Protein AF-A0A4Q0I2P7-F1 (afdb_monomer_lite)

Sequence (518 aa):
MKDMINIGTVMEIYENEVLVMTSDVELIYLKKSPKMFLGQQVCFSESDIVKPGVRKLKYVLASGIAAIFMVALIAVHLIQNISISPQNISYAFIDMDINPSIGFFIDDKNIVQEVSPLNSDAENLTKDLSLEHLHVTEAVKQVIDKSKETGILNENENSVIMISGSLNPENSDYNVKKDNLELKLNQLLTSLADIDNTLADKSYTIKIVQVEPEMKKQAMENGLSSGRQLILEKAQSEGIDLTLEDAKSDSISFLIRKVGLDEQPTDKGPLDLPMESIVSIEPTGVVEPTPAPVSPNIEPTATKTPAASMGIEPVASKTPASSSSVEPTASKSPAASMSREPAPSKTPIAPESMKPSITPKSPVASHDAIKIQYYDSTPNGNDIIQINSVFKLINTGNTTINLKDVTFRYYYTIDSESPQFLDYWAQEGESSLTYRFVKMSKPTEKADYYLEVGFLGGQLNPGKETVVVTWFNKEDWSIYNQKNDYSYNLSSFYTYHDWKYVTGYICGELKWGIEPGN

Radius of gyration: 43.76 Å; chains: 1; bounding box: 105×105×147 Å

Organism: NCBI:txid2487273

pLDDT: mean 74.92, std 23.44, range [26.08, 98.75]

Secondary structure (DSSP, 8-state):
-PPP-EEEEEEEE-SSEEEEEETTS-EEEEE--TT--TT-EEEE-GGGB--------SSHHHHHHHHHHHHHHHHHHHHHHS--------SEEEEEESSSEEEEEE-TTSBEEEEEE-SHHHHHHHTT---TTSBHHHHHHHHHHHHHHTTSS-TTS-EEEEEEEEE-TTSTTHHHHHHHHHHHHHHHHHHHHHHHHHS---SEEEEEEE--HHHHHHHHHHT--HHHHHHHHHHHHHT----HHHHHHS-HHHHHHHTTTT---SS--S--------------------------------------------------------------------------------PPP-------------SS-EEEEEEE---S-SEESEEEEEEEEEE-SSSPEEGGGEEEEEEE--SS---EEEEEEESSTT-PEEEEEEEEEEEETTEEEEEEEEESS-EE-TT-EEEEEEEEEETT---EEGGG-SS---S-BS--EE-TTSEEEETTEEEES--TT-

InterPro domains:
  IPR001956 Carbohydrate-binding module 3 [PF00942] (385-513)
  IPR001956 Carbohydrate-binding module 3 [PS51172] (367-517)
  IPR001956 Carbohydrate-binding module 3 [SM01067] (372-454)
  IPR008965 CBM2/CBM3, carbohydrate-binding domain superfamily [SSF49384] (368-516)
  IPR024449 Anti-sigma factor RsgI, N-terminal [PF12791] (6-44)
  IPR024449 Anti-sigma factor RsgI, N-terminal [PS51849] (6-53)
  IPR036966 Carbohydrate-binding module 3 superfamily [G3DSA:2.60.40.710] (359-518)
  IPR055431 Anti-sigma factor RsgI-like, middle domain [PF23750] (91-232)

Foldseek 3Di:
DDFDWWKWFFAADDDFWTWTQTPVRDTFIFGDDPPDDHRDMDTDGPVRTDDDDDDDPDCVVVVVVVVVVVVVVVVVVVCVVPPPPVDQFQFKKKWKAQVFIKIFRAGPQQFGQDIDGLDPVSCVQCVPPPRHRDRVLVSVVSSVVSCPVVVSQPLAAATEMEMEMEGDPPGPCCVPQVLVSVLVSQQVQVSSQCVCVVDPRRSYHYHYAYAYVVLCVVCVVLSHHSLLSVLVVLCVVVVHDDDSVCSNPPHSVVSCVSSVVVDDDPDDDHDDDDPPDDDDDDDDDDDDDDDDDDDDDDYDDDDDDDDDDDDDDDDDDDDDDDDDDDDDDDDDDDDDDDDDDDDDDDDDDDDDDDDDPPDPPDPPFDQFAKFKWWAWAARDDQWFFKTKIKIKIWGQGQAKAKQQQKKKKFFADPVDDAAKDKDKDKPPVVKDKDWDKDADPDADQAGRIMIMITTPGDIHHHGGIMMMIMMMGGPVSGIGRLVSHQQHDPPHDPDIDRGQSMWMDGNNHTRGHDDPPD

Structure (mmCIF, N/CA/C/O backbone):
data_AF-A0A4Q0I2P7-F1
#
_entry.id   AF-A0A4Q0I2P7-F1
#
loop_
_atom_site.group_PDB
_atom_site.id
_atom_site.type_symbol
_atom_site.label_atom_id
_atom_site.label_alt_id
_atom_site.label_comp_id
_atom_site.label_asym_id
_atom_site.label_entity_id
_atom_site.label_seq_id
_atom_site.pdbx_PDB_ins_code
_atom_site.Cartn_x
_atom_site.Cartn_y
_atom_site.Cartn_z
_atom_site.occupancy
_atom_site.B_iso_or_equiv
_atom_site.auth_seq_id
_atom_site.auth_comp_id
_atom_site.auth_asym_id
_atom_site.auth_atom_id
_atom_site.pdbx_PDB_model_num
ATOM 1 N N . MET A 1 1 ? 54.156 -4.951 -74.708 1.00 46.75 1 MET A N 1
ATOM 2 C CA . MET A 1 1 ? 53.183 -3.832 -74.648 1.00 46.75 1 MET A CA 1
ATOM 3 C C . MET A 1 1 ? 53.986 -2.541 -74.514 1.00 46.75 1 MET A C 1
ATOM 5 O O . MET A 1 1 ? 55.192 -2.651 -74.329 1.00 46.75 1 MET A O 1
ATOM 9 N N . LYS A 1 2 ? 53.394 -1.349 -74.667 1.00 47.94 2 LYS A N 1
ATOM 10 C CA . LYS A 1 2 ? 54.042 -0.132 -74.151 1.00 47.94 2 LYS A CA 1
ATOM 11 C C . LYS A 1 2 ? 53.744 -0.070 -72.660 1.00 47.94 2 LYS A C 1
ATOM 13 O O . LYS A 1 2 ? 52.575 -0.191 -72.303 1.00 47.94 2 LYS A O 1
ATOM 18 N N . ASP A 1 3 ? 54.759 0.140 -71.838 1.00 54.72 3 ASP A N 1
ATOM 19 C CA . ASP A 1 3 ? 54.540 0.510 -70.444 1.00 54.72 3 ASP A CA 1
ATOM 20 C C . ASP A 1 3 ? 53.880 1.894 -70.428 1.00 54.72 3 ASP A C 1
ATOM 22 O O . ASP A 1 3 ? 54.340 2.817 -71.111 1.00 54.72 3 ASP A O 1
ATOM 26 N N . MET A 1 4 ? 52.757 2.029 -69.721 1.00 60.41 4 MET A N 1
ATOM 27 C CA . MET A 1 4 ? 52.116 3.331 -69.561 1.00 60.41 4 MET A CA 1
ATOM 28 C C . MET A 1 4 ? 52.922 4.136 -68.548 1.00 60.41 4 MET A C 1
ATOM 30 O O . MET A 1 4 ? 53.120 3.707 -67.412 1.00 60.41 4 MET A O 1
ATOM 34 N N . ILE A 1 5 ? 53.430 5.284 -68.994 1.00 74.50 5 ILE A N 1
ATOM 35 C CA . ILE A 1 5 ? 54.126 6.235 -68.133 1.00 74.50 5 ILE A CA 1
ATOM 36 C C . ILE A 1 5 ? 53.048 7.062 -67.444 1.00 74.50 5 ILE A C 1
ATOM 38 O O . ILE A 1 5 ? 52.436 7.934 -68.063 1.00 74.50 5 ILE A O 1
ATOM 42 N N . ASN A 1 6 ? 52.817 6.760 -66.174 1.00 83.31 6 ASN A N 1
ATOM 43 C CA . ASN A 1 6 ? 51.860 7.465 -65.339 1.00 83.31 6 ASN A CA 1
ATOM 44 C C . ASN A 1 6 ? 52.507 8.742 -64.786 1.00 83.31 6 ASN A C 1
ATOM 46 O O . ASN A 1 6 ? 53.730 8.818 -64.634 1.00 83.31 6 ASN A O 1
ATOM 50 N N . ILE A 1 7 ? 51.689 9.752 -64.487 1.00 88.12 7 ILE A N 1
ATOM 51 C CA . ILE A 1 7 ? 52.138 11.037 -63.941 1.00 88.12 7 ILE A CA 1
ATOM 52 C C . ILE A 1 7 ? 51.402 11.302 -62.627 1.00 88.12 7 ILE A C 1
ATOM 54 O O . ILE A 1 7 ? 50.202 11.050 -62.505 1.00 88.12 7 ILE A O 1
ATOM 58 N N . GLY A 1 8 ? 52.127 11.816 -61.637 1.00 89.38 8 GLY A N 1
ATOM 59 C CA . GLY A 1 8 ? 51.552 12.254 -60.372 1.00 89.38 8 GLY A CA 1
ATOM 60 C C . GLY A 1 8 ? 52.404 13.315 -59.685 1.00 89.38 8 GLY A C 1
ATOM 61 O O . GLY A 1 8 ? 53.563 13.522 -60.043 1.00 89.38 8 GLY A O 1
ATOM 62 N N . THR A 1 9 ? 51.824 13.995 -58.702 1.00 89.88 9 THR A N 1
ATOM 63 C CA . THR A 1 9 ? 52.466 15.066 -57.930 1.00 89.88 9 THR A CA 1
ATOM 64 C C . THR A 1 9 ? 52.955 14.529 -56.587 1.00 89.88 9 THR A C 1
ATOM 66 O O . THR A 1 9 ? 52.193 13.879 -55.874 1.00 89.88 9 THR A O 1
ATOM 69 N N . VAL A 1 10 ? 54.208 14.808 -56.218 1.00 91.06 10 VAL A N 1
ATOM 70 C CA . VAL A 1 10 ? 54.780 14.453 -54.908 1.00 91.06 10 VAL A CA 1
ATOM 71 C C . VAL A 1 10 ? 54.103 15.279 -53.809 1.00 91.06 10 VAL A C 1
ATOM 73 O O . VAL A 1 10 ? 54.311 16.490 -53.721 1.00 91.06 10 VAL A O 1
ATOM 76 N N . MET A 1 11 ? 53.307 14.614 -52.972 1.00 75.31 11 MET A N 1
ATOM 77 C CA . MET A 1 11 ? 52.553 15.212 -51.866 1.00 75.31 11 MET A CA 1
ATOM 78 C C . MET A 1 11 ? 53.347 15.216 -50.557 1.00 75.31 11 MET A C 1
ATOM 80 O O . MET A 1 11 ? 53.302 16.197 -49.824 1.00 75.31 11 MET A O 1
ATOM 84 N N . GLU A 1 12 ? 54.096 14.144 -50.275 1.00 83.81 12 GLU A N 1
ATOM 85 C CA . GLU A 1 12 ? 54.923 14.017 -49.068 1.00 83.81 12 GLU A CA 1
ATOM 86 C C . GLU A 1 12 ? 56.215 13.231 -49.356 1.00 83.81 12 GLU A C 1
ATOM 88 O O . GLU A 1 12 ? 56.281 12.431 -50.294 1.00 83.81 12 GLU A O 1
ATOM 93 N N . ILE A 1 13 ? 57.270 13.468 -48.570 1.00 85.38 13 ILE A N 1
ATOM 94 C CA . ILE A 1 13 ? 58.585 12.831 -48.722 1.00 85.38 13 ILE A CA 1
ATOM 95 C C . ILE A 1 13 ? 59.029 12.256 -47.378 1.00 85.38 13 ILE A C 1
ATOM 97 O O . ILE A 1 13 ? 59.387 12.999 -46.467 1.00 85.38 13 ILE A O 1
ATOM 101 N N . TYR A 1 14 ? 59.081 10.929 -47.291 1.00 83.75 14 TYR A N 1
ATOM 102 C CA . TYR A 1 14 ? 59.585 10.205 -46.124 1.00 83.75 14 TYR A CA 1
ATOM 103 C C . TYR A 1 14 ? 61.084 9.913 -46.275 1.00 83.75 14 TYR A C 1
ATOM 105 O O . TYR A 1 14 ? 61.758 10.449 -47.158 1.00 83.75 14 TYR A O 1
ATOM 113 N N . GLU A 1 15 ? 61.655 9.071 -45.411 1.00 82.06 15 GLU A N 1
ATOM 114 C CA . GLU A 1 15 ? 63.091 8.767 -45.438 1.00 82.06 15 GLU A CA 1
ATOM 115 C C . GLU A 1 15 ? 63.519 8.088 -46.754 1.00 82.06 15 GLU A C 1
ATOM 117 O O . GLU A 1 15 ? 64.434 8.583 -47.417 1.00 82.06 15 GLU A O 1
ATOM 122 N N . ASN A 1 16 ? 62.814 7.021 -47.156 1.00 82.75 16 ASN A N 1
ATOM 123 C CA . ASN A 1 16 ? 63.181 6.111 -48.256 1.00 82.75 16 ASN A CA 1
ATOM 124 C C . ASN A 1 16 ? 62.179 6.080 -49.434 1.00 82.75 16 ASN A C 1
ATOM 126 O O . ASN A 1 16 ? 62.466 5.502 -50.486 1.00 82.75 16 ASN A O 1
ATOM 130 N N . GLU A 1 17 ? 61.019 6.714 -49.284 1.00 91.06 17 GLU A N 1
ATOM 131 C CA . GLU A 1 17 ? 59.907 6.702 -50.243 1.00 91.06 17 GLU A CA 1
ATOM 132 C C . GLU A 1 17 ? 59.192 8.061 -50.291 1.00 91.06 17 GLU A C 1
ATOM 134 O O . GLU A 1 17 ? 59.415 8.921 -49.434 1.00 91.06 17 GLU A O 1
ATOM 139 N N . VAL A 1 18 ? 58.380 8.275 -51.325 1.00 90.44 18 VAL A N 1
ATOM 140 C CA . VAL A 1 18 ? 57.593 9.498 -51.534 1.00 90.44 18 VAL A CA 1
ATOM 141 C C . VAL A 1 18 ? 56.132 9.148 -51.793 1.00 90.44 18 VAL A C 1
ATOM 143 O O . VAL A 1 18 ? 55.845 8.207 -52.534 1.00 90.44 18 VAL A O 1
ATOM 146 N N . LEU A 1 19 ? 55.221 9.915 -51.195 1.00 89.50 19 LEU A N 1
ATOM 147 C CA . LEU A 1 19 ? 53.788 9.825 -51.454 1.00 89.50 19 LEU A CA 1
ATOM 148 C C . LEU A 1 19 ? 53.458 10.667 -52.685 1.00 89.50 19 LEU A C 1
ATOM 150 O O . LEU A 1 19 ? 53.776 11.857 -52.732 1.00 89.50 19 LEU A O 1
ATOM 154 N N . VAL A 1 20 ? 52.817 10.057 -53.674 1.00 90.88 20 VAL A N 1
ATOM 155 C CA . VAL A 1 20 ? 52.459 10.683 -54.948 1.00 90.88 20 VAL A CA 1
ATOM 156 C C . VAL A 1 20 ? 50.959 10.560 -55.166 1.00 90.88 20 VAL A C 1
ATOM 158 O O . VAL A 1 20 ? 50.404 9.472 -55.038 1.00 90.88 20 VAL A O 1
ATOM 161 N N . MET A 1 21 ? 50.315 11.673 -55.517 1.00 82.38 21 MET A N 1
ATOM 162 C CA . MET A 1 21 ? 48.923 11.697 -55.966 1.00 82.38 21 MET A CA 1
ATOM 163 C C . MET A 1 21 ? 48.883 11.666 -57.495 1.00 82.38 21 MET A C 1
ATOM 165 O O . MET A 1 21 ? 49.473 12.537 -58.140 1.00 82.38 21 MET A O 1
ATOM 169 N N . THR A 1 22 ? 48.228 10.666 -58.081 1.00 86.62 22 THR A N 1
ATOM 170 C CA . THR A 1 22 ? 48.084 10.532 -59.540 1.00 86.62 22 THR A CA 1
ATOM 171 C C . THR A 1 22 ? 47.099 11.561 -60.104 1.00 86.62 22 THR A C 1
ATOM 173 O O . THR A 1 22 ? 46.358 12.210 -59.363 1.00 86.62 22 THR A O 1
ATOM 176 N N . SER A 1 23 ? 47.062 11.718 -61.432 1.00 75.06 23 SER A N 1
ATOM 177 C CA . SER A 1 23 ? 46.023 12.526 -62.096 1.00 75.06 23 SER A CA 1
ATOM 178 C C . SER A 1 23 ? 44.595 12.027 -61.830 1.00 75.06 23 SER A C 1
ATOM 180 O O . SER A 1 23 ? 43.670 12.833 -61.855 1.00 75.06 23 SER A O 1
ATOM 182 N N . ASP A 1 24 ? 44.434 10.741 -61.512 1.00 78.81 24 ASP A N 1
ATOM 183 C CA . ASP A 1 24 ? 43.159 10.093 -61.177 1.00 78.81 24 ASP A CA 1
ATOM 184 C C . ASP A 1 24 ? 42.853 10.118 -59.661 1.00 78.81 24 ASP A C 1
ATOM 186 O O . ASP A 1 24 ? 41.932 9.455 -59.189 1.00 78.81 24 ASP A O 1
ATOM 190 N N . VAL A 1 25 ? 43.603 10.923 -58.892 1.00 70.75 25 VAL A N 1
ATOM 191 C CA . VAL A 1 25 ? 43.452 11.147 -57.437 1.00 70.75 25 VAL A CA 1
ATOM 192 C C . VAL A 1 25 ? 43.765 9.908 -56.571 1.00 70.75 25 VAL A C 1
ATOM 194 O O . VAL A 1 25 ? 43.461 9.873 -55.379 1.00 70.75 25 VAL A O 1
ATOM 197 N N . GLU A 1 26 ? 44.451 8.900 -57.119 1.00 81.12 26 GLU A N 1
ATOM 198 C CA . GLU A 1 26 ? 44.987 7.791 -56.319 1.00 81.12 26 GLU A CA 1
ATOM 199 C C . GLU A 1 26 ? 46.250 8.217 -55.557 1.00 81.12 26 GLU A C 1
ATOM 201 O O . GLU A 1 26 ? 47.096 8.938 -56.088 1.00 81.12 26 GLU A O 1
ATOM 206 N N . LEU A 1 27 ? 46.410 7.730 -54.323 1.00 78.81 27 LEU A N 1
ATOM 207 C CA . LEU A 1 27 ? 47.607 7.933 -53.505 1.00 78.81 27 LEU A CA 1
ATOM 208 C C . LEU A 1 27 ? 48.487 6.680 -53.524 1.00 78.81 27 LEU A C 1
ATOM 210 O O . LEU A 1 27 ? 48.064 5.608 -53.090 1.00 78.81 27 LEU A O 1
ATOM 214 N N . ILE A 1 28 ? 49.725 6.825 -53.996 1.00 87.44 28 ILE A N 1
ATOM 215 C CA . ILE A 1 28 ? 50.688 5.729 -54.149 1.00 87.44 28 ILE A CA 1
ATOM 216 C C . ILE A 1 28 ? 52.055 6.080 -53.553 1.00 87.44 28 ILE A C 1
ATOM 218 O O . ILE A 1 28 ? 52.454 7.243 -53.504 1.00 87.44 28 ILE A O 1
ATOM 222 N N . TYR A 1 29 ? 52.806 5.055 -53.156 1.00 90.50 29 TYR A N 1
ATOM 223 C CA . TYR A 1 29 ? 54.181 5.193 -52.680 1.00 90.50 29 TYR A CA 1
ATOM 224 C C . TYR A 1 29 ? 55.163 4.842 -53.800 1.00 90.50 29 TYR A C 1
ATOM 226 O O . TYR A 1 29 ? 55.105 3.741 -54.350 1.00 90.50 29 TYR A O 1
ATOM 234 N N . LEU A 1 30 ? 56.080 5.755 -54.125 1.00 90.38 30 LEU A N 1
ATOM 235 C CA . LEU A 1 30 ? 57.196 5.508 -55.045 1.00 90.38 30 LEU A CA 1
ATOM 236 C C . LEU A 1 30 ? 58.525 5.485 -54.289 1.00 90.38 30 LEU A C 1
ATOM 238 O O . LEU A 1 30 ? 58.710 6.190 -53.293 1.00 90.38 30 LEU A O 1
ATOM 242 N N . LYS A 1 31 ? 59.500 4.724 -54.794 1.00 88.19 31 LYS A N 1
ATOM 243 C CA . LYS A 1 31 ? 60.854 4.733 -54.224 1.00 88.19 31 LYS A CA 1
ATOM 244 C C . LYS A 1 31 ? 61.507 6.110 -54.407 1.00 88.19 31 LYS A C 1
ATOM 246 O O . LYS A 1 31 ? 61.592 6.627 -55.520 1.00 88.19 31 LYS A O 1
ATOM 251 N N . LYS A 1 32 ? 62.021 6.690 -53.320 1.00 85.69 32 LYS A N 1
ATOM 252 C CA . LYS A 1 32 ? 62.580 8.048 -53.319 1.00 85.69 32 LYS A CA 1
ATOM 253 C C . LYS A 1 32 ? 63.863 8.141 -54.145 1.00 85.69 32 LYS A C 1
ATOM 255 O O . LYS A 1 32 ? 64.808 7.376 -53.953 1.00 85.69 32 LYS A O 1
ATOM 260 N N . SER A 1 33 ? 63.915 9.145 -55.015 1.00 82.19 33 SER A N 1
ATOM 261 C CA . SER A 1 33 ? 65.110 9.556 -55.753 1.00 82.19 33 SER A CA 1
ATOM 262 C C . SER A 1 33 ? 65.696 10.838 -55.140 1.00 82.19 33 SER A C 1
ATOM 264 O O . SER A 1 33 ? 64.921 11.722 -54.772 1.00 82.19 33 SER A O 1
ATOM 266 N N . PRO A 1 34 ? 67.033 11.026 -55.081 1.00 79.50 34 PRO A N 1
ATOM 267 C CA . PRO A 1 34 ? 67.659 12.243 -54.538 1.00 79.50 34 PRO A CA 1
ATOM 268 C C . PRO A 1 34 ? 67.302 13.562 -55.248 1.00 79.50 34 PRO A C 1
ATOM 270 O O . PRO A 1 34 ? 67.741 14.621 -54.811 1.00 79.50 34 PRO A O 1
ATOM 273 N N . LYS A 1 35 ? 66.557 13.508 -56.361 1.00 81.69 35 LYS A N 1
ATOM 274 C CA . LYS A 1 35 ? 66.092 14.672 -57.134 1.00 81.69 35 LYS A CA 1
ATOM 275 C C . LYS A 1 35 ? 64.591 14.968 -56.967 1.00 81.69 35 LYS A C 1
ATOM 277 O O . LYS A 1 35 ? 64.067 15.768 -57.735 1.00 81.69 35 LYS A O 1
ATOM 282 N N . MET A 1 36 ? 63.907 14.298 -56.035 1.00 89.38 36 MET A N 1
ATOM 283 C CA . MET A 1 36 ? 62.479 14.497 -55.759 1.00 89.38 36 MET A CA 1
ATOM 284 C C . MET A 1 36 ? 62.251 15.569 -54.684 1.00 89.38 36 MET A C 1
ATOM 286 O O . MET A 1 36 ? 62.899 15.533 -53.639 1.00 89.38 36 MET A O 1
ATOM 290 N N . PHE A 1 37 ? 61.314 16.490 -54.924 1.00 86.06 37 PHE A N 1
ATOM 291 C CA . PHE A 1 37 ? 60.888 17.528 -53.975 1.00 86.06 37 PHE A CA 1
ATOM 292 C C . PHE A 1 37 ? 59.355 17.696 -53.949 1.00 86.06 37 PHE A C 1
ATOM 294 O O . PHE A 1 37 ? 58.654 17.241 -54.850 1.00 86.06 37 PHE A O 1
ATOM 301 N N . LEU A 1 38 ? 58.824 18.317 -52.889 1.00 88.12 38 LEU A N 1
ATOM 302 C CA . LEU A 1 38 ? 57.379 18.510 -52.690 1.00 88.12 38 LEU A CA 1
ATOM 303 C C . LEU A 1 38 ? 56.757 19.359 -53.811 1.00 88.12 38 LEU A C 1
ATOM 305 O O . LEU A 1 38 ? 57.349 20.342 -54.253 1.00 88.12 38 LEU A O 1
ATOM 309 N N . GLY A 1 39 ? 55.561 18.981 -54.267 1.00 74.94 39 GLY A N 1
ATOM 310 C CA . GLY A 1 39 ? 54.852 19.639 -55.370 1.00 74.94 39 GLY A CA 1
ATOM 311 C C . GLY A 1 39 ? 55.405 19.329 -56.769 1.00 74.94 39 GLY A C 1
ATOM 312 O O . GLY A 1 39 ? 54.857 19.807 -57.760 1.00 74.94 39 GLY A O 1
ATOM 313 N N . GLN A 1 40 ? 56.467 18.528 -56.887 1.00 91.06 40 GLN A N 1
ATOM 314 C CA . GLN A 1 40 ? 57.017 18.122 -58.177 1.00 91.06 40 GLN A CA 1
ATOM 315 C C . GLN A 1 40 ? 56.112 17.096 -58.871 1.00 91.06 40 GLN A C 1
ATOM 317 O O . GLN A 1 40 ? 55.739 16.090 -58.268 1.00 91.06 40 GLN A O 1
ATOM 322 N N . GLN A 1 41 ? 55.837 17.289 -60.163 1.00 90.12 41 GLN A N 1
ATOM 323 C CA . GLN A 1 41 ? 55.279 16.226 -61.002 1.00 90.12 41 GLN A CA 1
ATOM 324 C C . GLN A 1 41 ? 56.372 15.235 -61.421 1.00 90.12 41 GLN A C 1
ATOM 326 O O . GLN A 1 41 ? 57.432 15.627 -61.917 1.00 90.12 41 GLN A O 1
ATOM 331 N N . VAL A 1 42 ? 56.106 13.946 -61.226 1.00 88.44 42 VAL A N 1
ATOM 332 C CA . VAL A 1 42 ? 57.011 12.835 -61.533 1.00 88.44 42 VAL A CA 1
ATOM 333 C C . VAL A 1 42 ? 56.340 11.842 -62.479 1.00 88.44 42 VAL A C 1
ATOM 335 O O . VAL A 1 42 ? 55.155 11.543 -62.352 1.00 88.44 42 VAL A O 1
ATOM 338 N N . CYS A 1 43 ? 57.118 11.341 -63.438 1.00 88.19 43 CYS A N 1
ATOM 339 C CA . CYS A 1 43 ? 56.728 10.258 -64.339 1.00 88.19 43 CYS A CA 1
ATOM 340 C C . CYS A 1 43 ? 57.201 8.921 -63.754 1.00 88.19 43 CYS A C 1
ATOM 342 O O . CYS A 1 43 ? 58.351 8.836 -63.319 1.00 88.19 43 CYS A O 1
ATOM 344 N N . PHE A 1 44 ? 56.350 7.895 -63.755 1.00 87.62 44 PHE A N 1
ATOM 345 C CA . PHE A 1 44 ? 56.642 6.595 -63.142 1.00 87.62 44 PHE A CA 1
ATOM 346 C C . PHE A 1 44 ? 55.941 5.429 -63.858 1.00 87.62 44 PHE A C 1
ATOM 348 O O . PHE A 1 44 ? 55.026 5.622 -64.659 1.00 87.62 44 PHE A O 1
ATOM 355 N N . SER A 1 45 ? 56.381 4.210 -63.553 1.00 84.00 45 SER A N 1
ATOM 356 C CA . SER A 1 45 ? 55.827 2.935 -64.022 1.00 84.00 45 SER A CA 1
ATOM 357 C C . SER A 1 45 ? 55.291 2.096 -62.854 1.00 84.00 45 SER A C 1
ATOM 359 O O . SER A 1 45 ? 55.635 2.341 -61.697 1.00 84.00 45 SER A O 1
ATOM 361 N N . GLU A 1 46 ? 54.516 1.040 -63.127 1.00 80.12 46 GLU A N 1
ATOM 362 C CA . GLU A 1 46 ? 54.095 0.080 -62.087 1.00 80.12 46 GLU A CA 1
ATOM 363 C C . GLU A 1 46 ? 55.264 -0.571 -61.322 1.00 80.12 46 GLU A C 1
ATOM 365 O O . GLU A 1 46 ? 55.094 -0.998 -60.177 1.00 80.12 46 GLU A O 1
ATOM 370 N N . SER A 1 47 ? 56.447 -0.655 -61.938 1.00 78.19 47 SER A N 1
ATOM 371 C CA . SER A 1 47 ? 57.676 -1.166 -61.317 1.00 78.19 47 SER A CA 1
ATOM 372 C C . SER A 1 47 ? 58.318 -0.207 -60.308 1.00 78.19 47 SER A C 1
ATOM 374 O O . SER A 1 47 ? 59.116 -0.658 -59.488 1.00 78.19 47 SER A O 1
ATOM 376 N N . ASP A 1 48 ? 57.972 1.083 -60.337 1.00 81.94 48 ASP A N 1
ATOM 377 C CA . ASP A 1 48 ? 58.481 2.089 -59.393 1.00 81.94 48 ASP A CA 1
ATOM 378 C C . ASP A 1 48 ? 57.645 2.167 -58.099 1.00 81.94 48 ASP A C 1
ATOM 380 O O . ASP A 1 48 ? 58.077 2.771 -57.110 1.00 81.94 48 ASP A O 1
ATOM 384 N N . ILE A 1 49 ? 56.456 1.547 -58.103 1.00 86.00 49 ILE A N 1
ATOM 385 C CA . ILE A 1 49 ? 55.506 1.536 -56.985 1.00 86.00 49 ILE A CA 1
ATOM 386 C C . ILE A 1 49 ? 55.987 0.584 -55.884 1.00 86.00 49 ILE A C 1
ATOM 388 O O . ILE A 1 49 ? 56.199 -0.613 -56.102 1.00 86.00 49 ILE A O 1
ATOM 392 N N . VAL A 1 50 ? 56.094 1.103 -54.661 1.00 84.69 50 VAL A N 1
ATOM 393 C CA . VAL A 1 50 ? 56.453 0.341 -53.461 1.00 84.69 50 VAL A CA 1
ATOM 394 C C . VAL A 1 50 ? 55.258 -0.509 -53.025 1.00 84.69 50 VAL A C 1
ATOM 396 O O . VAL A 1 50 ? 54.392 -0.081 -52.267 1.00 84.69 50 VAL A O 1
ATOM 399 N N . LYS A 1 51 ? 55.192 -1.749 -53.521 1.00 74.50 51 LYS A N 1
ATOM 400 C CA . LYS A 1 51 ? 54.151 -2.711 -53.126 1.00 74.50 51 LYS A CA 1
ATOM 401 C C . LYS A 1 51 ? 54.387 -3.153 -51.665 1.00 74.50 51 LYS A C 1
ATOM 403 O O . LYS A 1 51 ? 55.505 -3.571 -51.348 1.00 74.50 51 LYS A O 1
ATOM 408 N N . PRO A 1 52 ? 53.380 -3.090 -50.767 1.00 57.66 52 PRO A N 1
ATOM 409 C CA . PRO A 1 52 ? 53.564 -3.367 -49.343 1.00 57.66 52 PRO A CA 1
ATOM 410 C C . PRO A 1 52 ? 53.986 -4.823 -49.109 1.00 57.66 52 PRO A C 1
ATOM 412 O O . PRO A 1 52 ? 53.233 -5.770 -49.340 1.00 57.66 52 PRO A O 1
ATOM 415 N N . GLY A 1 53 ? 55.225 -5.009 -48.654 1.00 54.00 53 GLY A N 1
ATOM 416 C CA . GLY A 1 53 ? 55.814 -6.331 -48.472 1.00 54.00 53 GLY A CA 1
ATOM 417 C C . GLY A 1 53 ? 55.211 -7.083 -47.285 1.00 54.00 53 GLY A C 1
ATOM 418 O O . GLY A 1 53 ? 55.424 -6.701 -46.134 1.00 54.00 53 GLY A O 1
ATOM 419 N N . VAL A 1 54 ? 54.538 -8.207 -47.554 1.00 48.81 54 VAL A N 1
ATOM 420 C CA . VAL A 1 54 ? 54.040 -9.145 -46.531 1.00 48.81 54 VAL A CA 1
ATOM 421 C C . VAL A 1 54 ? 55.186 -9.753 -45.707 1.00 48.81 54 VAL A C 1
ATOM 423 O O . VAL A 1 54 ? 55.711 -10.830 -46.000 1.00 48.81 54 VAL A O 1
ATOM 426 N N . ARG A 1 55 ? 55.580 -9.058 -44.632 1.00 47.19 55 ARG A N 1
ATOM 427 C CA . ARG A 1 55 ? 56.480 -9.587 -43.596 1.00 47.19 55 ARG A CA 1
ATOM 428 C C . ARG A 1 55 ? 55.874 -10.870 -43.016 1.00 47.19 55 ARG A C 1
ATOM 430 O O . ARG A 1 55 ? 54.692 -10.914 -42.687 1.00 47.19 55 ARG A O 1
ATOM 437 N N . LYS A 1 56 ? 56.683 -11.931 -42.905 1.00 41.41 56 LYS A N 1
ATOM 438 C CA . LYS A 1 56 ? 56.203 -13.285 -42.577 1.00 41.41 56 LYS A CA 1
ATOM 439 C C . LYS A 1 56 ? 55.528 -13.343 -41.202 1.00 41.41 56 LYS A C 1
ATOM 441 O O . LYS A 1 56 ? 56.191 -13.333 -40.166 1.00 41.41 56 LYS A O 1
ATOM 446 N N . LEU A 1 57 ? 54.205 -13.482 -41.218 1.00 43.41 57 LEU A N 1
ATOM 447 C CA . LEU A 1 57 ? 53.348 -13.623 -40.046 1.00 43.41 57 LEU A CA 1
ATOM 448 C C . LEU A 1 57 ? 53.614 -14.965 -39.332 1.00 43.41 57 LEU A C 1
ATOM 450 O O . LEU A 1 57 ? 53.053 -15.991 -39.706 1.00 43.41 57 LEU A O 1
ATOM 454 N N . LYS A 1 58 ? 54.495 -14.976 -38.320 1.00 44.12 58 LYS A N 1
ATOM 455 C CA . LYS A 1 58 ? 54.770 -16.179 -37.499 1.00 44.12 58 LYS A CA 1
ATOM 456 C C . LYS A 1 58 ? 54.674 -16.013 -35.978 1.00 44.12 58 LYS A C 1
ATOM 458 O O . LYS A 1 58 ? 54.708 -17.024 -35.289 1.00 44.12 58 LYS A O 1
ATOM 463 N N . TYR A 1 59 ? 54.491 -14.795 -35.460 1.00 46.75 59 TYR A N 1
ATOM 464 C CA . TYR A 1 59 ? 54.376 -14.554 -34.007 1.00 46.75 59 TYR A CA 1
ATOM 465 C C . TYR A 1 59 ? 53.069 -13.868 -33.569 1.00 46.75 59 TYR A C 1
ATOM 467 O O . TYR A 1 59 ? 52.667 -14.009 -32.418 1.00 46.75 59 TYR A O 1
ATOM 475 N N . VAL A 1 60 ? 52.345 -13.218 -34.489 1.00 44.75 60 VAL A N 1
ATOM 476 C CA . VAL A 1 60 ? 51.097 -12.489 -34.176 1.00 44.75 60 VAL A CA 1
ATOM 477 C C . VAL A 1 60 ? 49.929 -13.420 -33.823 1.00 44.75 60 VAL A C 1
ATOM 479 O O . VAL A 1 60 ? 49.072 -13.040 -3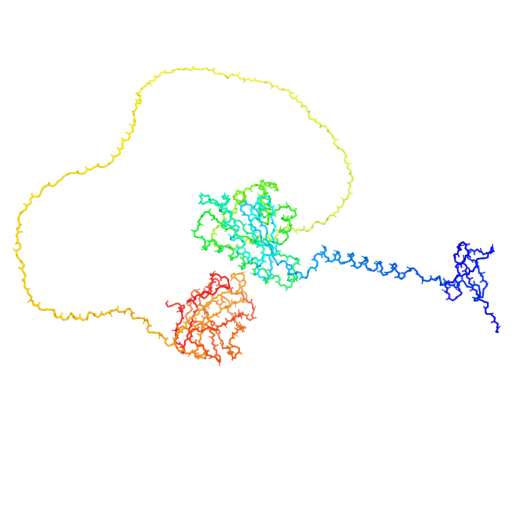3.039 1.00 44.75 60 VAL A O 1
ATOM 482 N N . LEU A 1 61 ? 49.891 -14.656 -34.336 1.00 37.94 61 LEU A N 1
ATOM 483 C CA . LEU A 1 61 ? 48.825 -15.613 -33.996 1.00 37.94 61 LEU A CA 1
ATOM 484 C C . LEU A 1 61 ? 48.868 -16.055 -32.522 1.00 37.94 61 LEU A C 1
ATOM 486 O O . LEU A 1 61 ? 47.819 -16.269 -31.925 1.00 37.94 61 LEU A O 1
ATOM 490 N N . ALA A 1 62 ? 50.057 -16.129 -31.913 1.00 44.94 62 ALA A N 1
ATOM 491 C CA . ALA A 1 62 ? 50.195 -16.452 -30.494 1.00 44.94 62 ALA A CA 1
ATOM 492 C C . ALA A 1 62 ? 49.821 -15.257 -29.601 1.00 44.94 62 ALA A C 1
ATOM 494 O O . ALA A 1 62 ? 49.036 -15.411 -28.668 1.00 44.94 62 ALA A O 1
ATOM 495 N N . SER A 1 63 ? 50.323 -14.054 -29.916 1.00 48.75 63 SER A N 1
ATOM 496 C CA . SER A 1 63 ? 49.973 -12.845 -29.158 1.00 48.75 63 SER A CA 1
ATOM 497 C C . SER A 1 63 ? 48.517 -12.428 -29.362 1.00 48.75 63 SER A C 1
ATOM 499 O O . SER A 1 63 ? 47.920 -11.902 -28.438 1.00 48.75 63 SER A O 1
ATOM 501 N N . GLY A 1 64 ? 47.932 -12.680 -30.535 1.00 51.47 64 GLY A N 1
ATOM 502 C CA . GLY A 1 64 ? 46.525 -12.414 -30.830 1.00 51.47 64 GLY A CA 1
ATOM 503 C C . GLY A 1 64 ? 45.594 -13.285 -29.993 1.00 51.47 64 GLY A C 1
ATOM 504 O O . GLY A 1 64 ? 44.712 -12.751 -29.333 1.00 51.47 64 GLY A O 1
ATOM 505 N N . ILE A 1 65 ? 45.831 -14.602 -29.936 1.00 54.28 65 ILE A N 1
ATOM 506 C CA . ILE A 1 65 ? 45.050 -15.495 -29.065 1.00 54.28 65 ILE A CA 1
ATOM 507 C C . ILE A 1 65 ? 45.248 -15.113 -27.594 1.00 54.28 65 ILE A C 1
ATOM 509 O O . ILE A 1 65 ? 44.261 -14.973 -26.883 1.00 54.28 65 ILE A O 1
ATOM 513 N N . ALA A 1 66 ? 46.484 -14.873 -27.142 1.00 56.31 66 ALA A N 1
ATOM 514 C CA . ALA A 1 66 ? 46.746 -14.477 -25.756 1.00 56.31 66 ALA A CA 1
ATOM 515 C C . ALA A 1 66 ? 46.137 -13.109 -25.394 1.00 56.31 66 ALA A C 1
ATOM 517 O O . ALA A 1 66 ? 45.615 -12.957 -24.296 1.00 56.31 66 ALA A O 1
ATOM 518 N N . ALA A 1 67 ? 46.147 -12.132 -26.305 1.00 59.50 67 ALA A N 1
ATOM 519 C CA . ALA A 1 67 ? 45.517 -10.829 -26.104 1.00 59.50 67 ALA A CA 1
ATOM 520 C C . ALA A 1 67 ? 43.987 -10.924 -26.132 1.00 59.50 67 ALA A C 1
ATOM 522 O O . ALA A 1 67 ? 43.345 -10.289 -25.309 1.00 59.50 67 ALA A O 1
ATOM 523 N N . ILE A 1 68 ? 43.398 -11.750 -27.003 1.00 65.81 68 ILE A N 1
ATOM 524 C CA . ILE A 1 68 ? 41.956 -12.034 -26.986 1.00 65.81 68 ILE A CA 1
ATOM 525 C C . ILE A 1 68 ? 41.576 -12.758 -25.692 1.00 65.81 68 ILE A C 1
ATOM 527 O O . ILE A 1 68 ? 40.567 -12.410 -25.099 1.00 65.81 68 ILE A O 1
ATOM 531 N N . PHE A 1 69 ? 42.389 -13.698 -25.198 1.00 71.12 69 PHE A N 1
ATOM 532 C CA . PHE A 1 69 ? 42.135 -14.373 -23.921 1.00 71.12 69 PHE A CA 1
ATOM 533 C C . PHE A 1 69 ? 42.324 -13.436 -22.720 1.00 71.12 69 PHE A C 1
ATOM 535 O O . PHE A 1 69 ? 41.537 -13.495 -21.788 1.00 71.12 69 PHE A O 1
ATOM 542 N N . MET A 1 70 ? 43.308 -12.533 -22.749 1.00 72.12 70 MET A N 1
ATOM 543 C CA . MET A 1 70 ? 43.492 -11.490 -21.731 1.00 72.12 70 MET A CA 1
ATOM 544 C C . MET A 1 70 ? 42.354 -10.469 -21.758 1.00 72.12 70 MET A C 1
ATOM 546 O O . MET A 1 70 ? 41.820 -10.151 -20.708 1.00 72.12 70 MET A O 1
ATOM 550 N N . VAL A 1 71 ? 41.935 -9.989 -22.931 1.00 73.19 71 VAL A N 1
ATOM 551 C CA . VAL A 1 71 ? 40.789 -9.076 -23.073 1.00 73.19 71 VAL A CA 1
ATOM 552 C C . VAL A 1 71 ? 39.484 -9.784 -22.718 1.00 73.19 71 VAL A C 1
ATOM 554 O O . VAL A 1 71 ? 38.636 -9.161 -22.101 1.00 73.19 71 VAL A O 1
ATOM 557 N N . ALA A 1 72 ? 39.330 -11.078 -23.008 1.00 72.25 72 ALA A N 1
ATOM 558 C CA . ALA A 1 72 ? 38.180 -11.868 -22.573 1.00 72.25 72 ALA A CA 1
ATOM 559 C C . ALA A 1 72 ? 38.199 -12.144 -21.063 1.00 72.25 72 ALA A C 1
ATOM 561 O O . ALA A 1 72 ? 37.148 -12.088 -20.446 1.00 72.25 72 ALA A O 1
ATOM 562 N N . LEU A 1 73 ? 39.357 -12.387 -20.441 1.00 75.94 73 LEU A N 1
ATOM 563 C CA . LEU A 1 73 ? 39.477 -12.538 -18.985 1.00 75.94 73 LEU A CA 1
ATOM 564 C C . LEU A 1 73 ? 39.304 -11.203 -18.254 1.00 75.94 73 LEU A C 1
ATOM 566 O O . LEU A 1 73 ? 38.676 -11.178 -17.206 1.00 75.94 73 LEU A O 1
ATOM 570 N N . ILE A 1 74 ? 39.795 -10.095 -18.813 1.00 75.00 74 ILE A N 1
ATOM 571 C CA . ILE A 1 74 ? 39.547 -8.742 -18.304 1.00 75.00 74 ILE A CA 1
ATOM 572 C C . ILE A 1 74 ? 38.074 -8.377 -18.504 1.00 75.00 74 ILE A C 1
ATOM 574 O O . ILE A 1 74 ? 37.468 -7.862 -17.578 1.00 75.00 74 ILE A O 1
ATOM 578 N N . ALA A 1 75 ? 37.461 -8.696 -19.646 1.00 70.25 75 ALA A N 1
ATOM 579 C CA . ALA A 1 75 ? 36.032 -8.485 -19.871 1.00 70.25 75 ALA A CA 1
ATOM 580 C C . ALA A 1 75 ? 35.171 -9.375 -18.967 1.00 70.25 75 ALA A C 1
ATOM 582 O O . ALA A 1 75 ? 34.191 -8.886 -18.431 1.00 70.25 75 ALA A O 1
ATOM 583 N N . VAL A 1 76 ? 35.537 -10.638 -18.730 1.00 72.44 76 VAL A N 1
ATOM 584 C CA . VAL A 1 76 ? 34.845 -11.522 -17.776 1.00 72.44 76 VAL A CA 1
ATOM 585 C C . VAL A 1 76 ? 35.041 -11.036 -16.343 1.00 72.44 76 VAL A C 1
ATOM 587 O O . VAL A 1 76 ? 34.072 -11.005 -15.603 1.00 72.44 76 VAL A O 1
ATOM 590 N N . HIS A 1 77 ? 36.234 -10.578 -15.959 1.00 68.25 77 HIS A N 1
ATOM 591 C CA . HIS A 1 77 ? 36.465 -9.984 -14.641 1.00 68.25 77 HIS A CA 1
ATOM 592 C C . HIS A 1 77 ? 35.698 -8.663 -14.470 1.00 68.25 77 HIS A C 1
ATOM 594 O O . HIS A 1 77 ? 35.114 -8.432 -13.419 1.00 68.25 77 HIS A O 1
ATOM 600 N N . LEU A 1 78 ? 35.605 -7.836 -15.516 1.00 63.56 78 LEU A N 1
ATOM 601 C CA . LEU A 1 78 ? 34.749 -6.649 -15.543 1.00 63.56 78 LEU A CA 1
ATOM 602 C C . LEU A 1 78 ? 33.259 -7.019 -15.517 1.00 63.56 78 LEU A C 1
ATOM 604 O O . LEU A 1 78 ? 32.512 -6.353 -14.830 1.00 63.56 78 LEU A O 1
ATOM 608 N N . ILE A 1 79 ? 32.813 -8.090 -16.175 1.00 61.34 79 ILE A N 1
ATOM 609 C CA . ILE A 1 79 ? 31.417 -8.580 -16.130 1.00 61.34 79 ILE A CA 1
ATOM 610 C C . ILE A 1 79 ? 31.108 -9.316 -14.806 1.00 61.34 79 ILE A C 1
ATOM 612 O O . ILE A 1 79 ? 29.948 -9.517 -14.467 1.00 61.34 79 ILE A O 1
ATOM 616 N N . GLN A 1 80 ? 32.130 -9.700 -14.035 1.00 59.22 80 GLN A N 1
ATOM 617 C CA . GLN A 1 80 ? 32.002 -10.261 -12.684 1.00 59.22 80 GLN A CA 1
ATOM 618 C C . GLN A 1 80 ? 32.093 -9.193 -11.580 1.00 59.22 80 GLN A C 1
ATOM 620 O O . GLN A 1 80 ? 31.524 -9.395 -10.513 1.00 59.22 80 GLN A O 1
ATOM 625 N N . ASN A 1 81 ? 32.781 -8.071 -11.824 1.00 48.81 81 ASN A N 1
ATOM 626 C CA . ASN A 1 81 ? 32.879 -6.941 -10.892 1.00 48.81 81 ASN A CA 1
ATOM 627 C C . ASN A 1 81 ? 31.857 -5.824 -11.176 1.00 48.81 81 ASN A C 1
ATOM 629 O O . ASN A 1 81 ? 31.494 -5.092 -10.261 1.00 48.81 81 ASN A O 1
ATOM 633 N N . ILE A 1 82 ? 31.400 -5.666 -12.420 1.00 49.62 82 ILE A N 1
ATOM 634 C CA . ILE A 1 82 ? 30.209 -4.883 -12.747 1.00 49.62 82 ILE A CA 1
ATOM 635 C C . ILE A 1 82 ? 29.028 -5.836 -12.584 1.00 49.62 82 ILE A C 1
ATOM 637 O O . ILE A 1 82 ? 28.829 -6.720 -13.417 1.00 49.62 82 ILE A O 1
ATOM 641 N N . SER A 1 83 ? 28.223 -5.629 -11.544 1.00 42.97 83 SER A N 1
ATOM 642 C CA . SER A 1 83 ? 26.995 -6.390 -11.292 1.00 42.97 83 SER A CA 1
ATOM 643 C C . SER A 1 83 ? 25.873 -6.055 -12.287 1.00 42.97 83 SER A C 1
ATOM 645 O O . SER A 1 83 ? 24.774 -5.681 -11.887 1.00 42.97 83 SER A O 1
ATOM 647 N N . ILE A 1 84 ? 26.102 -6.271 -13.590 1.00 49.50 84 ILE A N 1
ATOM 648 C CA . ILE A 1 84 ? 25.022 -6.493 -14.566 1.00 49.50 84 ILE A CA 1
ATOM 649 C C . ILE A 1 84 ? 24.503 -7.924 -14.359 1.00 49.50 84 ILE A C 1
ATOM 651 O O . ILE A 1 84 ? 24.575 -8.789 -15.232 1.00 49.50 84 ILE A O 1
ATOM 655 N N . SER A 1 85 ? 23.937 -8.165 -13.178 1.00 39.31 85 SER A N 1
ATOM 656 C CA . SER A 1 85 ? 22.750 -9.007 -13.140 1.00 39.31 85 SER A CA 1
ATOM 657 C C . SER A 1 85 ? 21.629 -8.240 -13.849 1.00 39.31 85 SER A C 1
ATOM 659 O O . SER A 1 85 ? 21.551 -7.016 -13.713 1.00 39.31 85 SER A O 1
ATOM 661 N N . PRO A 1 86 ? 20.717 -8.919 -14.559 1.00 45.88 86 PRO A N 1
ATOM 662 C CA . PRO A 1 86 ? 19.451 -8.332 -14.979 1.00 45.88 86 PRO A CA 1
ATOM 663 C C . PRO A 1 86 ? 18.532 -8.214 -13.750 1.00 45.88 86 PRO A C 1
ATOM 665 O O . PRO A 1 86 ? 17.551 -8.946 -13.633 1.00 45.88 86 PRO A O 1
ATOM 668 N N . GLN A 1 87 ? 18.910 -7.373 -12.782 1.00 48.09 87 GLN A N 1
ATOM 669 C CA . GLN A 1 87 ? 18.201 -7.277 -11.509 1.00 48.09 87 GLN A CA 1
ATOM 670 C C . GLN A 1 87 ? 16.811 -6.680 -11.701 1.00 48.09 87 GLN A C 1
ATOM 672 O O . GLN A 1 87 ? 16.621 -5.722 -12.453 1.00 48.09 87 GLN A O 1
ATOM 677 N N . ASN A 1 88 ? 15.873 -7.173 -10.894 1.00 53.81 88 ASN A N 1
ATOM 678 C CA . ASN A 1 88 ? 14.729 -6.376 -10.485 1.00 53.81 88 ASN A CA 1
ATOM 679 C C . ASN A 1 88 ? 15.277 -5.228 -9.622 1.00 53.81 88 ASN A C 1
ATOM 681 O O . ASN A 1 88 ? 15.441 -5.389 -8.414 1.00 53.81 88 ASN A O 1
ATOM 685 N N . ILE A 1 89 ? 15.621 -4.098 -10.248 1.00 70.00 89 ILE A N 1
ATOM 686 C CA . ILE A 1 89 ? 15.947 -2.856 -9.534 1.00 70.00 89 ILE A CA 1
ATOM 687 C C . ILE A 1 89 ? 14.797 -2.591 -8.559 1.00 70.00 89 ILE A C 1
ATOM 689 O O . ILE A 1 89 ? 13.632 -2.696 -8.958 1.00 70.00 89 ILE A O 1
ATOM 693 N N . SER A 1 90 ? 15.104 -2.291 -7.294 1.00 85.88 90 SER A N 1
ATOM 694 C CA . SER A 1 90 ? 14.079 -2.052 -6.273 1.00 85.88 90 SER A CA 1
ATOM 695 C C . SER A 1 90 ? 13.053 -1.040 -6.781 1.00 85.88 90 SER A C 1
ATOM 697 O O . SER A 1 90 ? 13.435 -0.041 -7.380 1.00 85.88 90 SER A O 1
ATOM 699 N N . TYR A 1 91 ? 11.754 -1.290 -6.600 1.00 92.12 91 TYR A N 1
ATOM 700 C CA . TYR A 1 91 ? 10.724 -0.340 -7.054 1.00 92.12 91 TYR A CA 1
ATOM 701 C C . TYR A 1 91 ? 10.550 0.824 -6.070 1.00 92.12 91 TYR A C 1
ATOM 703 O O . TYR A 1 91 ? 10.037 1.880 -6.439 1.00 92.12 91 TYR A O 1
ATOM 711 N N . ALA A 1 92 ? 10.980 0.617 -4.825 1.00 95.25 92 ALA A N 1
ATOM 712 C CA . ALA A 1 92 ? 10.865 1.558 -3.729 1.00 95.25 92 ALA A CA 1
ATOM 713 C C . ALA A 1 92 ? 11.991 1.374 -2.701 1.00 95.25 92 ALA A C 1
ATOM 715 O O . ALA A 1 92 ? 12.644 0.326 -2.625 1.00 95.25 92 ALA A O 1
ATOM 716 N N . PHE A 1 93 ? 12.156 2.408 -1.883 1.00 96.31 93 PHE A N 1
ATOM 717 C CA . PHE A 1 93 ? 12.953 2.431 -0.668 1.00 96.31 93 PHE A CA 1
ATOM 718 C C . PHE A 1 93 ? 12.014 2.614 0.528 1.00 96.31 93 PHE A C 1
ATOM 720 O O . PHE A 1 93 ? 11.100 3.440 0.472 1.00 96.31 93 PHE A O 1
ATOM 727 N N . ILE A 1 94 ? 12.258 1.885 1.613 1.00 98.06 94 ILE A N 1
ATOM 728 C CA . ILE A 1 94 ? 11.602 2.090 2.909 1.00 98.06 94 ILE A CA 1
ATOM 729 C C . ILE A 1 94 ? 12.693 2.424 3.922 1.00 98.06 94 ILE A C 1
ATOM 731 O O . ILE A 1 94 ? 13.552 1.588 4.178 1.00 98.06 94 ILE A O 1
ATOM 735 N N . ASP A 1 95 ? 12.669 3.617 4.505 1.00 98.00 95 ASP A N 1
ATOM 736 C CA . ASP A 1 95 ? 13.549 3.990 5.613 1.00 98.00 95 ASP A CA 1
ATOM 737 C C . ASP A 1 95 ? 12.789 3.879 6.943 1.00 98.00 95 ASP A C 1
ATOM 739 O O . ASP A 1 95 ? 11.615 4.236 7.027 1.00 98.00 95 ASP A O 1
ATOM 743 N N . MET A 1 96 ? 13.458 3.401 7.988 1.00 96.06 96 MET A N 1
ATOM 744 C CA . MET A 1 96 ? 12.908 3.193 9.324 1.00 96.06 96 MET A CA 1
ATOM 745 C C . MET A 1 96 ? 13.797 3.874 10.368 1.00 96.06 96 MET A C 1
ATOM 747 O O . MET A 1 96 ? 14.945 3.480 10.575 1.00 96.06 96 MET A O 1
ATOM 751 N N . ASP A 1 97 ? 13.250 4.881 11.042 1.00 94.50 97 ASP A N 1
ATOM 752 C CA . ASP A 1 97 ? 13.891 5.648 12.106 1.00 94.50 97 ASP A CA 1
ATOM 753 C C . ASP A 1 97 ? 13.291 5.301 13.471 1.00 94.50 97 ASP A C 1
ATOM 755 O O . ASP A 1 97 ? 12.157 5.664 13.782 1.00 94.50 97 ASP A O 1
ATOM 759 N N . ILE A 1 98 ? 14.093 4.654 14.313 1.00 85.75 98 ILE A N 1
ATOM 760 C CA . ILE A 1 98 ? 13.869 4.520 15.762 1.00 85.75 98 ILE A CA 1
ATOM 761 C C . ILE A 1 98 ? 14.860 5.410 16.539 1.00 85.75 98 ILE A C 1
ATOM 763 O O . ILE A 1 98 ? 14.559 5.858 17.641 1.00 85.75 98 ILE A O 1
ATOM 767 N N . ASN A 1 99 ? 16.028 5.697 15.942 1.00 76.06 99 ASN A N 1
ATOM 768 C CA . ASN A 1 99 ? 17.332 5.781 16.613 1.00 76.06 99 ASN A CA 1
ATOM 769 C C . ASN A 1 99 ? 17.805 4.376 17.052 1.00 76.06 99 ASN A C 1
ATOM 771 O O . ASN A 1 99 ? 17.834 4.091 18.249 1.00 76.06 99 ASN A O 1
ATOM 775 N N . PRO A 1 100 ? 18.097 3.462 16.100 1.00 89.88 100 PRO A N 1
ATOM 776 C CA . PRO A 1 100 ? 18.848 3.710 14.855 1.00 89.88 100 PRO A CA 1
ATOM 777 C C . PRO A 1 100 ? 18.022 4.057 13.602 1.00 89.88 100 PRO A C 1
ATOM 779 O O . PRO A 1 100 ? 16.803 4.188 13.676 1.00 89.88 100 PRO A O 1
ATOM 782 N N . SER A 1 101 ? 18.699 4.214 12.457 1.00 94.88 101 SER A N 1
ATOM 783 C CA . SER A 1 101 ? 18.103 4.553 11.152 1.00 94.88 101 SER A CA 1
ATOM 784 C C . SER A 1 101 ? 18.512 3.539 10.069 1.00 94.88 101 SER A C 1
ATOM 786 O O . SER A 1 101 ? 19.693 3.430 9.745 1.00 94.88 101 SER A O 1
ATOM 788 N N . ILE A 1 102 ? 17.562 2.783 9.510 1.00 96.69 102 ILE A N 1
ATOM 789 C CA . ILE A 1 102 ? 17.809 1.664 8.573 1.00 96.69 102 ILE A CA 1
ATOM 790 C C . ILE A 1 102 ? 17.018 1.874 7.277 1.00 96.69 102 ILE A C 1
ATOM 792 O O . ILE A 1 102 ? 15.817 2.110 7.335 1.00 96.69 102 ILE A O 1
ATOM 796 N N . GLY A 1 103 ? 17.662 1.745 6.117 1.00 96.69 103 GLY A N 1
ATOM 797 C CA . GLY A 1 103 ? 17.014 1.706 4.803 1.00 96.69 103 GLY A CA 1
ATOM 798 C C . GLY A 1 103 ? 16.848 0.279 4.266 1.00 96.69 103 GLY A C 1
ATOM 799 O O . GLY A 1 103 ? 17.730 -0.562 4.431 1.00 96.69 103 GLY A O 1
ATOM 800 N N . PHE A 1 104 ? 15.742 0.021 3.571 1.00 97.56 104 PHE A N 1
ATOM 801 C CA . PHE A 1 104 ? 15.422 -1.234 2.887 1.00 97.56 104 PHE A CA 1
ATOM 802 C C . PHE A 1 104 ? 15.126 -0.967 1.407 1.00 97.56 104 PHE A C 1
ATOM 804 O O . PHE A 1 104 ? 14.278 -0.136 1.077 1.00 97.56 104 PHE A O 1
ATOM 811 N N . PHE A 1 105 ? 15.776 -1.706 0.511 1.00 95.38 105 PHE A N 1
ATOM 812 C CA . PHE A 1 105 ? 15.531 -1.662 -0.933 1.00 95.38 105 PHE A CA 1
ATOM 813 C C . PHE A 1 105 ? 14.629 -2.848 -1.291 1.00 95.38 105 PHE A C 1
ATOM 815 O O . PHE A 1 105 ? 15.000 -3.987 -1.010 1.00 95.38 105 PHE A O 1
ATOM 822 N N . ILE A 1 106 ? 13.453 -2.618 -1.887 1.00 95.75 106 ILE A N 1
ATOM 823 C CA . ILE A 1 106 ? 12.433 -3.676 -2.054 1.00 95.75 106 ILE A CA 1
ATOM 824 C C . ILE A 1 106 ? 12.033 -3.948 -3.511 1.00 95.75 106 ILE A C 1
ATOM 826 O O . ILE A 1 106 ? 11.878 -3.025 -4.312 1.00 95.75 106 ILE A O 1
ATOM 830 N N . ASP A 1 107 ? 11.853 -5.226 -3.858 1.00 90.94 107 ASP A N 1
ATOM 831 C CA . ASP A 1 107 ? 11.420 -5.664 -5.194 1.00 90.94 107 ASP A CA 1
ATOM 832 C C . ASP A 1 107 ? 9.904 -5.557 -5.412 1.00 90.94 107 ASP A C 1
ATOM 834 O O . ASP A 1 107 ? 9.134 -5.146 -4.542 1.00 90.94 107 ASP A O 1
ATOM 838 N N . ASP A 1 108 ? 9.446 -5.972 -6.595 1.00 84.62 108 ASP A N 1
ATOM 839 C CA . ASP A 1 108 ? 8.037 -5.945 -6.971 1.00 84.62 108 ASP A CA 1
ATOM 840 C C . ASP A 1 108 ? 7.124 -6.896 -6.162 1.00 84.62 108 ASP A C 1
ATOM 842 O O . ASP A 1 108 ? 5.919 -6.922 -6.415 1.00 84.62 108 ASP A O 1
ATOM 846 N N . LYS A 1 109 ? 7.650 -7.638 -5.187 1.00 87.62 109 LYS A N 1
ATOM 847 C CA . LYS A 1 109 ? 6.905 -8.490 -4.245 1.00 87.62 109 LYS A CA 1
ATOM 848 C C . LYS A 1 109 ? 7.103 -8.023 -2.796 1.00 87.62 109 LYS A C 1
ATOM 850 O O . LYS A 1 109 ? 6.797 -8.767 -1.867 1.00 87.62 109 LYS A O 1
ATOM 855 N N . ASN A 1 110 ? 7.599 -6.795 -2.619 1.00 92.50 110 ASN A N 1
ATOM 856 C CA . ASN A 1 110 ? 7.965 -6.171 -1.349 1.00 92.50 110 ASN A CA 1
ATOM 857 C C . ASN A 1 110 ? 9.029 -6.977 -0.572 1.00 92.50 110 ASN A C 1
ATOM 859 O O . ASN A 1 110 ? 9.098 -6.903 0.658 1.00 92.50 110 ASN A O 1
ATOM 863 N N . ILE A 1 111 ? 9.850 -7.761 -1.280 1.00 94.50 111 ILE A N 1
ATOM 864 C CA . ILE A 1 111 ? 10.951 -8.534 -0.710 1.00 94.50 111 ILE A CA 1
ATOM 865 C C . ILE A 1 111 ? 12.196 -7.652 -0.646 1.00 94.50 111 ILE A C 1
ATOM 867 O O . ILE A 1 111 ? 12.586 -7.044 -1.645 1.00 94.50 111 ILE A O 1
ATOM 871 N N . VAL A 1 112 ? 12.844 -7.615 0.516 1.00 96.06 112 VAL A N 1
ATOM 872 C CA . VAL A 1 112 ? 14.097 -6.888 0.749 1.00 96.06 112 VAL A CA 1
ATOM 873 C C . VAL A 1 112 ? 15.211 -7.486 -0.114 1.00 96.06 112 VAL A C 1
ATOM 875 O O . VAL A 1 112 ? 15.546 -8.662 0.025 1.00 96.06 112 VAL A O 1
ATOM 878 N N . GLN A 1 113 ? 15.773 -6.676 -1.010 1.00 92.62 113 GLN A N 1
ATOM 879 C CA . GLN A 1 113 ? 16.915 -7.026 -1.862 1.00 92.62 113 GLN A CA 1
ATOM 880 C C . GLN A 1 113 ? 18.252 -6.599 -1.245 1.00 92.62 113 GLN A C 1
ATOM 882 O O . GLN A 1 113 ? 19.259 -7.253 -1.483 1.00 92.62 113 GLN A O 1
ATOM 887 N N . GLU A 1 114 ? 18.248 -5.508 -0.475 1.00 94.19 114 GLU A N 1
ATOM 888 C CA . GLU A 1 114 ? 19.415 -4.933 0.203 1.00 94.19 114 GLU A CA 1
ATOM 889 C C . GLU A 1 114 ? 18.946 -4.201 1.470 1.00 94.19 114 GLU A C 1
ATOM 891 O O . GLU A 1 114 ? 17.883 -3.561 1.473 1.00 94.19 114 GLU A O 1
ATOM 896 N N . VAL A 1 115 ? 19.746 -4.279 2.537 1.00 94.88 115 VAL A N 1
ATOM 897 C CA . VAL A 1 115 ? 19.597 -3.446 3.740 1.00 94.88 115 VAL A CA 1
ATOM 898 C C . VAL A 1 115 ? 20.768 -2.480 3.846 1.00 94.88 115 VAL A C 1
ATOM 900 O O . VAL A 1 115 ? 21.926 -2.888 3.836 1.00 94.88 115 VAL A O 1
ATOM 903 N N . SER A 1 116 ? 20.454 -1.198 4.008 1.00 93.56 116 SER A N 1
ATOM 904 C CA . SER A 1 116 ? 21.414 -0.102 4.102 1.00 93.56 116 SER A CA 1
ATOM 905 C C . SER A 1 116 ? 21.353 0.528 5.499 1.00 93.56 116 SER A C 1
ATOM 907 O O . SER A 1 116 ? 20.426 1.288 5.795 1.00 93.56 116 SER A O 1
ATOM 909 N N . PRO A 1 117 ? 22.290 0.207 6.409 1.00 93.44 117 PRO A N 1
ATOM 910 C CA . PRO A 1 117 ? 22.385 0.878 7.700 1.00 93.44 117 PRO A CA 1
ATOM 911 C C . PRO A 1 117 ? 22.811 2.339 7.504 1.00 93.44 117 PRO A C 1
ATOM 913 O O . PRO A 1 117 ? 23.876 2.602 6.952 1.00 93.44 117 PRO A O 1
ATOM 916 N N . LEU A 1 118 ? 21.993 3.295 7.956 1.00 88.50 118 LEU A N 1
ATOM 917 C CA . LEU A 1 118 ? 22.218 4.727 7.697 1.00 88.50 118 LEU A CA 1
ATOM 918 C C . LEU A 1 118 ? 23.043 5.416 8.801 1.00 88.50 118 LEU A C 1
ATOM 920 O O . LEU A 1 118 ? 23.460 6.560 8.637 1.00 88.50 118 LEU A O 1
ATOM 924 N N . ASN A 1 119 ? 23.288 4.740 9.929 1.00 86.06 119 ASN A N 1
ATOM 925 C CA . ASN A 1 119 ? 24.176 5.197 11.002 1.00 86.06 119 ASN A CA 1
ATOM 926 C C . ASN A 1 119 ? 24.854 4.025 11.744 1.00 86.06 119 ASN A C 1
ATOM 928 O O . ASN A 1 119 ? 24.504 2.860 11.554 1.00 86.06 119 ASN A O 1
ATOM 932 N N . SER A 1 120 ? 25.831 4.329 12.608 1.00 89.88 120 SER A N 1
ATOM 933 C CA . SER A 1 120 ? 26.609 3.330 13.368 1.00 89.88 120 SER A CA 1
ATOM 934 C C . SER A 1 120 ? 25.745 2.380 14.195 1.00 89.88 120 SER A C 1
ATOM 936 O O . SER A 1 120 ? 26.069 1.204 14.361 1.00 89.88 120 SER A O 1
ATOM 938 N N . ASP A 1 121 ? 24.636 2.893 14.715 1.00 89.69 121 ASP A N 1
ATOM 939 C CA . ASP A 1 121 ? 23.749 2.154 15.603 1.00 89.69 121 ASP A CA 1
ATOM 940 C C . ASP A 1 121 ? 22.878 1.192 14.787 1.00 89.69 121 ASP A C 1
ATOM 942 O O . ASP A 1 121 ? 22.628 0.067 15.220 1.00 89.69 121 ASP A O 1
ATOM 946 N N . ALA A 1 122 ? 22.513 1.583 13.559 1.00 92.00 122 ALA A N 1
ATOM 947 C CA . ALA A 1 122 ? 21.881 0.706 12.584 1.00 92.00 122 ALA A CA 1
ATOM 948 C C . ALA A 1 122 ? 22.806 -0.445 12.209 1.00 92.00 122 ALA A C 1
ATOM 950 O O . ALA A 1 122 ? 22.369 -1.590 12.248 1.00 92.00 122 ALA A O 1
ATOM 951 N N . GLU A 1 123 ? 24.088 -0.171 11.930 1.00 92.69 123 GLU A N 1
ATOM 952 C CA . GLU A 1 123 ? 25.035 -1.248 11.637 1.00 92.69 123 GLU A CA 1
ATOM 953 C C . GLU A 1 123 ? 25.112 -2.246 12.799 1.00 92.69 123 GLU A C 1
ATOM 955 O O . GLU A 1 123 ? 25.210 -3.451 12.587 1.00 92.69 123 GLU A O 1
ATOM 960 N N . ASN A 1 124 ? 25.124 -1.749 14.039 1.00 91.81 124 ASN A N 1
ATOM 961 C CA . ASN A 1 124 ? 25.227 -2.585 15.232 1.00 91.81 124 ASN A CA 1
ATOM 962 C C . ASN A 1 124 ? 23.955 -3.405 15.479 1.00 91.81 124 ASN A C 1
ATOM 964 O O . ASN A 1 124 ? 24.067 -4.549 15.913 1.00 91.81 124 ASN A O 1
ATOM 968 N N . LEU A 1 125 ? 22.776 -2.867 15.156 1.00 92.69 125 LEU A N 1
ATOM 969 C CA . LEU A 1 125 ? 21.511 -3.591 15.262 1.00 92.69 125 LEU A CA 1
ATOM 970 C C . LEU A 1 125 ? 21.337 -4.644 14.153 1.00 92.69 125 LEU A C 1
ATOM 972 O O . LEU A 1 125 ? 20.839 -5.734 14.426 1.00 92.69 125 LEU A O 1
ATOM 976 N N . THR A 1 126 ? 21.748 -4.351 12.914 1.00 93.81 126 THR A N 1
ATOM 977 C CA . THR A 1 126 ? 21.517 -5.243 11.763 1.00 93.81 126 THR A CA 1
ATOM 978 C C . THR A 1 126 ? 22.556 -6.355 11.606 1.00 93.81 126 THR A C 1
ATOM 980 O O . THR A 1 126 ? 22.253 -7.344 10.947 1.00 93.81 126 THR A O 1
ATOM 983 N N . LYS A 1 127 ? 23.750 -6.253 12.217 1.00 91.62 127 LYS A N 1
ATOM 984 C CA . LYS A 1 127 ? 24.825 -7.276 12.136 1.00 91.62 127 LYS A CA 1
ATOM 985 C C . LYS A 1 127 ? 24.376 -8.699 12.513 1.00 91.62 127 LYS A C 1
ATOM 987 O O . LYS A 1 127 ? 24.890 -9.654 11.936 1.00 91.62 127 LYS A O 1
ATOM 992 N N . ASP A 1 128 ? 23.413 -8.830 13.426 1.00 87.69 128 ASP A N 1
ATOM 993 C CA . ASP A 1 128 ? 22.877 -10.118 13.897 1.00 87.69 128 ASP A CA 1
ATOM 994 C C . ASP A 1 128 ? 21.553 -10.532 13.206 1.00 87.69 128 ASP A C 1
ATOM 996 O O . ASP A 1 128 ? 20.949 -11.536 13.591 1.00 87.69 128 ASP A O 1
ATOM 1000 N N . LEU A 1 129 ? 21.067 -9.780 12.206 1.00 92.88 129 LEU A N 1
ATOM 1001 C CA . LEU A 1 129 ? 19.741 -9.967 11.597 1.00 92.88 129 LEU A CA 1
ATOM 1002 C C . LEU A 1 129 ? 19.816 -10.385 10.118 1.00 92.88 129 LEU A C 1
ATOM 1004 O O . LEU A 1 129 ? 20.427 -9.720 9.287 1.00 92.88 129 LEU A O 1
ATOM 1008 N N . SER A 1 130 ? 19.122 -11.470 9.759 1.00 95.00 130 SER A N 1
ATOM 1009 C CA . SER A 1 130 ? 19.007 -11.959 8.372 1.00 95.00 130 SER A CA 1
ATOM 1010 C C . SER A 1 130 ? 17.784 -11.352 7.673 1.00 95.00 130 SER A C 1
ATOM 1012 O O . SER A 1 130 ? 16.771 -12.023 7.498 1.00 95.00 130 SER A O 1
ATOM 1014 N N . LEU A 1 131 ? 17.870 -10.062 7.337 1.00 95.94 131 LEU A N 1
ATOM 1015 C CA . LEU A 1 131 ? 16.735 -9.256 6.857 1.00 95.94 131 LEU A CA 1
ATOM 1016 C C . LEU A 1 131 ? 16.503 -9.317 5.336 1.00 95.94 131 LEU A C 1
ATOM 1018 O O . LEU A 1 131 ? 15.386 -9.085 4.874 1.00 95.94 131 LEU A O 1
ATOM 1022 N N . GLU A 1 132 ? 17.541 -9.619 4.557 1.00 94.06 132 GLU A N 1
ATOM 1023 C CA . GLU A 1 132 ? 17.450 -9.793 3.102 1.00 94.06 132 GLU A CA 1
ATOM 1024 C C . GLU A 1 132 ? 16.625 -11.036 2.732 1.00 94.06 132 GLU A C 1
ATOM 1026 O O . GLU A 1 132 ? 16.544 -12.007 3.484 1.00 94.06 132 GLU A O 1
ATOM 1031 N N . HIS A 1 133 ? 15.995 -11.006 1.558 1.00 92.69 133 HIS A N 1
ATOM 1032 C CA . HIS A 1 133 ? 15.055 -12.018 1.060 1.00 92.69 133 HIS A CA 1
ATOM 1033 C C . HIS A 1 133 ? 13.767 -12.217 1.891 1.00 92.69 133 HIS A C 1
ATOM 1035 O O . HIS A 1 133 ? 12.922 -13.031 1.507 1.00 92.69 133 HIS A O 1
ATOM 1041 N N . LEU A 1 134 ? 13.556 -11.461 2.975 1.00 94.44 134 LEU A N 1
ATOM 1042 C CA . LEU A 1 134 ? 12.281 -11.402 3.697 1.00 94.44 134 LEU A CA 1
ATOM 1043 C C . LEU A 1 134 ? 11.310 -10.410 3.040 1.00 94.44 134 LEU A C 1
ATOM 1045 O O . LEU A 1 134 ? 11.724 -9.430 2.424 1.00 94.44 134 LEU A O 1
ATOM 1049 N N . HIS A 1 135 ? 10.003 -10.612 3.232 1.00 96.62 135 HIS A N 1
ATOM 1050 C CA . HIS A 1 135 ? 9.016 -9.555 2.987 1.00 96.62 135 HIS A CA 1
ATOM 1051 C C . HIS A 1 135 ? 9.244 -8.421 3.993 1.00 96.62 135 HIS A C 1
ATOM 1053 O O . HIS A 1 135 ? 9.390 -8.683 5.187 1.00 96.62 135 HIS A O 1
ATOM 1059 N N . VAL A 1 136 ? 9.265 -7.167 3.540 1.00 96.56 136 VAL A N 1
ATOM 1060 C CA . VAL A 1 136 ? 9.743 -6.038 4.359 1.00 96.56 136 VAL A CA 1
ATOM 1061 C C . VAL A 1 136 ? 8.944 -5.825 5.653 1.00 96.56 136 VAL A C 1
ATOM 1063 O O . VAL A 1 136 ? 9.526 -5.435 6.655 1.00 96.56 136 VAL A O 1
ATOM 1066 N N . THR A 1 137 ? 7.657 -6.187 5.700 1.00 93.94 137 THR A N 1
ATOM 1067 C CA . THR A 1 137 ? 6.851 -6.222 6.943 1.00 93.94 137 THR A CA 1
ATOM 1068 C C . THR A 1 137 ? 7.462 -7.123 8.026 1.00 93.94 137 THR A C 1
ATOM 1070 O O . THR A 1 137 ? 7.471 -6.755 9.196 1.00 93.94 137 THR A O 1
ATOM 1073 N N . GLU A 1 138 ? 8.005 -8.285 7.649 1.00 93.69 138 GLU A N 1
ATOM 1074 C CA . GLU A 1 138 ? 8.669 -9.214 8.574 1.00 93.69 138 GLU A CA 1
ATOM 1075 C C . GLU A 1 138 ? 10.078 -8.720 8.937 1.00 93.69 138 GLU A C 1
ATOM 1077 O O . GLU A 1 138 ? 10.478 -8.822 10.093 1.00 93.69 138 GLU A O 1
ATOM 1082 N N . ALA A 1 139 ? 10.804 -8.105 7.996 1.00 96.50 139 ALA A N 1
ATOM 1083 C CA . ALA A 1 139 ? 12.097 -7.478 8.284 1.00 96.50 139 ALA A CA 1
ATOM 1084 C C . ALA A 1 139 ? 11.962 -6.304 9.278 1.00 96.50 139 ALA A C 1
ATOM 1086 O O . ALA A 1 139 ? 12.689 -6.242 10.269 1.00 96.50 139 ALA A O 1
ATOM 1087 N N . VAL A 1 140 ? 10.979 -5.419 9.068 1.00 95.12 140 VAL A N 1
ATOM 1088 C CA . VAL A 1 140 ? 10.609 -4.334 9.993 1.00 95.12 140 VAL A CA 1
ATOM 1089 C C . VAL A 1 140 ? 10.210 -4.904 11.352 1.00 95.12 140 VAL A C 1
ATOM 1091 O O . VAL A 1 140 ? 10.712 -4.441 12.373 1.00 95.12 140 VAL A O 1
ATOM 1094 N N . LYS A 1 141 ? 9.376 -5.952 11.391 1.00 92.56 141 LYS A N 1
ATOM 1095 C CA . LYS A 1 141 ? 9.001 -6.617 12.645 1.00 92.56 141 LYS A CA 1
ATOM 1096 C C . LYS A 1 141 ? 10.221 -7.174 13.392 1.00 92.56 141 LYS A C 1
ATOM 1098 O O . LYS A 1 141 ? 10.326 -6.961 14.595 1.00 92.56 141 LYS A O 1
ATOM 1103 N N . GLN A 1 142 ? 11.161 -7.829 12.709 1.00 94.31 142 GLN A N 1
ATOM 1104 C CA . GLN A 1 142 ? 12.393 -8.328 13.337 1.00 94.31 142 GLN A CA 1
ATOM 1105 C C . GLN A 1 142 ? 13.291 -7.196 13.850 1.00 94.31 142 GLN A C 1
ATOM 1107 O O . GLN A 1 142 ? 13.897 -7.348 14.908 1.00 94.31 142 GLN A O 1
ATOM 1112 N N . VAL A 1 143 ? 13.334 -6.045 13.171 1.00 94.69 143 VAL A N 1
ATOM 1113 C CA . VAL A 1 143 ? 14.008 -4.841 13.685 1.00 94.69 143 VAL A CA 1
ATOM 1114 C C . VAL A 1 143 ? 13.309 -4.297 14.939 1.00 94.69 143 VAL A C 1
ATOM 1116 O O . VAL A 1 143 ? 14.001 -4.007 15.909 1.00 94.69 143 VAL A O 1
ATOM 1119 N N . ILE A 1 144 ? 11.970 -4.238 14.984 1.00 91.56 144 ILE A N 1
ATOM 1120 C CA . ILE A 1 144 ? 11.209 -3.846 16.191 1.00 91.56 144 ILE A CA 1
ATOM 1121 C C . ILE A 1 144 ? 11.500 -4.804 17.354 1.00 91.56 144 ILE A C 1
ATOM 1123 O O . ILE A 1 144 ? 11.877 -4.358 18.439 1.00 91.56 144 ILE A O 1
ATOM 1127 N N . ASP A 1 145 ? 11.356 -6.113 17.132 1.00 90.19 145 ASP A N 1
ATOM 1128 C CA . ASP A 1 145 ? 11.591 -7.138 18.153 1.00 90.19 145 ASP A CA 1
ATOM 1129 C C . ASP A 1 145 ? 13.038 -7.064 18.673 1.00 90.19 145 ASP A C 1
ATOM 1131 O O . ASP A 1 145 ? 13.265 -7.061 19.885 1.00 90.19 145 ASP A O 1
ATOM 1135 N N . LYS A 1 146 ? 14.023 -6.895 17.776 1.00 92.62 146 LYS A N 1
ATOM 1136 C CA . LYS A 1 146 ? 15.432 -6.748 18.162 1.00 92.62 146 LYS A CA 1
ATOM 1137 C C . LYS A 1 146 ? 15.700 -5.455 18.928 1.00 92.62 146 LYS A C 1
ATOM 1139 O O . LYS A 1 146 ? 16.422 -5.490 19.919 1.00 92.62 146 LYS A O 1
ATOM 1144 N N . SER A 1 147 ? 15.094 -4.335 18.530 1.00 91.38 147 SER A N 1
ATOM 1145 C CA . SER A 1 147 ? 15.201 -3.071 19.264 1.00 91.38 147 SER A CA 1
ATOM 1146 C C . SER A 1 147 ? 14.640 -3.165 20.686 1.00 91.38 147 SER A C 1
ATOM 1148 O O . SER A 1 147 ? 15.174 -2.503 21.577 1.00 91.38 147 SER A O 1
ATOM 1150 N N . LYS A 1 148 ? 13.621 -4.000 20.931 1.00 88.38 148 LYS A N 1
ATOM 1151 C CA . LYS A 1 148 ? 13.151 -4.312 22.293 1.00 88.38 148 LYS A CA 1
ATOM 1152 C C . LYS A 1 148 ? 14.154 -5.186 23.050 1.00 88.38 148 LYS A C 1
ATOM 1154 O O . LYS A 1 148 ? 14.514 -4.842 24.173 1.00 88.38 148 LYS A O 1
ATOM 1159 N N . GLU A 1 149 ? 14.675 -6.258 22.437 1.00 89.56 149 GLU A N 1
ATOM 1160 C CA . GLU A 1 149 ? 15.716 -7.110 23.054 1.00 89.56 149 GLU A CA 1
ATOM 1161 C C . GLU A 1 149 ? 16.945 -6.312 23.520 1.00 89.56 149 GLU A C 1
ATOM 1163 O O . GLU A 1 149 ? 17.531 -6.623 24.558 1.00 89.56 149 GLU A O 1
ATOM 1168 N N . THR A 1 150 ? 17.354 -5.296 22.753 1.00 88.69 150 THR A N 1
ATOM 1169 C CA . THR A 1 150 ? 18.544 -4.481 23.038 1.00 88.69 150 THR A CA 1
ATOM 1170 C C . THR A 1 150 ? 18.270 -3.245 23.903 1.00 88.69 150 THR A C 1
ATOM 1172 O O . THR A 1 150 ? 19.207 -2.495 24.167 1.00 88.69 150 THR A O 1
ATOM 1175 N N . GLY A 1 151 ? 17.027 -3.000 24.339 1.00 86.94 151 GLY A N 1
ATOM 1176 C CA . GLY A 1 151 ? 16.665 -1.821 25.144 1.00 86.94 151 GLY A CA 1
ATOM 1177 C C . GLY A 1 151 ? 16.729 -0.484 24.389 1.00 86.94 151 GLY A C 1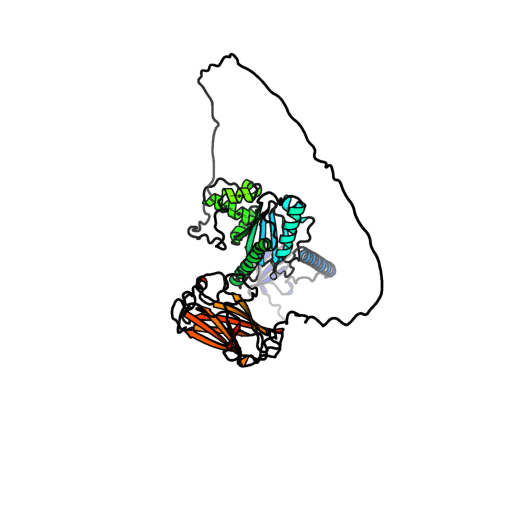
ATOM 1178 O O . GLY A 1 151 ? 16.961 0.559 24.995 1.00 86.94 151 GLY A O 1
ATOM 1179 N N . ILE A 1 152 ? 16.566 -0.522 23.062 1.00 86.00 152 ILE A N 1
ATOM 1180 C CA . ILE A 1 152 ? 16.438 0.663 22.197 1.00 86.00 152 ILE A CA 1
ATOM 1181 C C . ILE A 1 152 ? 14.976 1.136 22.176 1.00 86.00 152 ILE A C 1
ATOM 1183 O O . ILE A 1 152 ? 14.709 2.332 22.229 1.00 86.00 152 ILE A O 1
ATOM 1187 N N . LEU A 1 153 ? 14.029 0.192 22.138 1.00 85.00 153 LEU A N 1
ATOM 1188 C CA . LEU A 1 153 ? 12.611 0.432 22.408 1.00 85.00 153 LEU A CA 1
ATOM 1189 C C . LEU A 1 153 ? 12.310 -0.006 23.844 1.00 85.00 153 LEU A C 1
ATOM 1191 O O . LEU A 1 153 ? 12.359 -1.197 24.151 1.00 85.00 153 LEU A O 1
ATOM 1195 N N . ASN A 1 154 ? 11.998 0.951 24.718 1.00 74.56 154 ASN A N 1
ATOM 1196 C CA . ASN A 1 154 ? 11.717 0.699 26.131 1.00 74.56 154 ASN A CA 1
ATOM 1197 C C . ASN A 1 154 ? 10.209 0.668 26.403 1.00 74.56 154 ASN A C 1
ATOM 1199 O O . ASN A 1 154 ? 9.512 1.643 26.138 1.00 74.56 154 ASN A O 1
ATOM 1203 N N . GLU A 1 155 ? 9.717 -0.393 27.056 1.00 64.25 155 GLU A N 1
ATOM 1204 C CA . GLU A 1 155 ? 8.280 -0.581 27.355 1.00 64.25 155 GLU A CA 1
ATOM 1205 C C . GLU A 1 155 ? 7.624 0.556 28.178 1.00 64.25 155 GLU A C 1
ATOM 1207 O O . GLU A 1 155 ? 6.402 0.638 28.276 1.00 64.25 155 GLU A O 1
ATOM 1212 N N . ASN A 1 156 ? 8.429 1.433 28.790 1.00 60.19 156 ASN A N 1
ATOM 1213 C CA . ASN A 1 156 ? 7.995 2.490 29.711 1.00 60.19 156 ASN A CA 1
ATOM 1214 C C . ASN A 1 156 ? 8.138 3.914 29.137 1.00 60.19 156 ASN A C 1
ATOM 1216 O O . ASN A 1 156 ? 7.810 4.879 29.829 1.00 60.19 156 ASN A O 1
ATOM 1220 N N . GLU A 1 157 ? 8.646 4.066 27.913 1.00 66.88 157 GLU A N 1
ATOM 1221 C CA . GLU A 1 157 ? 8.925 5.363 27.290 1.00 66.88 157 GLU A CA 1
ATOM 1222 C C . GLU A 1 157 ? 8.193 5.446 25.952 1.00 66.88 157 GLU A C 1
ATOM 1224 O O . GLU A 1 157 ? 8.547 4.696 25.048 1.00 66.88 157 GLU A O 1
ATOM 1229 N N . ASN A 1 158 ? 7.212 6.357 25.819 1.00 69.56 158 ASN A N 1
ATOM 1230 C CA . ASN A 1 158 ? 6.440 6.588 24.586 1.00 69.56 158 ASN A CA 1
ATOM 1231 C C . ASN A 1 158 ? 7.367 6.893 23.397 1.00 69.56 158 ASN A C 1
ATOM 1233 O O . ASN A 1 158 ? 7.686 8.050 23.107 1.00 69.56 158 ASN A O 1
ATOM 1237 N N . SER A 1 159 ? 7.796 5.838 22.721 1.00 81.88 159 SER A N 1
ATOM 1238 C CA . SER A 1 159 ? 8.794 5.891 21.665 1.00 81.88 159 SER A CA 1
ATOM 1239 C C . SER A 1 159 ? 8.119 6.171 20.324 1.00 81.88 159 SER A C 1
ATOM 1241 O O . SER A 1 159 ? 6.930 5.906 20.133 1.00 81.88 159 SER A O 1
ATOM 1243 N N . VAL A 1 160 ? 8.863 6.724 19.371 1.00 86.06 160 VAL A N 1
ATOM 1244 C CA . VAL A 1 160 ? 8.340 7.010 18.030 1.00 86.06 160 VAL A CA 1
ATOM 1245 C C . VAL A 1 160 ? 9.176 6.249 17.018 1.00 86.06 160 VAL A C 1
ATOM 1247 O O . VAL A 1 160 ? 10.388 6.428 16.965 1.00 86.06 160 VAL A O 1
ATOM 1250 N N . ILE A 1 161 ? 8.509 5.419 16.223 1.00 91.06 161 ILE A N 1
ATOM 1251 C CA . ILE A 1 161 ? 9.077 4.767 15.048 1.00 91.06 161 ILE A CA 1
ATOM 1252 C C . ILE A 1 161 ? 8.552 5.538 13.843 1.00 91.06 161 ILE A C 1
ATOM 1254 O O . ILE A 1 161 ? 7.343 5.572 13.620 1.00 91.06 161 ILE A O 1
ATOM 1258 N N . MET A 1 162 ? 9.430 6.171 13.071 1.00 92.69 162 MET A N 1
ATOM 1259 C CA . MET A 1 162 ? 9.049 6.831 11.824 1.00 92.69 162 MET A CA 1
ATOM 1260 C C . MET A 1 162 ? 9.429 5.940 10.641 1.00 92.69 162 MET A C 1
ATOM 1262 O O . MET A 1 162 ? 10.598 5.611 10.463 1.00 92.69 162 MET A O 1
ATOM 1266 N N . ILE A 1 163 ? 8.450 5.544 9.829 1.00 95.44 163 ILE A N 1
ATOM 1267 C CA . ILE A 1 163 ? 8.665 4.773 8.598 1.00 95.44 163 ILE A CA 1
ATOM 1268 C C . ILE A 1 163 ? 8.385 5.684 7.405 1.00 95.44 163 ILE A C 1
ATOM 1270 O O . ILE A 1 163 ? 7.312 6.277 7.302 1.00 95.44 163 ILE A O 1
ATOM 1274 N N . SER A 1 164 ? 9.352 5.808 6.503 1.00 95.00 164 SER A N 1
ATOM 1275 C CA . SER A 1 164 ? 9.285 6.695 5.341 1.00 95.00 164 SER A CA 1
ATOM 1276 C C . SER A 1 164 ? 9.432 5.891 4.055 1.00 95.00 164 SER A C 1
ATOM 1278 O O . SER A 1 164 ? 10.436 5.208 3.881 1.00 95.00 164 SER A O 1
ATOM 1280 N N . GLY A 1 165 ? 8.454 5.957 3.152 1.00 94.50 165 GLY A N 1
ATOM 1281 C CA . GLY A 1 165 ? 8.497 5.239 1.875 1.00 94.50 165 GLY A CA 1
ATOM 1282 C C . GLY A 1 165 ? 8.655 6.164 0.678 1.00 94.50 165 GLY A C 1
ATOM 1283 O O . GLY A 1 165 ? 7.965 7.175 0.591 1.00 94.50 165 GLY A O 1
ATOM 1284 N N . SER A 1 166 ? 9.510 5.792 -0.271 1.00 96.31 166 SER A N 1
ATOM 1285 C CA . SER A 1 166 ? 9.704 6.522 -1.528 1.00 96.31 166 SER A CA 1
ATOM 1286 C C . SER A 1 166 ? 9.837 5.564 -2.709 1.00 96.31 166 SER A C 1
ATOM 1288 O O . SER A 1 166 ? 10.332 4.450 -2.545 1.00 96.31 166 SER A O 1
ATOM 1290 N N . LEU A 1 167 ? 9.409 5.972 -3.904 1.00 94.81 167 LEU A N 1
ATOM 1291 C CA . LEU A 1 167 ? 9.653 5.197 -5.124 1.00 94.81 167 LEU A CA 1
ATOM 1292 C C . LEU A 1 167 ? 11.103 5.331 -5.598 1.00 94.81 167 LEU A C 1
ATOM 1294 O O . LEU A 1 167 ? 11.774 6.321 -5.320 1.00 94.81 167 LEU A O 1
ATOM 1298 N N . ASN A 1 168 ? 11.566 4.347 -6.367 1.00 93.19 168 ASN A N 1
ATOM 1299 C CA . ASN A 1 168 ? 12.864 4.387 -7.029 1.00 93.19 168 ASN A CA 1
ATOM 1300 C C . ASN A 1 168 ? 12.721 4.777 -8.517 1.00 93.19 168 ASN A C 1
ATOM 1302 O O . ASN A 1 168 ? 12.194 3.976 -9.296 1.00 93.19 168 ASN A O 1
ATOM 1306 N N . PRO A 1 169 ? 13.222 5.953 -8.950 1.00 87.94 169 PRO A N 1
ATOM 1307 C CA . PRO A 1 169 ? 13.185 6.377 -10.351 1.00 87.94 169 PRO A CA 1
ATOM 1308 C C . PRO A 1 169 ? 14.048 5.530 -11.293 1.00 87.94 169 PRO A C 1
ATOM 1310 O O . PRO A 1 169 ? 13.840 5.572 -12.505 1.00 87.94 169 PRO A O 1
ATOM 1313 N N . GLU A 1 170 ? 15.009 4.767 -10.760 1.00 86.81 170 GLU A N 1
ATOM 1314 C CA . GLU A 1 170 ? 15.865 3.864 -11.540 1.00 86.81 170 GLU A CA 1
ATOM 1315 C C . GLU A 1 170 ? 15.154 2.555 -11.923 1.00 86.81 170 GLU A C 1
ATOM 1317 O O . GLU A 1 170 ? 15.627 1.817 -12.789 1.00 86.81 170 GLU A O 1
ATOM 1322 N N . ASN A 1 171 ? 14.004 2.251 -11.309 1.00 86.12 171 ASN A N 1
ATOM 1323 C CA . ASN A 1 171 ? 13.211 1.079 -11.657 1.00 86.12 171 ASN A CA 1
ATOM 1324 C C . ASN A 1 171 ? 12.644 1.193 -13.087 1.00 86.12 171 ASN A C 1
ATOM 1326 O O . ASN A 1 171 ? 12.061 2.210 -13.464 1.00 86.12 171 ASN A O 1
ATOM 1330 N N . SER A 1 172 ? 12.753 0.117 -13.876 1.00 81.88 172 SER A N 1
ATOM 1331 C CA . SER A 1 172 ? 12.341 0.095 -15.291 1.00 81.88 172 SER A CA 1
ATOM 1332 C C . SER A 1 172 ? 10.875 0.459 -15.527 1.00 81.88 172 SER A C 1
ATOM 1334 O O . SER A 1 172 ? 10.534 1.006 -16.575 1.00 81.88 172 SER A O 1
ATOM 1336 N N . ASP A 1 173 ? 10.011 0.158 -14.559 1.00 81.06 173 ASP A N 1
ATOM 1337 C CA . ASP A 1 173 ? 8.574 0.372 -14.655 1.00 81.06 173 ASP A CA 1
ATOM 1338 C C . ASP A 1 173 ? 8.158 1.754 -14.130 1.00 81.06 173 ASP A C 1
ATOM 1340 O O . ASP A 1 173 ? 7.022 2.158 -14.374 1.00 81.06 173 ASP A O 1
ATOM 1344 N N . TYR A 1 174 ? 9.051 2.513 -13.477 1.00 81.88 174 TYR A N 1
ATOM 1345 C CA . TYR A 1 174 ? 8.741 3.814 -12.868 1.00 81.88 174 TYR A CA 1
ATOM 1346 C C . TYR A 1 174 ? 8.082 4.783 -13.857 1.00 81.88 174 TYR A C 1
ATOM 1348 O O . TYR A 1 174 ? 6.983 5.273 -13.614 1.00 81.88 174 TYR A O 1
ATOM 1356 N N . ASN A 1 175 ? 8.691 4.979 -15.028 1.00 77.56 175 ASN A N 1
ATOM 1357 C CA . ASN A 1 175 ? 8.173 5.886 -16.061 1.00 77.56 175 ASN A CA 1
ATOM 1358 C C . ASN A 1 175 ? 7.008 5.300 -16.888 1.00 77.56 175 ASN A C 1
ATOM 1360 O O . ASN A 1 175 ? 6.459 5.990 -17.743 1.00 77.56 175 ASN A O 1
ATOM 1364 N N . VAL A 1 176 ? 6.653 4.026 -16.681 1.00 74.88 176 VAL A N 1
ATOM 1365 C CA . VAL A 1 176 ? 5.647 3.293 -17.479 1.00 74.88 176 VAL A CA 1
ATOM 1366 C C . VAL A 1 176 ? 4.387 2.983 -16.662 1.00 74.88 176 VAL A C 1
ATOM 1368 O O . VAL A 1 176 ? 3.309 2.813 -17.225 1.00 74.88 176 VAL A O 1
ATOM 1371 N N . LYS A 1 177 ? 4.523 2.880 -15.336 1.00 83.12 177 LYS A N 1
ATOM 1372 C CA . LYS A 1 177 ? 3.491 2.411 -14.404 1.00 83.12 177 LYS A CA 1
ATOM 1373 C C . LYS A 1 177 ? 3.492 3.190 -13.077 1.00 83.12 177 LYS A C 1
ATOM 1375 O O . LYS A 1 177 ? 3.031 2.618 -12.091 1.00 83.12 177 LYS A O 1
ATOM 1380 N N . LYS A 1 178 ? 3.997 4.438 -13.035 1.00 79.81 178 LYS A N 1
ATOM 1381 C CA . LYS A 1 178 ? 4.178 5.264 -11.813 1.00 79.81 178 LYS A CA 1
ATOM 1382 C C . LYS A 1 178 ? 3.023 5.097 -10.821 1.00 79.81 178 LYS A C 1
ATOM 1384 O O . LYS A 1 178 ? 3.234 4.573 -9.735 1.00 79.81 178 LYS A O 1
ATOM 1389 N N . ASP A 1 179 ? 1.802 5.368 -11.267 1.00 78.00 179 ASP A N 1
ATOM 1390 C CA . ASP A 1 179 ? 0.555 5.319 -10.496 1.00 78.00 179 ASP A CA 1
ATOM 1391 C C . ASP A 1 179 ? 0.314 3.946 -9.826 1.00 78.00 179 ASP A C 1
ATOM 1393 O O . ASP A 1 179 ? -0.155 3.853 -8.694 1.00 78.00 179 ASP A O 1
ATOM 1397 N N . ASN A 1 180 ? 0.681 2.848 -10.501 1.00 82.38 180 ASN A N 1
ATOM 1398 C CA . ASN A 1 180 ? 0.562 1.486 -9.964 1.00 82.38 180 ASN A CA 1
ATOM 1399 C C . ASN A 1 180 ? 1.640 1.195 -8.911 1.00 82.38 180 ASN A C 1
ATOM 1401 O O . ASN A 1 180 ? 1.398 0.432 -7.976 1.00 82.38 180 ASN A O 1
ATOM 1405 N N . LEU A 1 181 ? 2.836 1.772 -9.066 1.00 82.12 181 LEU A N 1
ATOM 1406 C CA . LEU A 1 181 ? 3.909 1.665 -8.079 1.00 82.12 181 LEU A CA 1
ATOM 1407 C C . LEU A 1 181 ? 3.615 2.535 -6.849 1.00 82.12 181 LEU A C 1
ATOM 1409 O O . LEU A 1 181 ? 3.853 2.080 -5.735 1.00 82.12 181 LEU A O 1
ATOM 1413 N N . GLU A 1 182 ? 3.041 3.727 -7.026 1.00 82.75 182 GLU A N 1
ATOM 1414 C CA . GLU A 1 182 ? 2.571 4.600 -5.939 1.00 82.75 182 GLU A CA 1
ATOM 1415 C C . GLU A 1 182 ? 1.453 3.937 -5.138 1.00 82.75 182 GLU A C 1
ATOM 1417 O O . GLU A 1 182 ? 1.555 3.804 -3.920 1.00 82.75 182 GLU A O 1
ATOM 1422 N N . LEU A 1 183 ? 0.421 3.432 -5.822 1.00 75.81 183 LEU A N 1
ATOM 1423 C CA . LEU A 1 183 ? -0.675 2.682 -5.208 1.00 75.81 183 LEU A CA 1
ATOM 1424 C C . LEU A 1 183 ? -0.151 1.509 -4.366 1.00 75.81 183 LEU A C 1
ATOM 1426 O O . LEU A 1 183 ? -0.588 1.301 -3.237 1.00 75.81 183 LEU A O 1
ATOM 1430 N N . LYS A 1 184 ? 0.833 0.777 -4.890 1.00 86.88 184 LYS A N 1
ATOM 1431 C CA . LYS A 1 184 ? 1.498 -0.350 -4.227 1.00 86.88 184 LYS A CA 1
ATOM 1432 C C . LYS A 1 184 ? 2.396 0.064 -3.059 1.00 86.88 184 LYS A C 1
ATOM 1434 O O . LYS A 1 184 ? 2.420 -0.620 -2.038 1.00 86.88 184 LYS A O 1
ATOM 1439 N N . LEU A 1 185 ? 3.123 1.175 -3.176 1.00 88.94 185 LEU A N 1
ATOM 1440 C CA . LEU A 1 185 ? 3.854 1.770 -2.057 1.00 88.94 185 LEU A CA 1
ATOM 1441 C C . LEU A 1 185 ? 2.877 2.157 -0.938 1.00 88.94 185 LEU A C 1
ATOM 1443 O O . LEU A 1 185 ? 3.129 1.843 0.217 1.00 88.94 185 LEU A O 1
ATOM 1447 N N . ASN A 1 186 ? 1.718 2.719 -1.278 1.00 83.38 186 ASN A N 1
ATOM 1448 C CA . ASN A 1 186 ? 0.699 3.126 -0.311 1.00 83.38 186 ASN A CA 1
ATOM 1449 C C . ASN A 1 186 ? -0.034 1.942 0.341 1.00 83.38 186 ASN A C 1
ATOM 1451 O O . ASN A 1 186 ? -0.287 1.976 1.547 1.00 83.38 186 ASN A O 1
ATOM 1455 N N . GLN A 1 187 ? -0.280 0.852 -0.396 1.00 81.38 187 GLN A N 1
ATOM 1456 C CA . GLN A 1 187 ? -0.690 -0.439 0.178 1.00 81.38 187 GLN A CA 1
ATOM 1457 C C . GLN A 1 187 ? 0.327 -0.932 1.217 1.00 81.38 187 GLN A C 1
ATOM 1459 O O . GLN A 1 187 ? -0.039 -1.265 2.346 1.00 81.38 187 GLN A O 1
ATOM 1464 N N . LEU A 1 188 ? 1.610 -0.956 0.842 1.00 88.12 188 LEU A N 1
ATOM 1465 C CA . LEU A 1 188 ? 2.685 -1.420 1.709 1.00 88.12 188 LEU A CA 1
ATOM 1466 C C . LEU A 1 188 ? 2.810 -0.546 2.961 1.00 88.12 188 LEU A C 1
ATOM 1468 O O . LEU A 1 188 ? 2.794 -1.080 4.067 1.00 88.12 188 LEU A O 1
ATOM 1472 N N . LEU A 1 189 ? 2.880 0.776 2.805 1.00 87.38 189 LEU A N 1
ATOM 1473 C CA . LEU A 1 189 ? 2.958 1.726 3.913 1.00 87.38 189 LEU A CA 1
ATOM 1474 C C . LEU A 1 189 ? 1.766 1.575 4.868 1.00 87.38 189 LEU A C 1
ATOM 1476 O O . LEU A 1 189 ? 1.970 1.545 6.076 1.00 87.38 189 LEU A O 1
ATOM 1480 N N . THR A 1 190 ? 0.551 1.354 4.355 1.00 84.25 190 THR A N 1
ATOM 1481 C CA . THR A 1 190 ? -0.614 1.031 5.201 1.00 84.25 190 THR A CA 1
ATOM 1482 C C . THR A 1 190 ? -0.379 -0.257 6.005 1.00 84.25 190 THR A C 1
ATOM 1484 O O . THR A 1 190 ? -0.536 -0.260 7.223 1.00 84.25 190 THR A O 1
ATOM 1487 N N . SER A 1 191 ? 0.100 -1.331 5.363 1.00 85.00 191 SER A N 1
ATOM 1488 C CA . SER A 1 191 ? 0.394 -2.601 6.052 1.00 85.00 191 SER A CA 1
ATOM 1489 C C . SER A 1 191 ? 1.521 -2.514 7.093 1.00 85.00 191 SER A C 1
ATOM 1491 O O . SER A 1 191 ? 1.557 -3.320 8.020 1.00 85.00 191 SER A O 1
ATOM 1493 N N . LEU A 1 192 ? 2.435 -1.542 6.963 1.00 86.25 192 LEU A N 1
ATOM 1494 C CA . LEU A 1 192 ? 3.485 -1.274 7.949 1.00 86.25 192 LEU A CA 1
ATOM 1495 C C . LEU A 1 192 ? 2.953 -0.490 9.162 1.00 86.25 192 LEU A C 1
ATOM 1497 O O . LEU A 1 192 ? 3.464 -0.683 10.262 1.00 86.25 192 LEU A O 1
ATOM 1501 N N . ALA A 1 193 ? 1.910 0.333 8.998 1.00 83.31 193 ALA A N 1
ATOM 1502 C CA . ALA A 1 193 ? 1.221 0.973 10.123 1.00 83.31 193 ALA A CA 1
ATOM 1503 C C . ALA A 1 193 ? 0.416 -0.061 10.927 1.00 83.31 193 ALA A C 1
ATOM 1505 O O . ALA A 1 193 ? 0.468 -0.076 12.155 1.00 83.31 193 ALA A O 1
ATOM 1506 N N . ASP A 1 194 ? -0.258 -0.987 10.238 1.00 80.44 194 ASP A N 1
ATOM 1507 C CA . ASP A 1 194 ? -1.048 -2.052 10.868 1.00 80.44 194 ASP A CA 1
ATOM 1508 C C . ASP A 1 194 ? -0.219 -3.084 11.657 1.00 80.44 194 ASP A C 1
ATOM 1510 O O . ASP A 1 194 ? -0.795 -3.845 12.436 1.00 80.44 194 ASP A O 1
ATOM 1514 N N . ILE A 1 195 ? 1.121 -3.079 11.556 1.00 78.62 195 ILE A N 1
ATOM 1515 C CA . ILE A 1 195 ? 1.990 -3.835 12.479 1.00 78.62 195 ILE A CA 1
ATOM 1516 C C . ILE A 1 195 ? 1.654 -3.466 13.934 1.00 78.62 195 ILE A C 1
ATOM 1518 O O . ILE A 1 195 ? 1.509 -4.361 14.769 1.00 78.62 195 ILE A O 1
ATOM 1522 N N . ASP A 1 196 ? 1.450 -2.175 14.216 1.00 67.44 196 ASP A N 1
ATOM 1523 C CA . ASP A 1 196 ? 1.092 -1.655 15.541 1.00 67.44 196 ASP A CA 1
ATOM 1524 C C . ASP A 1 196 ? -0.238 -2.251 16.037 1.00 67.44 196 ASP A C 1
ATOM 1526 O O . ASP A 1 196 ? -0.339 -2.746 17.155 1.00 67.44 196 ASP A O 1
ATOM 1530 N N . ASN A 1 197 ? -1.241 -2.349 15.157 1.00 64.81 197 ASN A N 1
ATOM 1531 C CA . ASN A 1 197 ? -2.539 -2.954 15.473 1.00 64.81 197 ASN A CA 1
ATOM 1532 C C . ASN A 1 197 ? -2.465 -4.468 15.768 1.00 64.81 197 ASN A C 1
ATOM 1534 O O . ASN A 1 197 ? -3.361 -5.008 16.424 1.00 64.81 197 ASN A O 1
ATOM 1538 N N . THR A 1 198 ? -1.416 -5.169 15.315 1.00 59.91 198 THR A N 1
ATOM 1539 C CA . THR A 1 198 ? -1.191 -6.595 15.634 1.00 59.91 198 THR A CA 1
ATOM 1540 C C . THR A 1 198 ? -0.388 -6.825 16.918 1.00 59.91 198 THR A C 1
ATOM 1542 O O . THR A 1 198 ? -0.482 -7.901 17.515 1.00 59.91 198 THR A O 1
ATOM 1545 N N . LEU A 1 199 ? 0.376 -5.827 17.367 1.00 58.28 199 LEU A N 1
ATOM 1546 C CA . LEU A 1 199 ? 1.221 -5.886 18.556 1.00 58.28 199 LEU A CA 1
ATOM 1547 C C . LEU A 1 199 ? 0.536 -5.110 19.688 1.00 58.28 199 LEU A C 1
ATOM 1549 O O . LEU A 1 199 ? 0.539 -3.890 19.711 1.00 58.28 199 LEU A O 1
ATOM 1553 N N . ALA A 1 200 ? -0.054 -5.815 20.659 1.00 53.12 200 ALA A N 1
ATOM 1554 C CA . ALA A 1 200 ? -0.885 -5.227 21.725 1.00 53.12 200 ALA A CA 1
ATOM 1555 C C . ALA A 1 200 ? -0.114 -4.409 22.800 1.00 53.12 200 ALA A C 1
ATOM 1557 O O . ALA A 1 200 ? -0.529 -4.338 23.958 1.00 53.12 200 ALA A O 1
ATOM 1558 N N . ASP A 1 201 ? 1.012 -3.816 22.418 1.00 61.41 201 ASP A N 1
ATOM 1559 C CA . ASP A 1 201 ? 2.016 -3.141 23.230 1.00 61.41 201 ASP A CA 1
ATOM 1560 C C . ASP A 1 201 ? 2.034 -1.648 22.872 1.00 61.41 201 ASP A C 1
ATOM 1562 O O . ASP A 1 201 ? 2.313 -1.275 21.740 1.00 61.41 201 ASP A O 1
ATOM 1566 N N . LYS A 1 202 ? 1.717 -0.788 23.846 1.00 63.94 202 LYS A N 1
ATOM 1567 C CA . LYS A 1 202 ? 1.556 0.665 23.648 1.00 63.94 202 LYS A CA 1
ATOM 1568 C C . LYS A 1 202 ? 2.816 1.478 23.955 1.00 63.94 202 LYS A C 1
ATOM 1570 O O . LYS A 1 202 ? 2.716 2.679 24.203 1.00 63.94 202 LYS A O 1
ATOM 1575 N N . SER A 1 203 ? 3.975 0.830 24.026 1.00 74.06 203 SER A N 1
ATOM 1576 C CA . SER A 1 203 ? 5.237 1.487 24.377 1.00 74.06 203 SER A CA 1
ATOM 1577 C C . SER A 1 203 ? 5.787 2.402 23.285 1.00 74.06 203 SER A C 1
ATOM 1579 O O . SER A 1 203 ? 6.520 3.341 23.582 1.00 74.06 203 SER A O 1
ATOM 1581 N N . TYR A 1 204 ? 5.402 2.196 22.029 1.00 82.25 204 TYR A N 1
ATOM 1582 C CA . TYR A 1 204 ? 5.773 3.061 20.915 1.00 82.25 204 TYR A CA 1
ATOM 1583 C C . TYR A 1 204 ? 4.545 3.470 20.097 1.00 82.25 204 TYR A C 1
ATOM 1585 O O . TYR A 1 204 ? 3.414 3.084 20.382 1.00 82.25 204 TYR A O 1
ATOM 1593 N N . THR A 1 205 ? 4.787 4.313 19.100 1.00 83.31 205 THR A N 1
ATOM 1594 C CA . THR A 1 205 ? 3.824 4.707 18.072 1.00 83.31 205 THR A CA 1
ATOM 1595 C C . THR A 1 205 ? 4.519 4.657 16.719 1.00 83.31 205 THR A C 1
ATOM 1597 O O . THR A 1 205 ? 5.633 5.173 16.581 1.00 83.31 205 THR A O 1
ATOM 1600 N N . ILE A 1 206 ? 3.882 4.043 15.721 1.00 86.56 206 ILE A N 1
ATOM 1601 C CA . ILE A 1 206 ? 4.380 4.061 14.342 1.00 86.56 206 ILE A CA 1
ATOM 1602 C C . ILE A 1 206 ? 3.774 5.268 13.612 1.00 86.56 206 ILE A C 1
ATOM 1604 O O . ILE A 1 206 ? 2.559 5.368 13.452 1.00 86.56 206 ILE A O 1
ATOM 1608 N N . LYS A 1 207 ? 4.623 6.191 13.154 1.00 87.00 207 LYS A N 1
ATOM 1609 C CA . LYS A 1 207 ? 4.258 7.284 12.242 1.00 87.00 207 LYS A CA 1
ATOM 1610 C C . LYS A 1 207 ? 4.755 6.941 10.848 1.00 87.00 207 LYS A C 1
ATOM 1612 O O . LYS A 1 207 ? 5.920 6.582 10.693 1.00 87.00 207 LYS A O 1
ATOM 1617 N N . ILE A 1 208 ? 3.902 7.073 9.836 1.00 88.44 208 ILE A N 1
ATOM 1618 C CA . ILE A 1 208 ? 4.253 6.711 8.459 1.00 88.44 208 ILE A CA 1
ATOM 1619 C C . ILE A 1 208 ? 4.072 7.891 7.513 1.00 88.44 208 ILE A C 1
ATOM 1621 O O . ILE A 1 208 ? 3.076 8.607 7.594 1.00 88.44 208 ILE A O 1
ATOM 1625 N N . VAL A 1 209 ? 5.048 8.088 6.624 1.00 86.50 209 VAL A N 1
ATOM 1626 C CA . VAL A 1 209 ? 5.056 9.170 5.634 1.00 86.50 209 VAL A CA 1
ATOM 1627 C C . VAL A 1 209 ? 5.494 8.644 4.263 1.00 86.50 209 VAL A C 1
ATOM 1629 O O . VAL A 1 209 ? 6.415 7.836 4.158 1.00 86.50 209 VAL A O 1
ATOM 1632 N N . GLN A 1 210 ? 4.837 9.109 3.199 1.00 88.25 210 GLN A N 1
ATOM 1633 C CA . GLN A 1 210 ? 5.308 8.943 1.822 1.00 88.25 210 GLN A CA 1
ATOM 1634 C C . GLN A 1 210 ? 6.191 10.148 1.459 1.00 88.25 210 GLN A C 1
ATOM 1636 O O . GLN A 1 210 ? 5.851 11.280 1.794 1.00 88.25 210 GLN A O 1
ATOM 1641 N N . VAL A 1 211 ? 7.323 9.910 0.797 1.00 87.94 211 VAL A N 1
ATOM 1642 C CA . VAL A 1 211 ? 8.325 10.927 0.453 1.00 87.94 211 VAL A CA 1
ATOM 1643 C C . VAL A 1 211 ? 8.637 10.875 -1.043 1.00 87.94 211 VAL A C 1
ATOM 1645 O O . VAL A 1 211 ? 8.865 9.799 -1.598 1.00 87.94 211 VAL A O 1
ATOM 1648 N N . GLU A 1 212 ? 8.676 12.033 -1.704 1.00 87.12 212 GLU A N 1
ATOM 1649 C CA . GLU A 1 212 ? 8.990 12.122 -3.135 1.00 87.12 212 GLU A CA 1
ATOM 1650 C C . GLU A 1 212 ? 10.437 11.682 -3.450 1.00 87.12 212 GLU A C 1
ATOM 1652 O O . GLU A 1 212 ? 11.348 11.957 -2.659 1.00 87.12 212 GLU A O 1
ATOM 1657 N N . PRO A 1 213 ? 10.701 11.043 -4.608 1.00 89.75 213 PRO A N 1
ATOM 1658 C CA . PRO A 1 213 ? 12.016 10.465 -4.894 1.00 89.75 213 PRO A CA 1
ATOM 1659 C C . PRO A 1 213 ? 13.189 11.452 -4.917 1.00 89.75 213 PRO A C 1
ATOM 1661 O O . PRO A 1 213 ? 14.307 11.075 -4.570 1.00 89.75 213 PRO A O 1
ATOM 1664 N N . GLU A 1 214 ? 12.962 12.723 -5.265 1.00 88.25 214 GLU A N 1
ATOM 1665 C CA . GLU A 1 214 ? 14.026 13.738 -5.217 1.00 88.25 214 GLU A CA 1
ATOM 1666 C C . GLU A 1 214 ? 14.424 14.079 -3.768 1.00 88.25 214 GLU A C 1
ATOM 1668 O O . GLU A 1 214 ? 15.600 14.306 -3.492 1.00 88.25 214 GLU A O 1
ATOM 1673 N N . MET A 1 215 ? 13.482 14.028 -2.816 1.00 90.81 215 MET A N 1
ATOM 1674 C CA . MET A 1 215 ? 13.783 14.166 -1.385 1.00 90.81 215 MET A CA 1
ATOM 1675 C C . MET A 1 215 ? 14.502 12.917 -0.852 1.00 90.81 215 MET A C 1
ATOM 1677 O O . MET A 1 215 ? 15.465 13.047 -0.100 1.00 90.81 215 MET A O 1
ATOM 1681 N N . LYS A 1 216 ? 14.123 11.704 -1.290 1.00 93.31 216 LYS A N 1
ATOM 1682 C CA . LYS A 1 216 ? 14.879 10.475 -0.967 1.00 93.31 216 LYS A CA 1
ATOM 1683 C C . LYS A 1 216 ? 16.327 10.550 -1.466 1.00 93.31 216 LYS A C 1
ATOM 1685 O O . LYS A 1 216 ? 17.245 10.172 -0.740 1.00 93.31 216 LYS A O 1
ATOM 1690 N N . LYS A 1 217 ? 16.542 11.067 -2.678 1.00 88.81 217 LYS A N 1
ATOM 1691 C CA . LYS A 1 217 ? 17.876 11.293 -3.248 1.00 88.81 217 LYS A CA 1
ATOM 1692 C C . LYS A 1 217 ? 18.676 12.318 -2.434 1.00 88.81 217 LYS A C 1
ATOM 1694 O O . LYS A 1 217 ? 19.809 12.027 -2.061 1.00 88.81 217 LYS A O 1
ATOM 1699 N N . GLN A 1 218 ? 18.081 13.457 -2.071 1.00 87.75 218 GLN A N 1
ATOM 1700 C CA . GLN A 1 218 ? 18.724 14.441 -1.186 1.00 87.75 218 GLN A CA 1
ATOM 1701 C C . GLN A 1 218 ? 19.058 13.858 0.198 1.00 87.75 218 GLN A C 1
ATOM 1703 O O . GLN A 1 218 ? 20.139 14.118 0.721 1.00 87.75 218 GLN A O 1
ATOM 1708 N N . ALA A 1 219 ? 18.191 13.011 0.765 1.00 92.81 219 ALA A N 1
ATOM 1709 C CA . ALA A 1 219 ? 18.473 12.300 2.010 1.00 92.81 219 ALA A CA 1
ATOM 1710 C C . ALA A 1 219 ? 19.724 11.413 1.884 1.00 92.81 219 ALA A C 1
ATOM 1712 O O . ALA A 1 219 ? 20.609 11.470 2.737 1.00 92.81 219 ALA A O 1
ATOM 1713 N N . MET A 1 220 ? 19.848 10.653 0.789 1.00 87.56 220 MET A N 1
ATOM 1714 C CA . MET A 1 220 ? 21.031 9.826 0.513 1.00 87.56 220 MET A CA 1
ATOM 1715 C C . MET A 1 220 ? 22.305 10.667 0.336 1.00 87.56 220 MET A C 1
ATOM 1717 O O . MET A 1 220 ? 23.339 10.314 0.898 1.00 87.56 220 MET A O 1
ATOM 1721 N N . GLU A 1 221 ? 22.236 11.793 -0.382 1.00 90.38 221 GLU A N 1
ATOM 1722 C CA . GLU A 1 221 ? 23.360 12.732 -0.546 1.00 90.38 221 GLU A CA 1
ATOM 1723 C C . GLU A 1 221 ? 23.796 13.362 0.798 1.00 90.38 221 GLU A C 1
ATOM 1725 O O . GLU A 1 221 ? 24.989 13.551 1.039 1.00 90.38 221 GLU A O 1
ATOM 1730 N N . ASN A 1 222 ? 22.847 13.621 1.706 1.00 88.81 222 ASN A N 1
ATOM 1731 C CA . ASN A 1 222 ? 23.085 14.190 3.039 1.00 88.81 222 ASN A CA 1
ATOM 1732 C C . ASN A 1 222 ? 23.522 13.169 4.111 1.00 88.81 222 ASN A C 1
ATOM 1734 O O . ASN A 1 222 ? 23.971 13.571 5.193 1.00 88.81 222 ASN A O 1
ATOM 1738 N N . GLY A 1 223 ? 23.397 11.864 3.845 1.00 89.25 223 GLY A N 1
ATOM 1739 C CA . GLY A 1 223 ? 23.597 10.808 4.845 1.00 89.25 223 GLY A CA 1
ATOM 1740 C C . GLY A 1 223 ? 22.470 10.755 5.885 1.00 89.25 223 GLY A C 1
ATOM 1741 O O . GLY A 1 223 ? 22.735 10.658 7.082 1.00 89.25 223 GLY A O 1
ATOM 1742 N N . LEU A 1 224 ? 21.223 10.875 5.426 1.00 92.88 224 LEU A N 1
ATOM 1743 C CA . LEU A 1 224 ? 19.993 10.836 6.216 1.00 92.88 224 LEU A CA 1
ATOM 1744 C C . LEU A 1 224 ? 19.027 9.754 5.710 1.00 92.88 224 LEU A C 1
ATOM 1746 O O . LEU A 1 224 ? 19.084 9.306 4.564 1.00 92.88 224 LEU A O 1
ATOM 1750 N N . SER A 1 225 ? 18.072 9.392 6.563 1.00 96.56 225 SER A N 1
ATOM 1751 C CA . SER A 1 225 ? 16.813 8.790 6.131 1.00 96.56 225 SER A CA 1
ATOM 1752 C C . SER A 1 225 ? 15.898 9.836 5.487 1.00 96.56 225 SER A C 1
ATOM 1754 O O . SER A 1 225 ? 15.990 11.034 5.771 1.00 96.56 225 SER A O 1
ATOM 1756 N N . SER A 1 226 ? 14.938 9.379 4.683 1.00 95.06 226 SER A N 1
ATOM 1757 C CA . SER A 1 226 ? 13.884 10.234 4.120 1.00 95.06 226 SER A CA 1
ATOM 1758 C C . SER A 1 226 ? 13.084 10.969 5.205 1.00 95.06 226 SER A C 1
ATOM 1760 O O . SER A 1 226 ? 12.702 12.119 5.014 1.00 95.06 226 SER A O 1
ATOM 1762 N N . GLY A 1 227 ? 12.871 10.334 6.364 1.00 91.50 227 GLY A N 1
ATOM 1763 C CA . GLY A 1 227 ? 12.145 10.930 7.487 1.00 91.50 227 GLY A CA 1
ATOM 1764 C C . GLY A 1 227 ? 12.910 12.071 8.157 1.00 91.50 227 GLY A C 1
ATOM 1765 O O . GLY A 1 227 ? 12.345 13.138 8.400 1.00 91.50 227 GLY A O 1
ATOM 1766 N N . ARG A 1 228 ? 14.218 11.896 8.389 1.00 94.50 228 ARG A N 1
ATOM 1767 C CA . ARG A 1 228 ? 15.087 12.957 8.927 1.00 94.50 228 ARG A CA 1
ATOM 1768 C C . ARG A 1 228 ? 15.298 14.094 7.920 1.00 94.50 228 ARG A C 1
ATOM 1770 O O . ARG A 1 228 ? 15.315 15.251 8.333 1.00 94.50 228 ARG A O 1
ATOM 1777 N N . GLN A 1 229 ? 15.386 13.793 6.621 1.00 94.75 229 GLN A N 1
ATOM 1778 C CA . GLN A 1 229 ? 15.439 14.804 5.555 1.00 94.75 229 GLN A CA 1
ATOM 1779 C C . GLN A 1 229 ? 14.155 15.648 5.509 1.00 94.75 229 GLN A C 1
ATOM 1781 O O . GLN A 1 229 ? 14.239 16.873 5.521 1.00 94.75 229 GLN A O 1
ATOM 1786 N N . LEU A 1 230 ? 12.975 15.018 5.560 1.00 92.69 230 LEU A N 1
ATOM 1787 C CA . LEU A 1 230 ? 11.690 15.722 5.626 1.00 92.69 230 LEU A CA 1
ATOM 1788 C C . LEU A 1 230 ? 11.599 16.656 6.844 1.00 92.69 230 LEU A C 1
ATOM 1790 O O . LEU A 1 230 ? 11.096 17.774 6.735 1.00 92.69 230 LEU A O 1
ATOM 1794 N N . ILE A 1 231 ? 12.095 16.221 8.007 1.00 92.62 231 ILE A N 1
ATOM 1795 C CA . ILE A 1 231 ? 12.140 17.060 9.213 1.00 92.62 231 ILE A CA 1
ATOM 1796 C C . ILE A 1 231 ? 13.097 18.249 9.030 1.00 92.62 231 ILE A C 1
ATOM 1798 O O . ILE A 1 231 ? 12.759 19.364 9.429 1.00 92.62 231 ILE A O 1
ATOM 1802 N N . LEU A 1 232 ? 14.258 18.034 8.405 1.00 91.44 232 LEU A N 1
ATOM 1803 C CA . LEU A 1 232 ? 15.231 19.087 8.107 1.00 91.44 232 LEU A CA 1
ATOM 1804 C C . LEU A 1 232 ? 14.658 20.141 7.144 1.00 91.44 232 LEU A C 1
ATOM 1806 O O . LEU A 1 232 ? 14.754 21.336 7.424 1.00 91.44 232 LEU A O 1
ATOM 1810 N N . GLU A 1 233 ? 14.007 19.720 6.060 1.00 89.19 233 GLU A N 1
ATOM 1811 C CA . GLU A 1 233 ? 13.346 20.630 5.114 1.00 89.19 233 GLU A CA 1
ATOM 1812 C C . GLU A 1 233 ? 12.166 21.369 5.755 1.00 89.19 233 GLU A C 1
ATOM 1814 O O . GLU A 1 233 ? 12.039 22.587 5.595 1.00 89.19 233 GLU A O 1
ATOM 1819 N N . LYS A 1 234 ? 11.345 20.676 6.559 1.00 88.81 234 LYS A N 1
ATOM 1820 C CA . LYS A 1 234 ? 10.259 21.324 7.301 1.00 88.81 234 LYS A CA 1
ATOM 1821 C C . LYS A 1 234 ? 10.806 22.406 8.236 1.00 88.81 234 LYS A C 1
ATOM 1823 O O . LYS A 1 234 ? 10.327 23.538 8.179 1.00 88.81 234 LYS A O 1
ATOM 1828 N N . ALA A 1 235 ? 11.837 22.101 9.026 1.00 90.00 235 ALA A N 1
ATOM 1829 C CA . ALA A 1 235 ? 12.466 23.072 9.919 1.00 90.00 235 ALA A CA 1
ATOM 1830 C C . ALA A 1 235 ? 12.962 24.314 9.161 1.00 90.00 235 ALA A C 1
ATOM 1832 O O . ALA A 1 235 ? 12.670 25.438 9.568 1.00 90.00 235 ALA A O 1
ATOM 1833 N N . GLN A 1 236 ? 13.635 24.119 8.022 1.00 87.56 236 GLN A N 1
ATOM 1834 C CA . GLN A 1 236 ? 14.100 25.215 7.167 1.00 87.56 236 GLN A CA 1
ATOM 1835 C C . GLN A 1 236 ? 12.939 26.067 6.627 1.00 87.56 236 GLN A C 1
ATOM 1837 O O . GLN A 1 236 ? 13.025 27.295 6.665 1.00 87.56 236 GLN A O 1
ATOM 1842 N N . SER A 1 237 ? 11.838 25.446 6.187 1.00 87.75 237 SER A N 1
ATOM 1843 C CA . SER A 1 237 ? 10.651 26.163 5.688 1.00 87.75 237 SER A CA 1
ATOM 1844 C C . SER A 1 237 ? 9.915 26.974 6.766 1.00 87.75 237 SER A C 1
ATOM 1846 O O . SER A 1 237 ? 9.376 28.041 6.474 1.00 87.75 237 SER A O 1
ATOM 1848 N N . GLU A 1 238 ? 9.929 26.506 8.019 1.00 90.56 238 GLU A N 1
ATOM 1849 C CA . GLU A 1 238 ? 9.282 27.163 9.164 1.00 90.56 238 GLU A CA 1
ATOM 1850 C C . GLU A 1 238 ? 10.225 28.132 9.911 1.00 90.56 238 GLU A C 1
ATOM 1852 O O . GLU A 1 238 ? 9.814 28.788 10.869 1.00 90.56 238 GLU A O 1
ATOM 1857 N N . GLY A 1 239 ? 11.486 28.260 9.474 1.00 89.94 239 GLY A N 1
ATOM 1858 C CA . GLY A 1 239 ? 12.496 29.117 10.109 1.00 89.94 239 GLY A CA 1
ATOM 1859 C C . GLY A 1 239 ? 12.990 28.600 11.467 1.00 89.94 239 GLY A C 1
ATOM 1860 O O . GLY A 1 239 ? 13.464 29.382 12.294 1.00 89.94 239 GLY A O 1
ATOM 1861 N N . ILE A 1 240 ? 12.860 27.295 11.711 1.00 92.62 240 ILE A N 1
ATOM 1862 C CA . ILE A 1 240 ? 13.284 26.608 12.933 1.00 92.62 240 ILE A CA 1
ATOM 1863 C C . ILE A 1 240 ? 14.776 26.277 12.826 1.00 92.62 240 ILE A C 1
ATOM 1865 O O . ILE A 1 240 ? 15.219 25.651 11.865 1.00 92.62 240 ILE A O 1
ATOM 1869 N N . ASP A 1 241 ? 15.549 26.659 13.844 1.00 92.38 241 ASP A N 1
ATOM 1870 C CA . ASP A 1 241 ? 16.990 26.397 13.916 1.00 92.38 241 ASP A CA 1
ATOM 1871 C C . ASP A 1 241 ? 17.274 24.892 14.092 1.00 92.38 241 ASP A C 1
ATOM 1873 O O . ASP A 1 241 ? 17.136 24.330 15.185 1.00 92.38 241 ASP A O 1
ATOM 1877 N N . LEU A 1 242 ? 17.604 24.220 12.987 1.00 92.19 242 LEU A N 1
ATOM 1878 C CA . LEU A 1 242 ? 17.966 22.805 12.915 1.00 92.19 242 LEU A CA 1
ATOM 1879 C C . LEU A 1 242 ? 19.012 22.604 11.810 1.00 92.19 242 LEU A C 1
ATOM 1881 O O . LEU A 1 242 ? 18.760 22.887 10.639 1.00 92.19 242 LEU A O 1
ATOM 1885 N N . THR A 1 243 ? 20.184 22.098 12.180 1.00 93.50 243 THR A N 1
ATOM 1886 C CA . THR A 1 243 ? 21.275 21.795 11.251 1.00 93.50 243 THR A CA 1
ATOM 1887 C C . THR A 1 243 ? 21.216 20.350 10.752 1.00 93.50 243 THR A C 1
ATOM 1889 O O . THR A 1 243 ? 20.520 19.498 11.308 1.00 93.50 243 THR A O 1
ATOM 1892 N N . LEU A 1 244 ? 21.997 20.045 9.710 1.00 91.12 244 LEU A N 1
ATOM 1893 C CA . LEU A 1 244 ? 22.161 18.680 9.204 1.00 91.12 244 LEU A CA 1
ATOM 1894 C C . LEU A 1 244 ? 22.744 17.721 10.263 1.00 91.12 244 LEU A C 1
ATOM 1896 O O . LEU A 1 244 ? 22.367 16.553 10.299 1.00 91.12 244 LEU A O 1
ATOM 1900 N N . GLU A 1 245 ? 23.634 18.191 11.139 1.00 91.25 245 GLU A N 1
ATOM 1901 C CA . GLU A 1 245 ? 24.230 17.335 12.174 1.00 91.25 245 GLU A CA 1
ATOM 1902 C C . GLU A 1 245 ? 23.267 17.093 13.345 1.00 91.25 245 GLU A C 1
ATOM 1904 O O . GLU A 1 245 ? 23.217 15.977 13.865 1.00 91.25 245 GLU A O 1
ATOM 1909 N N . ASP A 1 246 ? 22.415 18.066 13.687 1.00 92.25 246 ASP A N 1
ATOM 1910 C CA . ASP A 1 246 ? 21.290 17.843 14.608 1.00 92.25 246 ASP A CA 1
ATOM 1911 C C . ASP A 1 246 ? 20.329 16.799 14.011 1.00 92.25 246 ASP A C 1
ATOM 1913 O O . ASP A 1 246 ? 19.996 15.805 14.651 1.00 92.25 246 ASP A O 1
ATOM 1917 N N . ALA A 1 247 ? 19.955 16.951 12.732 1.00 91.75 247 ALA A N 1
ATOM 1918 C CA . ALA A 1 247 ? 19.071 16.017 12.031 1.00 91.75 247 ALA A CA 1
ATOM 1919 C C . ALA A 1 247 ? 19.631 14.581 11.947 1.00 91.75 247 ALA A C 1
ATOM 1921 O O . ALA A 1 247 ? 18.846 13.632 11.882 1.00 91.75 247 ALA A O 1
ATOM 1922 N N . LYS A 1 248 ? 20.960 14.398 11.994 1.00 89.12 248 LYS A N 1
ATOM 1923 C CA . LYS A 1 248 ? 21.626 13.083 12.099 1.00 89.12 248 LYS A CA 1
ATOM 1924 C C . LYS A 1 248 ? 21.645 12.518 13.520 1.00 89.12 248 LYS A C 1
ATOM 1926 O O . LYS A 1 248 ? 21.491 11.308 13.677 1.00 89.12 248 LYS A O 1
ATOM 1931 N N . SER A 1 249 ? 21.897 13.361 14.523 1.00 86.12 249 SER A N 1
ATOM 1932 C CA . SER A 1 249 ? 22.316 12.924 15.866 1.00 86.12 249 SER A CA 1
ATOM 1933 C C . SER A 1 249 ? 21.254 13.053 16.960 1.00 86.12 249 SER A C 1
ATOM 1935 O O . SER A 1 249 ? 21.301 12.293 17.927 1.00 86.12 249 SER A O 1
ATOM 1937 N N . ASP A 1 250 ? 20.269 13.941 16.808 1.00 87.69 250 ASP A N 1
ATOM 1938 C CA . ASP A 1 250 ? 19.131 14.022 17.725 1.00 87.69 250 ASP A CA 1
ATOM 1939 C C . ASP A 1 250 ? 18.208 12.796 17.588 1.00 87.69 250 ASP A C 1
ATOM 1941 O O . ASP A 1 250 ? 18.102 12.156 16.528 1.00 87.69 250 ASP A O 1
ATOM 1945 N N . SER A 1 251 ? 17.475 12.489 18.665 1.00 88.31 251 SER A N 1
ATOM 1946 C CA . SER A 1 251 ? 16.462 11.434 18.645 1.00 88.31 251 SER A CA 1
ATOM 1947 C C . SER A 1 251 ? 15.282 11.816 17.749 1.00 88.31 251 SER A C 1
ATOM 1949 O O . SER A 1 251 ? 14.836 12.967 17.714 1.00 88.31 251 SER A O 1
ATOM 1951 N N . ILE A 1 252 ? 14.719 10.826 17.052 1.00 88.94 252 ILE A N 1
ATOM 1952 C CA . ILE A 1 252 ? 13.611 11.053 16.117 1.00 88.94 252 ILE A CA 1
ATOM 1953 C C . ILE A 1 252 ? 12.378 11.661 16.815 1.00 88.94 252 ILE A C 1
ATOM 1955 O O . ILE A 1 252 ? 11.715 12.531 16.257 1.00 88.94 252 ILE A O 1
ATOM 1959 N N . SER A 1 253 ? 12.127 11.298 18.078 1.00 86.25 253 SER A N 1
ATOM 1960 C CA . SER A 1 253 ? 11.052 11.861 18.906 1.00 86.25 253 SER A CA 1
ATOM 1961 C C . SER A 1 253 ? 11.284 13.324 19.314 1.00 86.25 253 SER A C 1
ATOM 1963 O O . SER A 1 253 ? 10.323 14.091 19.386 1.00 86.25 253 SER A O 1
ATOM 1965 N N . PHE A 1 254 ? 12.533 13.752 19.537 1.00 87.25 254 PHE A N 1
ATOM 1966 C CA . PHE A 1 254 ? 12.849 15.167 19.755 1.00 87.25 254 PHE A CA 1
ATOM 1967 C C . PHE A 1 254 ? 12.672 15.973 18.465 1.00 87.25 254 PHE A C 1
ATOM 1969 O O . PHE A 1 254 ? 12.016 17.015 18.479 1.00 87.25 254 PHE A O 1
ATOM 1976 N N . LEU A 1 255 ? 13.194 15.458 17.349 1.00 89.50 255 LEU A N 1
ATOM 1977 C CA . LEU A 1 255 ? 13.120 16.086 16.030 1.00 89.50 255 LEU A CA 1
ATOM 1978 C C . LEU A 1 255 ? 11.668 16.299 15.569 1.00 89.50 255 LEU A C 1
ATOM 1980 O O . LEU A 1 255 ? 11.289 17.424 15.246 1.00 89.50 255 LEU A O 1
ATOM 1984 N N . ILE A 1 256 ? 10.831 15.258 15.627 1.00 87.19 256 ILE A N 1
ATOM 1985 C CA . ILE A 1 256 ? 9.397 15.309 15.283 1.00 87.19 256 ILE A CA 1
ATOM 1986 C C . ILE A 1 256 ? 8.660 16.373 16.104 1.00 87.19 256 ILE A C 1
ATOM 1988 O O . ILE A 1 256 ? 7.914 17.181 15.543 1.00 87.19 256 ILE A O 1
ATOM 1992 N N . ARG A 1 257 ? 8.915 16.426 17.416 1.00 86.44 257 ARG A N 1
ATOM 1993 C CA . ARG A 1 257 ? 8.313 17.418 18.311 1.00 86.44 257 ARG A CA 1
ATOM 1994 C C . ARG A 1 257 ? 8.808 18.839 18.028 1.00 86.44 257 ARG A C 1
ATOM 1996 O O . ARG A 1 257 ? 8.019 19.779 18.096 1.00 86.44 257 ARG A O 1
ATOM 2003 N N . LYS A 1 258 ? 10.096 19.005 17.701 1.00 85.06 258 LYS A N 1
ATOM 2004 C CA . LYS A 1 258 ? 10.734 20.297 17.386 1.00 85.06 258 LYS A CA 1
ATOM 2005 C C . LYS A 1 258 ? 10.118 20.963 16.149 1.00 85.06 258 LYS A C 1
ATOM 2007 O O . LYS A 1 258 ? 10.011 22.183 16.143 1.00 85.06 258 LYS A O 1
ATOM 2012 N N . VAL A 1 259 ? 9.653 20.180 15.169 1.00 85.62 259 VAL A N 1
ATOM 2013 C CA . VAL A 1 259 ? 8.926 20.660 13.971 1.00 85.62 259 VAL A CA 1
ATOM 2014 C C . VAL A 1 259 ? 7.410 20.402 14.012 1.00 85.62 259 VAL A C 1
ATOM 2016 O O . VAL A 1 259 ? 6.750 20.363 12.974 1.00 85.62 259 VAL A O 1
ATOM 2019 N N . GLY A 1 260 ? 6.823 20.165 15.189 1.00 78.44 260 GLY A N 1
ATOM 2020 C CA . GLY A 1 260 ? 5.367 20.043 15.344 1.00 78.44 260 GLY A CA 1
ATOM 2021 C C . GLY A 1 260 ? 4.699 18.893 14.570 1.00 78.44 260 GLY A C 1
ATOM 2022 O O . GLY A 1 260 ? 3.495 18.945 14.334 1.00 78.44 260 GLY A O 1
ATOM 2023 N N . LEU A 1 261 ? 5.431 17.838 14.190 1.00 71.75 261 LEU A N 1
ATOM 2024 C CA . LEU A 1 261 ? 4.880 16.635 13.534 1.00 71.75 261 LEU A CA 1
ATOM 2025 C C . LEU A 1 261 ? 4.161 15.681 14.519 1.00 71.75 261 LEU A C 1
ATOM 2027 O O . LEU A 1 261 ? 3.892 14.518 14.205 1.00 71.75 261 LEU A O 1
ATOM 2031 N N . ASP A 1 262 ? 3.837 16.168 15.717 1.00 65.00 262 ASP A N 1
ATOM 2032 C CA . ASP A 1 262 ? 2.942 15.522 16.682 1.00 65.00 262 ASP A CA 1
ATOM 2033 C C . ASP A 1 262 ? 1.485 15.995 16.574 1.00 65.00 262 ASP A C 1
ATOM 2035 O O . ASP A 1 262 ? 0.584 15.258 16.970 1.00 65.00 262 ASP A O 1
ATOM 2039 N N . GLU A 1 263 ? 1.220 17.174 16.000 1.00 45.19 263 GLU A N 1
ATOM 2040 C CA . GLU A 1 263 ? -0.141 17.713 15.897 1.00 45.19 263 GLU A CA 1
ATOM 2041 C C . GLU A 1 263 ? -0.816 17.350 14.565 1.00 45.19 263 GLU A C 1
ATOM 2043 O O . GLU A 1 263 ? -0.947 18.173 13.661 1.00 45.19 263 GLU A O 1
ATOM 2048 N N . GLN A 1 264 ? -1.320 16.115 14.476 1.00 33.19 264 GLN A N 1
ATOM 2049 C CA . GLN A 1 264 ? -2.490 15.779 13.654 1.00 33.19 264 GLN A CA 1
ATOM 2050 C C . GLN A 1 264 ? -3.446 14.866 14.442 1.00 33.19 264 GLN A C 1
ATOM 2052 O O . GLN A 1 264 ? -2.987 13.939 15.113 1.00 33.19 264 GLN A O 1
ATOM 2057 N N . PRO A 1 265 ? -4.774 15.080 14.366 1.00 30.55 265 PRO A N 1
ATOM 2058 C CA . PRO A 1 265 ? -5.742 14.100 14.842 1.00 30.55 265 PRO A CA 1
ATOM 2059 C C . PRO A 1 265 ? -5.728 12.855 13.942 1.00 30.55 265 PRO A C 1
ATOM 2061 O O . PRO A 1 265 ? -5.459 12.935 12.743 1.00 30.55 265 PRO A O 1
ATOM 2064 N N . THR A 1 266 ? -6.067 11.703 14.516 1.00 32.38 266 THR A N 1
ATOM 2065 C CA . THR A 1 266 ? -6.044 10.385 13.864 1.00 32.38 266 THR A CA 1
ATOM 2066 C C . THR A 1 266 ? -7.195 10.194 12.859 1.00 32.38 266 THR A C 1
ATOM 2068 O O . THR A 1 266 ? -8.100 9.406 13.128 1.00 32.38 266 THR A O 1
ATOM 2071 N N . ASP A 1 267 ? -7.205 10.935 11.741 1.00 29.78 267 ASP A N 1
ATOM 2072 C CA . ASP A 1 267 ? -8.200 10.756 10.659 1.00 29.78 267 ASP A CA 1
ATOM 2073 C C . ASP A 1 267 ? -7.777 11.312 9.269 1.00 29.78 267 ASP A C 1
ATOM 2075 O O . ASP A 1 267 ? -8.622 11.745 8.479 1.00 29.78 267 ASP A O 1
ATOM 2079 N N . LYS A 1 268 ? -6.469 11.350 8.946 1.00 29.56 268 LYS A N 1
ATOM 2080 C CA . LYS A 1 268 ? -5.949 11.699 7.601 1.00 29.56 268 LYS A CA 1
ATOM 2081 C C . LYS A 1 268 ? -4.718 10.873 7.203 1.00 29.56 268 LYS A C 1
ATOM 2083 O O . LYS A 1 268 ? -3.950 10.456 8.063 1.00 29.56 268 LYS A O 1
ATOM 2088 N N . GLY A 1 269 ? -4.571 10.649 5.892 1.00 35.16 269 GLY A N 1
ATOM 2089 C CA . GLY A 1 269 ? -3.432 9.969 5.260 1.00 35.16 269 GLY A CA 1
ATOM 2090 C C . GLY A 1 269 ? -2.217 10.887 5.022 1.00 35.16 269 GLY A C 1
ATOM 2091 O O . GLY A 1 269 ? -2.078 11.885 5.731 1.00 35.16 269 GLY A O 1
ATOM 2092 N N . PRO A 1 270 ? -1.341 10.562 4.045 1.00 32.19 270 PRO A N 1
ATOM 2093 C CA . PRO A 1 270 ? -0.111 11.309 3.765 1.00 32.19 270 PRO A CA 1
ATOM 2094 C C . PRO A 1 270 ? -0.300 12.821 3.556 1.00 32.19 270 PRO A C 1
ATOM 2096 O O . PRO A 1 270 ? -1.357 13.294 3.141 1.00 32.19 270 PRO A O 1
ATOM 2099 N N . LEU A 1 271 ? 0.758 13.577 3.860 1.00 32.69 271 LEU A N 1
ATOM 2100 C CA . LEU A 1 271 ? 0.785 15.038 3.809 1.00 32.69 271 LEU A CA 1
ATOM 2101 C C . LEU A 1 271 ? 0.979 15.557 2.375 1.00 32.69 271 LEU A C 1
ATOM 2103 O O . LEU A 1 271 ? 2.112 15.724 1.929 1.00 32.69 271 LEU A O 1
ATOM 2107 N N . ASP A 1 272 ? -0.117 15.906 1.701 1.00 32.97 272 ASP A N 1
ATOM 2108 C CA . ASP A 1 272 ? -0.064 16.820 0.553 1.00 32.97 272 ASP A CA 1
ATOM 2109 C C . ASP A 1 272 ? 0.424 18.205 1.014 1.00 32.97 272 ASP A C 1
ATOM 2111 O O . ASP A 1 272 ? -0.282 18.929 1.725 1.00 32.97 272 ASP A O 1
ATOM 2115 N N . LEU A 1 273 ? 1.627 18.593 0.582 1.00 34.16 273 LEU A N 1
ATOM 2116 C CA . LEU A 1 273 ? 2.145 19.959 0.691 1.00 34.16 273 LEU A CA 1
ATOM 2117 C C . LEU A 1 273 ? 2.175 20.599 -0.711 1.00 34.16 273 LEU A C 1
ATOM 2119 O O . LEU A 1 273 ? 2.790 20.038 -1.619 1.00 34.16 273 LEU A O 1
ATOM 2123 N N . PRO A 1 274 ? 1.524 21.758 -0.931 1.00 33.81 274 PRO A N 1
ATOM 2124 C CA . PRO A 1 274 ? 1.372 22.321 -2.270 1.00 33.81 274 PRO A CA 1
ATOM 2125 C C . PRO A 1 274 ? 2.680 22.914 -2.817 1.00 33.81 274 PRO A C 1
ATOM 2127 O O . PRO A 1 274 ? 3.224 23.875 -2.271 1.00 33.81 274 PRO A O 1
ATOM 2130 N N . MET A 1 275 ? 3.143 22.394 -3.958 1.00 32.81 275 MET A N 1
ATOM 2131 C CA . MET A 1 275 ? 4.269 22.946 -4.722 1.00 32.81 275 MET A CA 1
ATOM 2132 C C . MET A 1 275 ? 3.900 24.245 -5.469 1.00 32.81 275 MET A C 1
ATOM 2134 O O . MET A 1 275 ? 3.795 24.259 -6.694 1.00 32.81 275 MET A O 1
ATOM 2138 N N . GLU A 1 276 ? 3.787 25.370 -4.760 1.00 33.22 276 GLU A N 1
ATOM 2139 C CA . GLU A 1 276 ? 3.765 26.707 -5.379 1.00 33.22 276 GLU A CA 1
ATOM 2140 C C . GLU A 1 276 ? 4.848 27.636 -4.802 1.00 33.22 276 GLU A C 1
ATOM 2142 O O . GLU A 1 276 ? 4.532 28.508 -4.001 1.00 33.22 276 GLU A O 1
ATOM 2147 N N . SER A 1 277 ? 6.113 27.476 -5.242 1.00 31.72 277 SER A N 1
ATOM 2148 C CA . SER A 1 277 ? 7.043 28.597 -5.558 1.00 31.72 277 SER A CA 1
ATOM 2149 C C . SER A 1 277 ? 8.519 28.182 -5.771 1.00 31.72 277 SER A C 1
ATOM 2151 O O . SER A 1 277 ? 9.403 28.675 -5.070 1.00 31.72 277 SER A O 1
ATOM 2153 N N . ILE A 1 278 ? 8.841 27.342 -6.766 1.00 28.75 278 ILE A N 1
ATOM 2154 C CA . ILE A 1 278 ? 10.237 27.204 -7.245 1.00 28.75 278 ILE A CA 1
ATOM 2155 C C . ILE A 1 278 ? 10.297 27.444 -8.756 1.00 28.75 278 ILE A C 1
ATOM 2157 O O . ILE A 1 278 ? 10.040 26.558 -9.566 1.00 28.75 278 ILE A O 1
ATOM 2161 N N . VAL A 1 279 ? 10.652 28.675 -9.133 1.00 27.22 279 VAL A N 1
ATOM 2162 C CA . VAL A 1 279 ? 11.050 29.027 -10.503 1.00 27.22 279 VAL A CA 1
ATOM 2163 C C . VAL A 1 279 ? 12.533 28.700 -10.668 1.00 27.22 279 VAL A C 1
ATOM 2165 O O . VAL A 1 279 ? 13.344 29.069 -9.819 1.00 27.22 279 VAL A O 1
ATOM 2168 N N . SER A 1 280 ? 12.897 28.026 -11.759 1.00 26.08 280 SER A N 1
ATOM 2169 C CA . SER A 1 280 ? 14.285 27.667 -12.063 1.00 26.08 280 SER A CA 1
ATOM 2170 C C . SER A 1 280 ? 15.194 28.897 -12.169 1.00 26.08 280 SER A C 1
ATOM 2172 O O . SER A 1 280 ? 14.855 29.868 -12.846 1.00 26.08 280 SER A O 1
ATOM 2174 N N . ILE A 1 281 ? 16.385 28.821 -11.571 1.00 28.75 281 ILE A N 1
ATOM 2175 C CA . ILE A 1 281 ? 17.470 29.788 -11.774 1.00 28.75 281 ILE A CA 1
ATOM 2176 C C . ILE A 1 281 ? 18.684 29.019 -12.305 1.00 28.75 281 ILE A C 1
ATOM 2178 O O . ILE A 1 281 ? 19.292 28.236 -11.578 1.00 28.75 281 ILE A O 1
ATOM 2182 N N . GLU A 1 282 ? 19.028 29.218 -13.578 1.00 27.11 282 GLU A N 1
ATOM 2183 C CA . GLU A 1 282 ? 20.236 28.631 -14.172 1.00 27.11 282 GLU A CA 1
ATOM 2184 C C . GLU A 1 282 ? 21.515 29.350 -13.691 1.00 27.11 282 GLU A C 1
ATOM 2186 O O . GLU A 1 282 ? 21.510 30.573 -13.508 1.00 27.11 282 GLU A O 1
ATOM 2191 N N . PRO A 1 283 ? 22.644 28.637 -13.520 1.00 35.69 283 PRO A N 1
ATOM 2192 C CA . PRO A 1 283 ? 23.889 29.232 -13.047 1.00 35.69 283 PRO A CA 1
ATOM 2193 C C . PRO A 1 283 ? 24.622 30.003 -14.156 1.00 35.69 283 PRO A C 1
ATOM 2195 O O . PRO A 1 283 ? 24.992 29.439 -15.184 1.00 35.69 283 PRO A O 1
ATOM 2198 N N . THR A 1 284 ? 24.934 31.283 -13.926 1.00 30.38 284 THR A N 1
ATOM 2199 C CA . THR A 1 284 ? 25.831 32.071 -14.796 1.00 30.38 284 THR A CA 1
ATOM 2200 C C . THR A 1 284 ? 26.715 33.049 -14.015 1.00 30.38 284 THR A C 1
ATOM 2202 O O . THR A 1 284 ? 26.249 33.734 -13.112 1.00 30.38 284 THR A O 1
ATOM 2205 N N . GLY A 1 285 ? 27.982 33.178 -14.438 1.00 30.36 285 GLY A N 1
ATOM 2206 C CA . GLY A 1 285 ? 28.845 34.329 -14.120 1.00 30.36 285 GLY A CA 1
ATOM 2207 C C . GLY A 1 285 ? 30.012 34.071 -13.156 1.00 30.36 285 GLY A C 1
ATOM 2208 O O . GLY A 1 285 ? 29.851 34.116 -11.943 1.00 30.36 285 GLY A O 1
ATOM 2209 N N . VAL A 1 286 ? 31.222 33.910 -13.704 1.00 39.84 286 VAL A N 1
ATOM 2210 C CA . VAL A 1 286 ? 32.497 33.940 -12.956 1.00 39.84 286 VAL A CA 1
ATOM 2211 C C . VAL A 1 286 ? 33.067 35.362 -12.944 1.00 39.84 286 VAL A C 1
ATOM 2213 O O . VAL A 1 286 ? 33.225 35.939 -14.019 1.00 39.84 286 VAL A O 1
ATOM 2216 N N . VAL A 1 287 ? 33.470 35.883 -11.774 1.00 32.22 287 VAL A N 1
ATOM 2217 C CA . VAL A 1 287 ? 34.441 36.996 -11.625 1.00 32.22 287 VAL A CA 1
ATOM 2218 C C . VAL A 1 287 ? 35.328 36.767 -10.379 1.00 32.22 287 VAL A C 1
ATOM 2220 O O . VAL A 1 287 ? 34.927 36.082 -9.442 1.00 32.22 287 VAL A O 1
ATOM 2223 N N . GLU A 1 288 ? 36.552 37.303 -10.413 1.00 31.48 288 GLU A N 1
ATOM 2224 C CA . GLU A 1 288 ? 37.679 37.114 -9.473 1.00 31.48 288 GLU A CA 1
ATOM 2225 C C . GLU A 1 288 ? 37.686 38.059 -8.218 1.00 31.48 288 GLU A C 1
ATOM 2227 O O . GLU A 1 288 ? 36.746 38.839 -8.057 1.00 31.48 288 GLU A O 1
ATOM 2232 N N . PRO A 1 289 ? 38.669 37.974 -7.275 1.00 57.28 289 PRO A N 1
ATOM 2233 C CA . PRO A 1 289 ? 38.399 38.154 -5.832 1.00 57.28 289 PRO A CA 1
ATOM 2234 C C . PRO A 1 289 ? 39.155 39.302 -5.101 1.00 57.28 289 PRO A C 1
ATOM 2236 O O . PRO A 1 289 ? 39.972 40.001 -5.694 1.00 57.28 289 PRO A O 1
ATOM 2239 N N . THR A 1 290 ? 39.005 39.336 -3.755 1.00 31.44 290 THR A N 1
ATOM 2240 C CA . THR A 1 290 ? 39.970 39.885 -2.749 1.00 31.44 290 THR A CA 1
ATOM 2241 C C . THR A 1 290 ? 39.997 41.432 -2.606 1.00 31.44 290 THR A C 1
ATOM 2243 O O . THR A 1 290 ? 39.724 42.109 -3.594 1.00 31.44 290 THR A O 1
ATOM 2246 N N . PRO A 1 291 ? 40.320 42.057 -1.430 1.00 44.69 291 PRO A N 1
ATOM 2247 C CA . PRO A 1 291 ? 40.795 41.529 -0.128 1.00 44.69 291 PRO A CA 1
ATOM 2248 C C . PRO A 1 291 ? 39.962 41.904 1.139 1.00 44.69 291 PRO A C 1
ATOM 2250 O O . PRO A 1 291 ? 39.080 42.757 1.108 1.00 44.69 291 PRO A O 1
ATOM 2253 N N . ALA A 1 292 ? 40.321 41.313 2.293 1.00 36.12 292 ALA A N 1
ATOM 2254 C CA . ALA A 1 292 ? 39.983 41.793 3.656 1.00 36.12 292 ALA A CA 1
ATOM 2255 C C . ALA A 1 292 ? 40.907 42.966 4.103 1.00 36.12 292 ALA A C 1
ATOM 2257 O O . ALA A 1 292 ? 41.812 43.302 3.330 1.00 36.12 292 ALA A O 1
ATOM 2258 N N . PRO A 1 293 ? 40.770 43.589 5.312 1.00 43.41 293 PRO A N 1
ATOM 2259 C CA . PRO A 1 293 ? 41.535 43.069 6.479 1.00 43.41 293 PRO A CA 1
ATOM 2260 C C . PRO A 1 293 ? 41.124 43.495 7.943 1.00 43.41 293 PRO A C 1
ATOM 2262 O O . PRO A 1 293 ? 40.389 44.449 8.161 1.00 43.41 293 PRO A O 1
ATOM 2265 N N . VAL A 1 294 ? 41.788 42.858 8.933 1.00 32.31 294 VAL A N 1
ATOM 2266 C CA . VAL A 1 294 ? 42.071 43.235 10.364 1.00 32.31 294 VAL A CA 1
ATOM 2267 C C . VAL A 1 294 ? 41.008 43.086 11.493 1.00 32.31 294 VAL A C 1
ATOM 2269 O O . VAL A 1 294 ? 39.850 43.469 11.387 1.00 32.31 294 VAL A O 1
ATOM 2272 N N . SER A 1 295 ? 41.518 42.559 12.620 1.00 31.69 295 SER A N 1
ATOM 2273 C CA . SER A 1 295 ? 40.987 42.311 13.981 1.00 31.69 295 SER A CA 1
ATOM 2274 C C . SER A 1 295 ? 40.601 43.538 14.859 1.00 31.69 295 SER A C 1
ATOM 2276 O O . SER A 1 295 ? 40.981 44.664 14.538 1.00 31.69 295 SER A O 1
ATOM 2278 N N . PRO A 1 296 ? 39.920 43.331 16.019 1.00 52.41 296 PRO A N 1
ATOM 2279 C CA . PRO A 1 296 ? 39.481 44.393 16.951 1.00 52.41 296 PRO A CA 1
ATOM 2280 C C . PRO A 1 296 ? 40.524 44.833 18.011 1.00 52.41 296 PRO A C 1
ATOM 2282 O O . PRO A 1 296 ? 41.587 44.230 18.145 1.00 52.41 296 PRO A O 1
ATOM 2285 N N . ASN A 1 297 ? 40.177 45.854 18.818 1.00 29.64 297 ASN A N 1
ATOM 2286 C CA . ASN A 1 297 ? 40.887 46.274 20.043 1.00 29.64 297 ASN A CA 1
ATOM 2287 C C . ASN A 1 297 ? 39.899 46.748 21.153 1.00 29.64 297 ASN A C 1
ATOM 2289 O O . ASN A 1 297 ? 38.707 46.882 20.881 1.00 29.64 297 ASN A O 1
ATOM 2293 N N . ILE A 1 298 ? 40.365 46.941 22.399 1.00 36.34 298 ILE A N 1
ATOM 2294 C CA . ILE A 1 298 ? 39.581 46.719 23.639 1.00 36.34 298 ILE A CA 1
ATOM 2295 C C . ILE A 1 298 ? 39.624 47.911 24.648 1.00 36.34 298 ILE A C 1
ATOM 2297 O O . ILE A 1 298 ? 40.656 48.563 24.777 1.00 36.34 298 ILE A O 1
ATOM 2301 N N . GLU A 1 299 ? 38.532 48.091 25.424 1.00 28.89 299 GLU A N 1
ATOM 2302 C CA . GLU A 1 299 ? 38.414 48.785 26.746 1.00 28.89 299 GLU A CA 1
ATOM 2303 C C . GLU A 1 299 ? 38.640 50.321 26.879 1.00 28.89 299 GLU A C 1
ATOM 2305 O O . GLU A 1 299 ? 39.087 50.961 25.928 1.00 28.89 299 GLU A O 1
ATOM 2310 N N . PRO A 1 300 ? 38.385 50.955 28.065 1.00 54.31 300 PRO A N 1
ATOM 2311 C CA . PRO A 1 300 ? 37.602 50.533 29.259 1.00 54.31 300 PRO A CA 1
ATOM 2312 C C . PRO A 1 300 ? 36.598 51.598 29.795 1.00 54.31 300 PRO A C 1
ATOM 2314 O O . PRO A 1 300 ? 36.610 52.745 29.352 1.00 54.31 300 PRO A O 1
ATOM 2317 N N . THR A 1 301 ? 35.807 51.274 30.843 1.00 29.23 301 THR A N 1
ATOM 2318 C CA . THR A 1 301 ? 35.815 51.990 32.162 1.00 29.23 301 THR A CA 1
ATOM 2319 C C . THR A 1 301 ? 34.784 51.454 33.189 1.00 29.23 301 THR A C 1
ATOM 2321 O O . THR A 1 301 ? 33.580 51.475 32.967 1.00 29.23 301 THR A O 1
ATOM 2324 N N . ALA A 1 302 ? 35.327 51.048 34.345 1.00 34.50 302 ALA A N 1
ATOM 2325 C CA . ALA A 1 302 ? 34.833 50.924 35.736 1.00 34.50 302 ALA A CA 1
ATOM 2326 C C . ALA A 1 302 ? 33.519 51.621 36.218 1.00 34.50 302 ALA A C 1
ATOM 2328 O O . ALA A 1 302 ? 33.117 52.632 35.657 1.00 34.50 302 ALA A O 1
ATOM 2329 N N . THR A 1 303 ? 32.883 51.312 37.376 1.00 30.94 303 THR A N 1
ATOM 2330 C CA . THR A 1 303 ? 32.901 50.205 38.394 1.00 30.94 303 THR A CA 1
ATOM 2331 C C . THR A 1 303 ? 31.933 50.576 39.550 1.00 30.94 303 THR A C 1
ATOM 2333 O O . THR A 1 303 ? 31.896 51.759 39.891 1.00 30.94 303 THR A O 1
ATOM 2336 N N . LYS A 1 304 ? 31.258 49.613 40.232 1.00 33.66 304 LYS A N 1
ATOM 2337 C CA . LYS A 1 304 ? 31.153 49.512 41.730 1.00 33.66 304 LYS A CA 1
ATOM 2338 C C . LYS A 1 304 ? 30.213 48.413 42.281 1.00 33.66 304 LYS A C 1
ATOM 2340 O O . LYS A 1 304 ? 29.043 48.353 41.930 1.00 33.66 304 LYS A O 1
ATOM 2345 N N . THR A 1 305 ? 30.722 47.666 43.268 1.00 33.62 305 THR A N 1
ATOM 2346 C CA . THR A 1 305 ? 30.000 46.817 44.256 1.00 33.62 305 THR A CA 1
ATOM 2347 C C . THR A 1 305 ? 30.120 47.463 45.658 1.00 33.62 305 THR A C 1
ATOM 2349 O O . THR A 1 305 ? 30.992 48.325 45.823 1.00 33.62 305 THR A O 1
ATOM 2352 N N . PRO A 1 306 ? 29.256 47.153 46.655 1.00 49.88 306 PRO A N 1
ATOM 2353 C CA . PRO A 1 306 ? 29.445 46.027 47.612 1.00 49.88 306 PRO A CA 1
ATOM 2354 C C . PRO A 1 306 ? 28.151 45.180 47.799 1.00 49.88 306 PRO A C 1
ATOM 2356 O O . PRO A 1 306 ? 27.091 45.622 47.374 1.00 49.88 306 PRO A O 1
ATOM 2359 N N . ALA A 1 307 ? 28.114 43.923 48.278 1.00 33.25 307 ALA A N 1
ATOM 2360 C CA . ALA A 1 307 ? 28.785 43.168 49.368 1.00 33.25 307 ALA A CA 1
ATOM 2361 C C . ALA A 1 307 ? 28.030 43.198 50.733 1.00 33.25 307 ALA A C 1
ATOM 2363 O O . ALA A 1 307 ? 27.369 44.181 51.051 1.00 33.25 307 ALA A O 1
ATOM 2364 N N . ALA A 1 308 ? 28.065 42.092 51.501 1.00 37.56 308 ALA A N 1
ATOM 2365 C CA . ALA A 1 308 ? 27.022 41.691 52.479 1.00 37.56 308 ALA A CA 1
ATOM 2366 C C . ALA A 1 308 ? 27.500 41.489 53.944 1.00 37.56 308 ALA A C 1
ATOM 2368 O O . ALA A 1 308 ? 28.705 41.425 54.172 1.00 37.56 308 ALA A O 1
ATOM 2369 N N . SER A 1 309 ? 26.575 41.297 54.918 1.00 31.89 309 SER A N 1
ATOM 2370 C CA . SER A 1 309 ? 26.857 40.591 56.200 1.00 31.89 309 SER A CA 1
ATOM 2371 C C . SER A 1 309 ? 25.633 40.143 57.059 1.00 31.89 309 SER A C 1
ATOM 2373 O O . SER A 1 309 ? 24.764 40.946 57.375 1.00 31.89 309 SER A O 1
ATOM 2375 N N . MET A 1 310 ? 25.638 38.852 57.440 1.00 33.84 310 MET A N 1
ATOM 2376 C CA . MET A 1 310 ? 25.239 38.132 58.689 1.00 33.84 310 MET A CA 1
ATOM 2377 C C . MET A 1 310 ? 24.125 38.573 59.695 1.00 33.84 310 MET A C 1
ATOM 2379 O O . MET A 1 310 ? 24.218 39.628 60.312 1.00 33.84 310 MET A O 1
ATOM 2383 N N . GLY A 1 311 ? 23.289 37.583 60.097 1.00 29.33 311 GLY A N 1
ATOM 2384 C CA . GLY A 1 311 ? 22.939 37.256 61.514 1.00 29.33 311 GLY A CA 1
ATOM 2385 C C . GLY A 1 311 ? 21.524 37.594 62.056 1.00 29.33 311 GLY A C 1
ATOM 2386 O O . GLY A 1 311 ? 20.923 38.538 61.563 1.00 29.33 311 GLY A O 1
ATOM 2387 N N . ILE A 1 312 ? 20.914 36.934 63.072 1.00 36.09 312 ILE A N 1
ATOM 2388 C CA . ILE A 1 312 ? 21.130 35.677 63.861 1.00 36.09 312 ILE A CA 1
ATOM 2389 C C . ILE A 1 312 ? 19.746 35.212 64.452 1.00 36.09 312 ILE A C 1
ATOM 2391 O O . ILE A 1 312 ? 18.964 36.077 64.818 1.00 36.09 312 ILE A O 1
ATOM 2395 N N . GLU A 1 313 ? 19.488 33.883 64.524 1.00 34.78 313 GLU A N 1
ATOM 2396 C CA . GLU A 1 313 ? 18.635 33.008 65.418 1.00 34.78 313 GLU A CA 1
ATOM 2397 C C . GLU A 1 313 ? 17.582 33.531 66.468 1.00 34.78 313 GLU A C 1
ATOM 2399 O O . GLU A 1 313 ? 17.564 34.717 66.781 1.00 34.78 313 GLU A O 1
ATOM 2404 N N . PRO A 1 314 ? 16.814 32.666 67.211 1.00 56.56 314 PRO A N 1
ATOM 2405 C CA . PRO A 1 314 ? 16.190 31.336 66.927 1.00 56.56 314 PRO A CA 1
ATOM 2406 C C . PRO A 1 314 ? 14.775 31.109 67.570 1.00 56.56 314 PRO A C 1
ATOM 2408 O O . PRO A 1 314 ? 14.397 31.833 68.483 1.00 56.56 314 PRO A O 1
ATOM 2411 N N . VAL A 1 315 ? 14.077 29.990 67.256 1.00 34.19 315 VAL A N 1
ATOM 2412 C CA . VAL A 1 315 ? 13.287 29.151 68.223 1.00 34.19 315 VAL A CA 1
ATOM 2413 C C . VAL A 1 315 ? 13.263 27.666 67.754 1.00 34.19 315 VAL A C 1
ATOM 2415 O O . VAL A 1 315 ? 13.272 27.408 66.554 1.00 34.19 315 VAL A O 1
ATOM 2418 N N . ALA A 1 316 ? 13.237 26.682 68.673 1.00 34.16 316 ALA A N 1
ATOM 2419 C CA . ALA A 1 316 ? 13.189 25.216 68.416 1.00 34.16 316 ALA A CA 1
ATOM 2420 C C . ALA A 1 316 ? 11.776 24.611 68.726 1.00 34.16 316 ALA A C 1
ATOM 2422 O O . ALA A 1 316 ? 10.851 25.384 68.933 1.00 34.16 316 ALA A O 1
ATOM 2423 N N . SER A 1 317 ? 11.435 23.309 68.834 1.00 32.66 317 SER A N 1
ATOM 2424 C CA . SER A 1 317 ? 12.077 21.964 68.852 1.00 32.66 317 SER A CA 1
ATOM 2425 C C . SER A 1 317 ? 10.917 20.912 68.849 1.00 32.66 317 SER A C 1
ATOM 2427 O O . SER A 1 317 ? 9.859 21.259 69.366 1.00 32.66 317 SER A O 1
ATOM 2429 N N . LYS A 1 318 ? 10.963 19.632 68.419 1.00 35.62 318 LYS A N 1
ATOM 2430 C CA . LYS A 1 318 ? 11.957 18.717 67.797 1.00 35.62 318 LYS A CA 1
ATOM 2431 C C . LYS A 1 318 ? 11.238 17.434 67.272 1.00 35.62 318 LYS A C 1
ATOM 2433 O O . LYS A 1 318 ? 10.054 17.245 67.522 1.00 35.62 318 LYS A O 1
ATOM 2438 N N . THR A 1 319 ? 11.981 16.553 66.590 1.00 30.09 319 THR A N 1
ATOM 2439 C CA . THR A 1 319 ? 11.702 15.124 66.253 1.00 30.09 319 THR A CA 1
ATOM 2440 C C . THR A 1 319 ? 11.690 14.191 67.495 1.00 30.09 319 THR A C 1
ATOM 2442 O O . THR A 1 319 ? 11.993 14.708 68.575 1.00 30.09 319 THR A O 1
ATOM 2445 N N . PRO A 1 320 ? 11.413 12.851 67.436 1.00 50.75 320 PRO A N 1
ATOM 2446 C CA . PRO A 1 320 ? 11.313 11.876 66.314 1.00 50.75 320 PRO A CA 1
ATOM 2447 C C . PRO A 1 320 ? 9.889 11.220 66.235 1.00 50.75 320 PRO A C 1
ATOM 2449 O O . PRO A 1 320 ? 8.945 11.930 66.554 1.00 50.75 320 PRO A O 1
ATOM 2452 N N . ALA A 1 321 ? 9.559 9.984 65.793 1.00 31.30 321 ALA A N 1
ATOM 2453 C CA . ALA A 1 321 ? 10.284 8.731 65.472 1.00 31.30 321 ALA A CA 1
ATOM 2454 C C . ALA A 1 321 ? 9.550 7.836 64.421 1.00 31.30 321 ALA A C 1
ATOM 2456 O O . ALA A 1 321 ? 8.883 8.368 63.539 1.00 31.30 321 ALA A O 1
ATOM 2457 N N . SER A 1 322 ? 9.735 6.501 64.446 1.00 32.66 322 SER A N 1
ATOM 2458 C CA . SER A 1 322 ? 9.494 5.578 63.312 1.00 32.66 322 SER A CA 1
ATOM 2459 C C . SER A 1 322 ? 9.184 4.106 63.692 1.00 32.66 322 SER A C 1
ATOM 2461 O O . SER A 1 322 ? 9.427 3.695 64.823 1.00 32.66 322 SER A O 1
ATOM 2463 N N . SER A 1 323 ? 8.796 3.311 62.672 1.00 30.45 323 SER A N 1
ATOM 2464 C CA . SER A 1 323 ? 9.033 1.851 62.494 1.00 30.45 323 SER A CA 1
ATOM 2465 C C . SER A 1 323 ? 7.946 0.813 62.870 1.00 30.45 323 SER A C 1
ATOM 2467 O O . SER A 1 323 ? 7.595 0.684 64.033 1.00 30.45 323 SER A O 1
ATOM 2469 N N . SER A 1 324 ? 7.606 -0.043 61.877 1.00 33.44 324 SER A N 1
ATOM 2470 C CA . SER A 1 324 ? 7.323 -1.514 61.931 1.00 33.44 324 SER A CA 1
ATOM 2471 C C . SER A 1 324 ? 6.255 -2.111 62.880 1.00 33.44 324 SER A C 1
ATOM 2473 O O . SER A 1 324 ? 6.086 -1.634 63.988 1.00 33.44 324 SER A O 1
ATOM 2475 N N . SER A 1 325 ? 5.630 -3.277 62.635 1.00 30.42 325 SER A N 1
ATOM 2476 C CA . SER A 1 325 ? 5.349 -4.135 61.453 1.00 30.42 325 SER A CA 1
ATOM 2477 C C . SER A 1 325 ? 4.527 -5.367 61.950 1.00 30.42 325 SER A C 1
ATOM 2479 O O . SER A 1 325 ? 4.385 -5.535 63.157 1.00 30.42 325 SER A O 1
ATOM 2481 N N . VAL A 1 326 ? 4.108 -6.269 61.047 1.00 35.25 326 VAL A N 1
ATOM 2482 C CA . VAL A 1 326 ? 3.661 -7.670 61.292 1.00 35.25 326 VAL A CA 1
ATOM 2483 C C . VAL A 1 326 ? 2.226 -7.917 61.832 1.00 35.25 326 VAL A C 1
ATOM 2485 O O . VAL A 1 326 ? 1.794 -7.395 62.853 1.00 35.25 326 VAL A O 1
ATOM 2488 N N . GLU A 1 327 ? 1.532 -8.822 61.132 1.00 35.22 327 GLU A N 1
ATOM 2489 C CA . GLU A 1 327 ? 0.254 -9.522 61.413 1.00 35.22 327 GLU A CA 1
ATOM 2490 C C . GLU A 1 327 ? 0.571 -11.029 61.679 1.00 35.22 327 GLU A C 1
ATOM 2492 O O . GLU A 1 327 ? 1.722 -11.412 61.443 1.00 35.22 327 GLU A O 1
ATOM 2497 N N . PRO A 1 328 ? -0.350 -11.975 62.000 1.00 61.94 328 PRO A N 1
ATOM 2498 C CA . PRO A 1 328 ? -1.641 -11.980 62.721 1.00 61.94 328 PRO A CA 1
ATOM 2499 C C . PRO A 1 328 ? -1.575 -12.883 63.994 1.00 61.94 328 PRO A C 1
ATOM 2501 O O . PRO A 1 328 ? -0.488 -13.276 64.415 1.00 61.94 328 PRO A O 1
ATOM 2504 N N . THR A 1 329 ? -2.717 -13.305 64.582 1.00 30.84 329 THR A N 1
ATOM 2505 C CA . THR A 1 329 ? -3.128 -14.746 64.749 1.00 30.84 329 THR A CA 1
ATOM 2506 C C . THR A 1 329 ? -4.269 -14.948 65.786 1.00 30.84 329 THR A C 1
ATOM 2508 O O . THR A 1 329 ? -4.432 -14.173 66.723 1.00 30.84 329 THR A O 1
ATOM 2511 N N . ALA A 1 330 ? -5.091 -15.994 65.597 1.00 35.81 330 ALA A N 1
ATOM 2512 C CA . ALA A 1 330 ? -6.404 -16.248 66.222 1.00 35.81 330 ALA A CA 1
ATOM 2513 C C . ALA A 1 330 ? -6.448 -17.010 67.577 1.00 35.81 330 ALA A C 1
ATOM 2515 O O . ALA A 1 330 ? -5.502 -17.696 67.960 1.00 35.81 330 ALA A O 1
ATOM 2516 N N . SER A 1 331 ? -7.625 -16.988 68.241 1.00 31.25 331 SER A N 1
ATOM 2517 C CA . SER A 1 331 ? -8.080 -17.912 69.316 1.00 31.25 331 SER A CA 1
ATOM 2518 C C . SER A 1 331 ? -9.573 -17.649 69.667 1.00 31.25 331 SER A C 1
ATOM 2520 O O . SER A 1 331 ? -9.956 -16.486 69.612 1.00 31.25 331 SER A O 1
ATOM 2522 N N . LYS A 1 332 ? -10.487 -18.557 70.082 1.00 36.09 332 LYS A N 1
ATOM 2523 C CA . LYS A 1 332 ? -10.675 -20.035 69.991 1.00 36.09 332 LYS A CA 1
ATOM 2524 C C . LYS A 1 332 ? -12.165 -20.391 70.306 1.00 36.09 332 LYS A C 1
ATOM 2526 O O . LYS A 1 332 ? -12.962 -19.491 70.537 1.00 36.09 332 LYS A O 1
ATOM 2531 N N . SER A 1 333 ? -12.547 -21.680 70.315 1.00 30.53 333 SER A N 1
ATOM 2532 C CA . SER A 1 333 ? -13.917 -22.199 70.596 1.00 30.53 333 SER A CA 1
ATOM 2533 C C . SER A 1 333 ? -14.030 -22.936 71.955 1.00 30.53 333 SER A C 1
ATOM 2535 O O . SER A 1 333 ? -12.997 -23.305 72.520 1.00 30.53 333 SER A O 1
ATOM 2537 N N . PRO A 1 334 ? -15.253 -23.130 72.499 1.00 46.56 334 PRO A N 1
ATOM 2538 C CA . PRO A 1 334 ? -15.831 -24.489 72.683 1.00 46.56 334 PRO A CA 1
ATOM 2539 C C . PRO A 1 334 ? -17.307 -24.591 72.181 1.00 46.56 334 PRO A C 1
ATOM 2541 O O . PRO A 1 334 ? -17.946 -23.556 72.026 1.00 46.56 334 PRO A O 1
ATOM 2544 N N . ALA A 1 335 ? -17.939 -25.721 71.793 1.00 35.25 335 ALA A N 1
ATOM 2545 C CA . ALA A 1 335 ? -17.887 -27.167 72.140 1.00 35.25 335 ALA A CA 1
ATOM 2546 C C . ALA A 1 335 ? -18.773 -27.567 73.362 1.00 35.25 335 ALA A C 1
ATOM 2548 O O . ALA A 1 335 ? -18.691 -26.892 74.381 1.00 35.25 335 ALA A O 1
ATOM 2549 N N . ALA A 1 336 ? -19.595 -28.644 73.388 1.00 38.97 336 ALA A N 1
ATOM 2550 C CA . ALA A 1 336 ? -20.022 -29.658 72.385 1.00 38.97 336 ALA A CA 1
ATOM 2551 C C . ALA A 1 336 ? -21.204 -30.554 72.914 1.00 38.97 336 ALA A C 1
ATOM 2553 O O . ALA A 1 336 ? -21.719 -30.287 73.996 1.00 38.97 336 ALA A O 1
ATOM 2554 N N . SER A 1 337 ? -21.513 -31.678 72.220 1.00 32.53 337 SER A N 1
ATOM 2555 C CA . SER A 1 337 ? -22.305 -32.880 72.646 1.00 32.53 337 SER A CA 1
ATOM 2556 C C . SER A 1 337 ? -23.853 -32.808 72.620 1.00 32.53 337 SER A C 1
ATOM 2558 O O . SER A 1 337 ? -24.414 -31.770 72.939 1.00 32.53 337 SER A O 1
ATOM 2560 N N . MET A 1 338 ? -24.642 -33.852 72.280 1.00 34.47 338 MET A N 1
ATOM 2561 C CA . MET A 1 338 ? -24.429 -35.276 71.866 1.00 34.47 338 MET A CA 1
ATOM 2562 C C . MET A 1 338 ? -25.239 -35.578 70.550 1.00 34.47 338 MET A C 1
ATOM 2564 O O . MET A 1 338 ? -25.655 -34.618 69.916 1.00 34.47 338 MET A O 1
ATOM 2568 N N . SER A 1 339 ? -25.526 -36.782 70.000 1.00 30.30 339 SER A N 1
ATOM 2569 C CA . SER A 1 339 ? -25.486 -38.200 70.448 1.00 30.30 339 SER A CA 1
ATOM 2570 C C . SER A 1 339 ? -25.250 -39.211 69.283 1.00 30.30 339 SER A C 1
ATOM 2572 O O . SER A 1 339 ? -24.349 -38.970 68.485 1.00 30.30 339 SER A O 1
ATOM 2574 N N . ARG A 1 340 ? -25.946 -40.371 69.215 1.00 33.94 340 ARG A N 1
ATOM 2575 C CA . ARG A 1 340 ? -25.541 -41.576 68.437 1.00 33.94 340 ARG A CA 1
ATOM 2576 C C . ARG A 1 340 ? -26.515 -42.138 67.374 1.00 33.94 340 ARG A C 1
ATOM 2578 O O . ARG A 1 340 ? -27.728 -42.009 67.473 1.00 33.94 340 ARG A O 1
ATOM 2585 N N . GLU A 1 341 ? -25.871 -42.847 66.440 1.00 34.41 341 GLU A N 1
ATOM 2586 C CA . GLU A 1 341 ? -26.264 -43.920 65.492 1.00 34.41 341 GLU A CA 1
ATOM 2587 C C . GLU A 1 341 ? -27.409 -44.885 65.904 1.00 34.41 341 GLU A C 1
ATOM 2589 O O . GLU A 1 341 ? -27.640 -45.077 67.102 1.00 34.41 341 GLU A O 1
ATOM 2594 N N . PRO A 1 342 ? -28.079 -45.560 64.932 1.00 37.56 342 PRO A N 1
ATOM 2595 C CA . PRO A 1 342 ? -27.523 -46.821 64.389 1.00 37.56 342 PRO A CA 1
ATOM 2596 C C . PRO A 1 342 ? -27.701 -47.077 62.868 1.00 37.56 342 PRO A C 1
ATOM 2598 O O . PRO A 1 342 ? -28.556 -46.495 62.203 1.00 37.56 342 PRO A O 1
ATOM 2601 N N . ALA A 1 343 ? -26.932 -48.041 62.349 1.00 31.67 343 ALA A N 1
ATOM 2602 C CA . ALA A 1 343 ? -27.000 -48.618 60.995 1.00 31.67 343 ALA A CA 1
ATOM 2603 C C . ALA A 1 343 ? -27.466 -50.109 61.026 1.00 31.67 343 ALA A C 1
ATOM 2605 O O . ALA A 1 343 ? -27.695 -50.642 62.112 1.00 31.67 343 ALA A O 1
ATOM 2606 N N . PRO A 1 344 ? -27.487 -50.872 59.906 1.00 52.03 344 PRO A N 1
ATOM 2607 C CA . PRO A 1 344 ? -28.151 -50.624 58.614 1.00 52.03 344 PRO A CA 1
ATOM 2608 C C . PRO A 1 344 ? -29.050 -51.808 58.146 1.00 52.03 344 PRO A C 1
ATOM 2610 O O . PRO A 1 344 ? -28.893 -52.940 58.599 1.00 52.03 344 PRO A O 1
ATOM 2613 N N . SER A 1 345 ? -29.913 -51.609 57.134 1.00 28.73 345 SER A N 1
ATOM 2614 C CA . SER A 1 345 ? -30.457 -52.717 56.309 1.00 28.73 345 SER A CA 1
ATOM 2615 C C . SER A 1 345 ? -30.872 -52.266 54.893 1.00 28.73 345 SER A C 1
ATOM 2617 O O . SER A 1 345 ? -30.872 -51.073 54.598 1.00 28.73 345 SER A O 1
ATOM 2619 N N . LYS A 1 346 ? -31.155 -53.223 53.995 1.00 37.81 346 LYS A N 1
ATOM 2620 C CA . LYS A 1 346 ? -31.154 -53.068 52.523 1.00 37.81 346 LYS A CA 1
ATOM 2621 C C . LYS A 1 346 ? -32.553 -53.149 51.888 1.00 37.81 346 LYS A C 1
ATOM 2623 O O . LYS A 1 346 ? -33.247 -54.132 52.122 1.00 37.81 346 LYS A O 1
ATOM 2628 N N . THR A 1 347 ? -32.862 -52.249 50.948 1.00 29.42 347 THR A N 1
ATOM 2629 C CA . THR A 1 347 ? -33.813 -52.467 49.822 1.00 29.42 347 THR A CA 1
ATOM 2630 C C . THR A 1 347 ? -33.455 -51.519 48.642 1.00 29.42 347 THR A C 1
ATOM 2632 O O . THR A 1 347 ? -32.504 -50.751 48.802 1.00 29.42 347 THR A O 1
ATOM 2635 N N . PRO A 1 348 ? -34.031 -51.647 47.423 1.00 39.03 348 PRO A N 1
ATOM 2636 C CA . PRO A 1 348 ? -33.215 -51.648 46.203 1.00 39.03 348 PRO A CA 1
ATOM 2637 C C . PRO A 1 348 ? -33.186 -50.335 45.404 1.00 39.03 348 PRO A C 1
ATOM 2639 O O . PRO A 1 348 ? -34.038 -49.464 45.548 1.00 39.03 348 PRO A O 1
ATOM 2642 N N . ILE A 1 349 ? -32.225 -50.267 44.478 1.00 38.56 349 ILE A N 1
ATOM 2643 C CA . ILE A 1 349 ? -32.113 -49.229 43.447 1.00 38.56 349 ILE A CA 1
ATOM 2644 C C . ILE A 1 349 ? -33.185 -49.454 42.369 1.00 38.56 349 ILE A C 1
ATOM 2646 O O . ILE A 1 349 ? -33.290 -50.550 41.818 1.00 38.56 349 ILE A O 1
ATOM 2650 N N . ALA A 1 350 ? -33.926 -48.398 42.034 1.00 35.22 350 ALA A N 1
ATOM 2651 C CA . ALA A 1 350 ? -34.720 -48.285 40.810 1.00 35.22 350 ALA A CA 1
ATOM 2652 C C . ALA A 1 350 ? -34.017 -47.307 39.841 1.00 35.22 350 ALA A C 1
ATOM 2654 O O . ALA A 1 350 ? -33.310 -46.415 40.313 1.00 35.22 350 ALA A O 1
ATOM 2655 N N . PRO A 1 351 ? -34.157 -47.460 38.511 1.00 38.47 351 PRO A N 1
ATOM 2656 C CA . PRO A 1 351 ? -33.439 -46.624 37.551 1.00 38.47 351 PRO A CA 1
ATOM 2657 C C . PRO A 1 351 ? -33.982 -45.189 37.535 1.00 38.47 351 PRO A C 1
ATOM 2659 O O . PRO A 1 351 ? -35.186 -44.978 37.387 1.00 38.47 351 PRO A O 1
ATOM 2662 N N . GLU A 1 352 ? -33.095 -44.198 37.648 1.00 38.62 352 GLU A N 1
ATOM 2663 C CA . GLU A 1 352 ? -33.480 -42.793 37.499 1.00 38.62 352 GLU A CA 1
ATOM 2664 C C . GLU A 1 352 ? -33.860 -42.466 36.049 1.00 38.62 352 GLU A C 1
ATOM 2666 O O . GLU A 1 352 ? -33.223 -42.907 35.089 1.00 38.62 352 GLU A O 1
ATOM 2671 N N . SER A 1 353 ? -34.921 -41.673 35.897 1.00 35.09 353 SER A N 1
ATOM 2672 C CA . SER A 1 353 ? -35.420 -41.234 34.595 1.00 35.09 353 SER A CA 1
ATOM 2673 C C . SER A 1 353 ? -34.414 -40.311 33.904 1.00 35.09 353 SER A C 1
ATOM 2675 O O . SER A 1 353 ? -33.903 -39.372 34.517 1.00 35.09 353 SER A O 1
ATOM 2677 N N . MET A 1 354 ? -34.159 -40.541 32.613 1.00 35.75 354 MET A N 1
ATOM 2678 C CA . MET A 1 354 ? -33.264 -39.699 31.820 1.00 35.75 354 MET A CA 1
ATOM 2679 C C . MET A 1 354 ? -33.778 -38.255 31.753 1.00 35.75 354 MET A C 1
ATOM 2681 O O . MET A 1 354 ? -34.725 -37.940 31.031 1.00 35.75 354 MET A O 1
ATOM 2685 N N . LYS A 1 355 ? -33.090 -37.352 32.458 1.00 34.84 355 LYS A N 1
ATOM 2686 C CA . LYS A 1 355 ? -33.199 -35.907 32.242 1.00 34.84 355 LYS A CA 1
ATOM 2687 C C . LYS A 1 355 ? -32.840 -35.609 30.775 1.00 34.84 355 LYS A C 1
ATOM 2689 O O . LYS A 1 355 ? -31.767 -36.035 30.342 1.00 34.84 355 LYS A O 1
ATOM 2694 N N . PRO A 1 356 ? -33.680 -34.894 30.003 1.00 33.69 356 PRO A N 1
ATOM 2695 C CA . PRO A 1 356 ? -33.379 -34.612 28.605 1.00 33.69 356 PRO A CA 1
ATOM 2696 C C . PRO A 1 356 ? -32.106 -33.768 28.509 1.00 33.69 356 PRO A C 1
ATOM 2698 O O . PRO A 1 356 ? -32.039 -32.659 29.045 1.00 33.69 356 PRO A O 1
ATOM 2701 N N . SER A 1 357 ? -31.092 -34.301 27.826 1.00 33.22 357 SER A N 1
ATOM 2702 C CA . SER A 1 357 ? -29.895 -33.540 27.487 1.00 33.22 357 SER A CA 1
ATOM 2703 C C . SER A 1 357 ? -30.279 -32.476 26.466 1.00 33.22 357 SER A C 1
ATOM 2705 O O . SER A 1 357 ? -30.553 -32.791 25.307 1.00 33.22 357 SER A O 1
ATOM 2707 N N . ILE A 1 358 ? -30.313 -31.213 26.895 1.00 37.12 358 ILE A N 1
ATOM 2708 C CA . ILE A 1 358 ? -30.447 -30.071 25.989 1.00 37.12 358 ILE A CA 1
ATOM 2709 C C . ILE A 1 358 ? -29.081 -29.854 25.330 1.00 37.12 358 ILE A C 1
ATOM 2711 O O . ILE A 1 358 ? -28.354 -28.915 25.647 1.00 37.12 358 ILE A O 1
ATOM 2715 N N . THR A 1 359 ? -28.708 -30.764 24.430 1.00 34.94 359 THR A N 1
ATOM 2716 C CA . THR A 1 359 ? -27.598 -30.535 23.507 1.00 34.94 359 THR A CA 1
ATOM 2717 C C . THR A 1 359 ? -27.917 -29.251 22.738 1.00 34.94 359 THR A C 1
ATOM 2719 O O . THR A 1 359 ? -29.022 -29.159 22.191 1.00 34.94 359 THR A O 1
ATOM 2722 N N . PRO A 1 360 ? -27.014 -28.251 22.692 1.00 37.31 360 PRO A N 1
ATOM 2723 C CA . PRO A 1 360 ? -27.253 -27.050 21.907 1.00 37.31 360 PRO A CA 1
ATOM 2724 C C . PRO A 1 360 ? -27.473 -27.478 20.459 1.00 37.31 360 PRO A C 1
ATOM 2726 O O . PRO A 1 360 ? -26.590 -28.057 19.824 1.00 37.31 360 PRO A O 1
ATOM 2729 N N . LYS A 1 361 ? -28.695 -27.268 19.965 1.00 34.00 361 LYS A N 1
ATOM 2730 C CA . LYS A 1 361 ? -29.081 -27.658 18.614 1.00 34.00 361 LYS A CA 1
ATOM 2731 C C . LYS A 1 361 ? -28.296 -26.773 17.656 1.00 34.00 361 LYS A C 1
ATOM 2733 O O . LYS A 1 361 ? -28.669 -25.619 17.460 1.00 34.00 361 LYS A O 1
ATOM 2738 N N . SER A 1 362 ? -27.208 -27.321 17.107 1.00 36.84 362 SER A N 1
ATOM 2739 C CA . SER A 1 362 ? -26.435 -26.686 16.038 1.00 36.84 362 SER A CA 1
ATOM 2740 C C . SER A 1 362 ? -27.419 -26.144 14.997 1.00 36.84 362 SER A C 1
ATOM 2742 O O . SER A 1 362 ? -28.375 -26.868 14.674 1.00 36.84 362 SER A O 1
ATOM 2744 N N . PRO A 1 363 ? -27.279 -24.882 14.549 1.00 41.47 363 PRO A N 1
ATOM 2745 C CA . PRO A 1 363 ? -28.264 -24.267 13.673 1.00 41.47 363 PRO A CA 1
ATOM 2746 C C . PRO A 1 363 ? -28.489 -25.171 12.464 1.00 41.47 363 PRO A C 1
ATOM 2748 O O . PRO A 1 363 ? -27.537 -25.656 11.853 1.00 41.47 363 PRO A O 1
ATOM 2751 N N . VAL A 1 364 ? -29.760 -25.438 12.151 1.00 43.44 364 VAL A N 1
ATOM 2752 C CA . VAL A 1 364 ? -30.106 -26.182 10.939 1.00 43.44 364 VAL A CA 1
ATOM 2753 C C . VAL A 1 364 ? -29.583 -25.347 9.782 1.00 43.44 364 VAL A C 1
ATOM 2755 O O . VAL A 1 364 ? -30.070 -24.237 9.577 1.00 43.44 364 VAL A O 1
ATOM 2758 N N . ALA A 1 365 ? -28.556 -25.848 9.094 1.00 45.69 365 ALA A N 1
ATOM 2759 C CA . ALA A 1 365 ? -27.918 -25.116 8.014 1.00 45.69 365 ALA A CA 1
ATOM 2760 C C . ALA A 1 365 ? -28.982 -24.707 6.989 1.00 45.69 365 ALA A C 1
ATOM 2762 O O . ALA A 1 365 ? -29.749 -25.553 6.509 1.00 45.69 365 ALA A O 1
ATOM 2763 N N . SER A 1 366 ? -29.040 -23.407 6.685 1.00 59.25 366 SER A N 1
ATOM 2764 C CA . SER A 1 366 ? -29.827 -22.941 5.548 1.00 59.25 366 SER A CA 1
ATOM 2765 C C . SER A 1 366 ? -29.305 -23.658 4.310 1.00 59.25 366 SER A C 1
ATOM 2767 O O . SER A 1 366 ? -28.092 -23.803 4.148 1.00 59.25 366 SER A O 1
ATOM 2769 N N . HIS A 1 367 ? -30.220 -24.155 3.482 1.00 68.81 367 HIS A N 1
ATOM 2770 C CA . HIS A 1 367 ? -29.842 -24.820 2.237 1.00 68.81 367 HIS A CA 1
ATOM 2771 C C . HIS A 1 367 ? -29.174 -23.776 1.336 1.00 68.81 367 HIS A C 1
ATOM 2773 O O . HIS A 1 367 ? -27.997 -23.892 0.993 1.00 68.81 367 HIS A O 1
ATOM 2779 N N . ASP A 1 368 ? -29.882 -22.664 1.145 1.00 75.94 368 ASP A N 1
ATOM 2780 C CA . ASP A 1 368 ? -29.414 -21.485 0.435 1.00 75.94 368 ASP A CA 1
ATOM 2781 C C . ASP A 1 368 ? -28.886 -20.459 1.448 1.00 75.94 368 ASP A C 1
ATOM 2783 O O . ASP A 1 368 ? -29.649 -19.761 2.127 1.00 75.94 368 ASP A O 1
ATOM 2787 N N . ALA A 1 369 ? -27.564 -20.402 1.598 1.00 92.69 369 ALA A N 1
ATOM 2788 C CA . ALA A 1 369 ? -26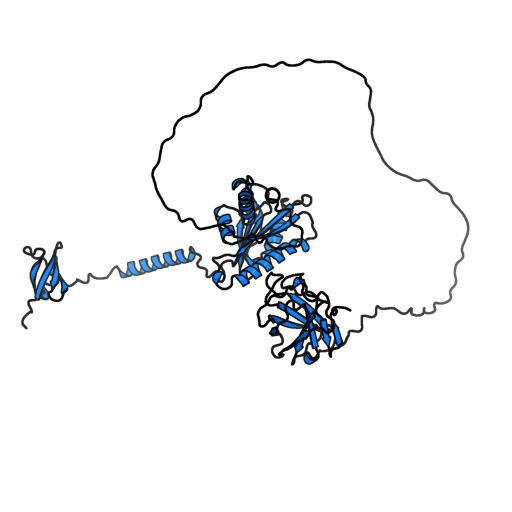.872 -19.409 2.414 1.00 92.69 369 ALA A CA 1
ATOM 2789 C C . ALA A 1 369 ? -25.618 -18.925 1.683 1.00 92.69 369 ALA A C 1
ATOM 2791 O O . ALA A 1 369 ? -24.837 -19.723 1.161 1.00 92.69 369 ALA A O 1
ATOM 2792 N N . ILE A 1 370 ? -25.426 -17.609 1.666 1.00 96.19 370 ILE A N 1
ATOM 2793 C CA . ILE A 1 370 ? -24.257 -16.960 1.076 1.00 96.19 370 ILE A CA 1
ATOM 2794 C C . ILE A 1 370 ? -23.648 -15.972 2.057 1.00 96.19 370 ILE A C 1
ATOM 2796 O O . ILE A 1 370 ? -24.316 -15.446 2.947 1.00 96.19 370 ILE A O 1
ATOM 2800 N N . LYS A 1 371 ? -22.364 -15.704 1.854 1.00 97.50 371 LYS A N 1
ATOM 2801 C CA . LYS A 1 371 ? -21.634 -14.598 2.457 1.00 97.50 371 LYS A CA 1
ATOM 2802 C C . LYS A 1 371 ? -20.936 -13.816 1.355 1.00 97.50 371 LYS A C 1
ATOM 2804 O O . LYS A 1 371 ? -20.374 -14.428 0.451 1.00 97.50 371 LYS A O 1
ATOM 2809 N N . ILE A 1 372 ? -20.942 -12.490 1.444 1.00 97.12 372 ILE A N 1
ATOM 2810 C CA . ILE A 1 372 ? -20.132 -11.640 0.571 1.00 97.12 372 ILE A CA 1
ATOM 2811 C C . ILE A 1 372 ? -18.998 -11.058 1.405 1.00 97.12 372 ILE A C 1
ATOM 2813 O O . ILE A 1 372 ? -19.230 -10.439 2.446 1.00 97.12 372 ILE A O 1
ATOM 2817 N N . GLN A 1 373 ? -17.768 -11.275 0.946 1.00 95.31 373 GLN A N 1
ATOM 2818 C CA . GLN A 1 373 ? -16.629 -10.478 1.378 1.00 95.31 373 GLN A CA 1
ATOM 2819 C C . GLN A 1 373 ? -16.375 -9.357 0.371 1.00 95.31 373 GLN A C 1
ATOM 2821 O O . GLN A 1 373 ? -16.565 -9.559 -0.829 1.00 95.31 373 GLN A O 1
ATOM 2826 N N . TYR A 1 374 ? -15.930 -8.204 0.857 1.00 92.06 374 TYR A N 1
ATOM 2827 C CA . TYR A 1 374 ? -15.706 -7.002 0.059 1.00 92.06 374 TYR A CA 1
ATOM 2828 C C . TYR A 1 374 ? -14.359 -6.360 0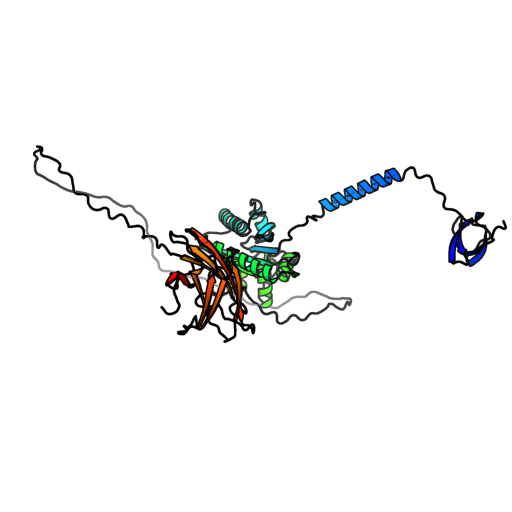.385 1.00 92.06 374 TYR A C 1
ATOM 2830 O O . TYR A 1 374 ? -13.912 -6.422 1.534 1.00 92.06 374 TYR A O 1
ATOM 2838 N N . TYR A 1 375 ? -13.767 -5.698 -0.605 1.00 88.69 375 TYR A N 1
ATOM 2839 C CA . TYR A 1 375 ? -12.852 -4.579 -0.397 1.00 88.69 375 TYR A CA 1
ATOM 2840 C C . TYR A 1 375 ? -12.974 -3.565 -1.536 1.00 88.69 375 TYR A C 1
ATOM 2842 O O . TYR A 1 375 ? -13.422 -3.900 -2.636 1.00 88.69 375 TYR A O 1
ATOM 2850 N N . ASP A 1 376 ? -12.550 -2.334 -1.262 1.00 87.81 376 ASP A N 1
ATOM 2851 C CA . ASP A 1 376 ? -12.437 -1.290 -2.275 1.00 87.81 376 ASP A CA 1
ATOM 2852 C C . ASP A 1 376 ? -11.027 -1.272 -2.880 1.00 87.81 376 ASP A C 1
ATOM 2854 O O . ASP A 1 376 ? -10.028 -1.405 -2.166 1.00 87.81 376 ASP A O 1
ATOM 2858 N N . SER A 1 377 ? -10.947 -1.156 -4.203 1.00 84.44 377 SER A N 1
ATOM 2859 C CA . SER A 1 377 ? -9.700 -1.068 -4.974 1.00 84.44 377 SER A CA 1
ATOM 2860 C C . SER A 1 377 ? -9.568 0.260 -5.719 1.00 84.44 377 SER A C 1
ATOM 2862 O O . SER A 1 377 ? -8.787 0.378 -6.669 1.00 84.44 377 SER A O 1
ATOM 2864 N N . THR A 1 378 ? -10.336 1.271 -5.315 1.00 80.06 378 THR A N 1
ATOM 2865 C CA . THR A 1 378 ? -10.217 2.618 -5.871 1.00 80.06 378 THR A CA 1
ATOM 2866 C C . THR A 1 378 ? -8.911 3.251 -5.364 1.00 80.06 378 THR A C 1
ATOM 2868 O O . THR A 1 378 ? -8.602 3.129 -4.175 1.00 80.06 378 THR A O 1
ATOM 2871 N N . PRO A 1 379 ? -8.084 3.874 -6.229 1.00 62.06 379 PRO A N 1
ATOM 2872 C CA . PRO A 1 379 ? -6.900 4.611 -5.787 1.00 62.06 379 PRO A CA 1
ATOM 2873 C C . PRO A 1 379 ? -7.257 5.742 -4.813 1.00 62.06 379 PRO A C 1
ATOM 2875 O O . PRO A 1 379 ? -8.359 6.280 -4.866 1.00 62.06 379 PRO A O 1
ATOM 2878 N N . ASN A 1 380 ? -6.315 6.105 -3.936 1.00 53.34 380 ASN A N 1
ATOM 2879 C CA . ASN A 1 380 ? -6.543 7.029 -2.820 1.00 53.34 380 ASN A CA 1
ATOM 2880 C C . ASN A 1 380 ? -7.199 8.358 -3.244 1.00 53.34 380 ASN A C 1
ATOM 2882 O O . ASN A 1 380 ? -6.547 9.241 -3.795 1.00 53.34 380 ASN A O 1
ATOM 2886 N N . GLY A 1 381 ? -8.471 8.524 -2.885 1.00 55.56 381 GLY A N 1
ATOM 2887 C CA . GLY A 1 381 ? -9.246 9.749 -3.047 1.00 55.56 381 GLY A CA 1
ATOM 2888 C C . GLY A 1 381 ? -10.634 9.576 -2.427 1.00 55.56 381 GLY A C 1
ATOM 2889 O O . GLY A 1 381 ? -11.126 8.458 -2.317 1.00 55.56 381 GLY A O 1
ATOM 2890 N N . ASN A 1 382 ? -11.267 10.669 -1.991 1.00 66.25 382 ASN A N 1
ATOM 2891 C CA . ASN A 1 382 ? -12.711 10.646 -1.698 1.00 66.25 382 ASN A CA 1
ATOM 2892 C C . ASN A 1 382 ? -13.501 10.983 -2.968 1.00 66.25 382 ASN A C 1
ATOM 2894 O O . ASN A 1 382 ? -14.515 10.353 -3.246 1.00 66.25 382 ASN A O 1
ATOM 2898 N N . ASP A 1 383 ? -12.988 11.957 -3.724 1.00 81.50 383 ASP A N 1
ATOM 2899 C CA . ASP A 1 383 ? -13.518 12.448 -4.989 1.00 81.50 383 ASP A CA 1
ATOM 2900 C C . ASP A 1 383 ? -12.847 11.684 -6.143 1.00 81.50 383 ASP A C 1
ATOM 2902 O O . ASP A 1 383 ? -11.672 11.900 -6.444 1.00 81.50 383 ASP A O 1
ATOM 2906 N N . ILE A 1 384 ? -13.576 10.750 -6.758 1.00 83.38 384 ILE A N 1
ATOM 2907 C CA . ILE A 1 384 ? -13.052 9.757 -7.710 1.00 83.38 384 ILE A CA 1
ATOM 2908 C C . ILE A 1 384 ? -13.925 9.671 -8.970 1.00 83.38 384 ILE A C 1
ATOM 2910 O O . ILE A 1 384 ? -15.132 9.887 -8.919 1.00 83.38 384 ILE A O 1
ATOM 2914 N N . ILE A 1 385 ? -13.330 9.381 -10.133 1.00 86.12 385 ILE A N 1
ATOM 2915 C CA . ILE A 1 385 ? -14.058 9.320 -11.424 1.00 86.12 385 ILE A CA 1
ATOM 2916 C C . ILE A 1 385 ? -14.566 7.915 -11.784 1.00 86.12 385 ILE A C 1
ATOM 2918 O O . ILE A 1 385 ? -15.376 7.765 -12.698 1.00 86.12 385 ILE A O 1
ATOM 2922 N N . GLN A 1 386 ? -14.092 6.885 -11.080 1.00 89.88 386 GLN A N 1
ATOM 2923 C CA . GLN A 1 386 ? -14.452 5.483 -11.285 1.00 89.88 386 GLN A CA 1
ATOM 2924 C C . GLN A 1 386 ? -14.405 4.749 -9.940 1.00 89.88 386 GLN A C 1
ATOM 2926 O O . GLN A 1 386 ? -13.409 4.862 -9.229 1.00 89.88 386 GLN A O 1
ATOM 2931 N N . ILE A 1 387 ? -15.469 4.015 -9.605 1.00 92.06 387 ILE A N 1
ATOM 2932 C CA . ILE A 1 387 ? -15.547 3.158 -8.417 1.00 92.06 387 ILE A CA 1
ATOM 2933 C C . ILE A 1 387 ? -15.042 1.762 -8.781 1.00 92.06 387 ILE A C 1
ATOM 2935 O O . ILE A 1 387 ? -15.562 1.128 -9.707 1.00 92.06 387 ILE A O 1
ATOM 2939 N N . ASN A 1 388 ? -14.054 1.281 -8.025 1.00 91.62 388 ASN A N 1
ATOM 2940 C CA . ASN A 1 388 ? -13.409 -0.010 -8.228 1.00 91.62 388 ASN A CA 1
ATOM 2941 C C . ASN A 1 388 ? -13.716 -0.925 -7.035 1.00 91.62 388 ASN A C 1
ATOM 2943 O O . ASN A 1 388 ? -13.169 -0.781 -5.943 1.00 91.62 388 ASN A O 1
ATOM 2947 N N . SER A 1 389 ? -14.604 -1.887 -7.249 1.00 91.75 389 SER A N 1
ATOM 2948 C CA . SER A 1 389 ? -15.194 -2.703 -6.188 1.00 91.75 389 SER A CA 1
ATOM 2949 C C . SER A 1 389 ? -14.862 -4.183 -6.386 1.00 91.75 389 SER A C 1
ATOM 2951 O O . SER A 1 389 ? -15.037 -4.722 -7.483 1.00 91.75 389 SER A O 1
ATOM 2953 N N . VAL A 1 390 ? -14.397 -4.864 -5.329 1.00 93.25 390 VAL A N 1
ATOM 2954 C CA . VAL A 1 390 ? -14.013 -6.287 -5.383 1.00 93.25 390 VAL A CA 1
ATOM 2955 C C . VAL A 1 390 ? -14.838 -7.121 -4.410 1.00 93.25 390 VAL A C 1
ATOM 2957 O O . VAL A 1 390 ? -14.791 -6.940 -3.193 1.00 93.25 390 VAL A O 1
ATOM 2960 N N . PHE A 1 391 ? -15.565 -8.094 -4.954 1.00 95.12 391 PHE A N 1
ATOM 2961 C CA . PHE A 1 391 ? -16.484 -8.963 -4.229 1.00 95.12 391 PHE A CA 1
ATOM 2962 C C . PHE A 1 391 ? -16.024 -10.417 -4.290 1.00 95.12 391 PHE A C 1
ATOM 2964 O O . PHE A 1 391 ? -15.682 -10.933 -5.352 1.00 95.12 391 PHE A O 1
ATOM 2971 N N . LYS A 1 392 ? -16.109 -11.123 -3.163 1.00 95.38 392 LYS A N 1
ATOM 2972 C CA . LYS A 1 392 ? -16.000 -12.584 -3.104 1.00 95.38 392 LYS A CA 1
ATOM 2973 C C . LYS A 1 392 ? -17.280 -13.155 -2.516 1.00 95.38 392 LYS A C 1
ATOM 2975 O O . LYS A 1 392 ? -17.539 -13.023 -1.320 1.00 95.38 392 LYS A O 1
ATOM 2980 N N . LEU A 1 393 ? -18.069 -13.794 -3.369 1.00 95.81 393 LEU A N 1
ATOM 2981 C CA . LEU A 1 393 ? -19.278 -14.514 -2.994 1.00 95.81 393 LEU A CA 1
ATOM 2982 C C . LEU A 1 393 ? -18.891 -15.921 -2.531 1.00 95.81 393 LEU A C 1
ATOM 2984 O O . LEU A 1 393 ? -18.219 -16.638 -3.263 1.00 95.81 393 LEU A O 1
ATOM 2988 N N . ILE A 1 394 ? -19.329 -16.326 -1.340 1.00 96.81 394 ILE A N 1
ATOM 2989 C CA . ILE A 1 394 ? -19.032 -17.625 -0.724 1.00 96.81 394 ILE A CA 1
ATOM 2990 C C . ILE A 1 394 ? -20.35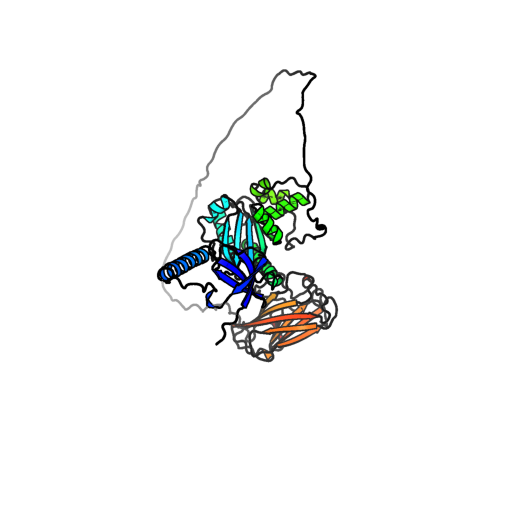0 -18.345 -0.428 1.00 96.81 394 ILE A C 1
ATOM 2992 O O . ILE A 1 394 ? -21.207 -17.782 0.254 1.00 96.81 394 ILE A O 1
ATOM 2996 N N . ASN A 1 395 ? -20.505 -19.594 -0.872 1.00 96.62 395 ASN A N 1
ATOM 2997 C CA . ASN A 1 395 ? -21.609 -20.453 -0.439 1.00 96.62 395 ASN A CA 1
ATOM 2998 C C . ASN A 1 395 ? -21.321 -20.984 0.975 1.00 96.62 395 ASN A C 1
ATOM 3000 O O . ASN A 1 395 ? -20.397 -21.774 1.183 1.00 96.62 395 ASN A O 1
ATOM 3004 N N . THR A 1 396 ? -22.123 -20.542 1.942 1.00 97.12 396 THR A N 1
ATOM 3005 C CA . THR A 1 396 ? -22.056 -20.937 3.358 1.00 97.12 396 THR A CA 1
ATOM 3006 C C . THR A 1 396 ? -23.179 -21.900 3.764 1.00 97.12 396 THR A C 1
ATOM 3008 O O . THR A 1 396 ? -23.254 -22.299 4.928 1.00 97.12 396 THR A O 1
ATOM 3011 N N . GLY A 1 397 ? -24.044 -22.277 2.817 1.00 94.50 397 GLY A N 1
ATOM 3012 C CA . GLY A 1 397 ? -25.073 -23.301 2.969 1.00 94.50 397 GLY A CA 1
ATOM 3013 C C . GLY A 1 397 ? -24.536 -24.721 2.773 1.00 94.50 397 GLY A C 1
ATOM 3014 O O . GLY A 1 397 ? -23.329 -24.972 2.798 1.00 94.50 397 GLY A O 1
ATOM 3015 N N . ASN A 1 398 ? -25.450 -25.679 2.594 1.00 94.00 398 ASN A N 1
ATOM 3016 C CA . ASN A 1 398 ? -25.117 -27.100 2.416 1.00 94.00 398 ASN A CA 1
ATOM 3017 C C . ASN A 1 398 ? -25.564 -27.702 1.069 1.00 94.00 398 ASN A C 1
ATOM 3019 O O . ASN A 1 398 ? -25.273 -28.871 0.811 1.00 94.00 398 ASN A O 1
ATOM 3023 N N . THR A 1 399 ? -26.202 -26.918 0.195 1.00 93.44 399 THR A N 1
ATOM 3024 C CA . THR A 1 399 ? -26.553 -27.296 -1.184 1.00 93.44 399 THR A CA 1
ATOM 3025 C C . THR A 1 399 ? -25.825 -26.429 -2.212 1.00 93.44 399 THR A C 1
ATOM 3027 O O . THR A 1 399 ? -25.438 -25.296 -1.930 1.00 93.44 399 THR A O 1
ATOM 3030 N N . THR A 1 400 ? -25.599 -26.964 -3.415 1.00 93.62 400 THR A N 1
ATOM 3031 C CA . THR A 1 400 ? -25.011 -26.209 -4.534 1.00 93.62 400 THR A CA 1
ATOM 3032 C C . THR A 1 400 ? -25.986 -25.141 -5.018 1.00 93.62 400 THR A C 1
ATOM 3034 O O . THR A 1 400 ? -27.137 -25.448 -5.319 1.00 93.62 400 THR A O 1
ATOM 3037 N N . ILE A 1 401 ? -25.512 -23.901 -5.121 1.00 93.75 401 ILE A N 1
ATOM 3038 C CA . ILE A 1 401 ? -26.304 -22.747 -5.552 1.00 93.75 401 ILE A CA 1
ATOM 3039 C C . ILE A 1 401 ? -26.123 -22.553 -7.061 1.00 93.75 401 ILE A C 1
ATOM 3041 O O . ILE A 1 401 ? -24.998 -22.502 -7.557 1.00 93.75 401 ILE A O 1
ATOM 3045 N N . ASN A 1 402 ? -27.226 -22.415 -7.795 1.00 93.06 402 ASN A N 1
ATOM 3046 C CA . ASN A 1 402 ? -27.229 -21.980 -9.192 1.00 93.06 402 ASN A CA 1
ATOM 3047 C C . ASN A 1 402 ? -26.991 -20.464 -9.239 1.00 93.06 402 ASN A C 1
ATOM 3049 O O . ASN A 1 402 ? -27.812 -19.696 -8.740 1.00 93.06 402 ASN A O 1
ATOM 3053 N N . LEU A 1 403 ? -25.883 -20.013 -9.833 1.00 93.06 403 LEU A N 1
ATOM 3054 C CA . LEU A 1 403 ? -25.503 -18.595 -9.787 1.00 93.06 403 LEU A CA 1
ATOM 3055 C C . LEU A 1 403 ? -26.473 -17.686 -10.566 1.00 93.06 403 LEU A C 1
ATOM 3057 O O . LEU A 1 403 ? -26.575 -16.506 -10.246 1.00 93.06 403 LEU A O 1
ATOM 3061 N N . LYS A 1 404 ? -27.269 -18.232 -11.499 1.00 93.19 404 LYS A N 1
ATOM 3062 C CA . LYS A 1 404 ? -28.365 -17.499 -12.168 1.00 93.19 404 LYS A CA 1
ATOM 3063 C C . LYS A 1 404 ? -29.434 -16.967 -11.216 1.00 93.19 404 LYS A C 1
ATOM 3065 O O . LYS A 1 404 ? -30.099 -15.989 -11.542 1.00 93.19 404 LYS A O 1
ATOM 3070 N N . ASP A 1 405 ? -29.608 -17.621 -10.072 1.00 95.06 405 ASP A N 1
ATOM 3071 C CA . ASP A 1 405 ? -30.597 -17.230 -9.070 1.00 95.06 405 ASP A CA 1
ATOM 3072 C C . ASP A 1 405 ? -30.012 -16.229 -8.056 1.00 95.06 405 ASP A C 1
ATOM 3074 O O . ASP A 1 405 ? -30.734 -15.758 -7.177 1.00 95.06 405 ASP A O 1
ATOM 3078 N N . VAL A 1 406 ? -28.718 -15.895 -8.168 1.00 95.62 406 VAL A N 1
ATOM 3079 C CA . VAL A 1 406 ? -27.996 -14.999 -7.259 1.00 95.62 406 VAL A CA 1
ATOM 3080 C C . VAL A 1 406 ? -27.878 -13.595 -7.842 1.00 95.62 406 VAL A C 1
ATOM 3082 O O . VAL A 1 406 ? -27.434 -13.411 -8.977 1.00 95.62 406 VAL A O 1
ATOM 3085 N N . THR A 1 407 ? -28.170 -12.592 -7.014 1.00 97.69 407 THR A N 1
ATOM 3086 C CA . THR A 1 407 ? -27.723 -11.212 -7.243 1.00 97.69 407 THR A CA 1
ATOM 3087 C C . THR A 1 407 ? -27.053 -10.636 -6.000 1.00 97.69 407 THR A C 1
ATOM 3089 O O . THR A 1 407 ? -27.249 -11.124 -4.885 1.00 97.69 407 THR A O 1
ATOM 3092 N N . PHE A 1 408 ? -26.266 -9.579 -6.175 1.00 98.06 408 PHE A N 1
ATOM 3093 C CA . PHE A 1 408 ? -25.767 -8.748 -5.083 1.00 98.06 408 PHE A CA 1
ATOM 3094 C C . PHE A 1 408 ? -25.856 -7.260 -5.431 1.00 98.06 408 PHE A C 1
ATOM 3096 O O . PHE A 1 408 ? -25.974 -6.909 -6.607 1.00 98.06 408 PHE A O 1
ATOM 3103 N N . ARG A 1 409 ? -25.849 -6.388 -4.414 1.00 98.69 409 ARG A N 1
ATOM 3104 C CA . ARG A 1 409 ? -25.988 -4.932 -4.585 1.00 98.69 409 ARG A CA 1
ATOM 3105 C C . ARG A 1 409 ? -24.942 -4.137 -3.810 1.00 98.69 409 ARG A C 1
ATOM 3107 O O . ARG A 1 409 ? -24.763 -4.350 -2.610 1.00 98.69 409 ARG A O 1
ATOM 3114 N N . TYR A 1 410 ? -24.324 -3.186 -4.506 1.00 98.31 410 TYR A N 1
ATOM 3115 C CA . TYR A 1 410 ? -23.518 -2.103 -3.941 1.00 98.31 410 TYR A CA 1
ATOM 3116 C C . TYR A 1 410 ? -24.341 -0.807 -3.974 1.00 98.31 410 TYR A C 1
ATOM 3118 O O . TYR A 1 410 ? -24.842 -0.431 -5.032 1.00 98.31 410 TYR A O 1
ATOM 3126 N N . TYR A 1 411 ? -24.511 -0.160 -2.823 1.00 98.56 411 TYR A N 1
ATOM 3127 C CA . TYR A 1 411 ? -25.329 1.032 -2.593 1.00 98.56 411 TYR A CA 1
ATOM 3128 C C . TYR A 1 411 ? -24.454 2.270 -2.402 1.00 98.56 411 TYR A C 1
ATOM 3130 O O . TYR A 1 411 ? -23.554 2.276 -1.557 1.00 98.56 411 TYR A O 1
ATOM 3138 N N . TYR A 1 412 ? -24.769 3.319 -3.151 1.00 98.12 412 TYR A N 1
ATOM 3139 C CA . TYR A 1 412 ? -23.946 4.517 -3.283 1.00 98.12 412 TYR A CA 1
ATOM 3140 C C . TYR A 1 412 ? -24.822 5.747 -3.544 1.00 98.12 412 TYR A C 1
ATOM 3142 O O . TYR A 1 412 ? -26.014 5.603 -3.854 1.00 98.12 412 TYR A O 1
ATOM 3150 N N . THR A 1 413 ? -24.269 6.953 -3.409 1.00 97.94 413 THR A N 1
ATOM 3151 C CA . THR A 1 413 ? -24.928 8.151 -3.951 1.00 97.94 413 THR A CA 1
ATOM 3152 C C . THR A 1 413 ? -24.333 8.514 -5.304 1.00 97.94 413 THR A C 1
ATOM 3154 O O . THR A 1 413 ? -23.139 8.358 -5.540 1.00 97.94 413 THR A O 1
ATOM 3157 N N . ILE A 1 414 ? -25.168 8.958 -6.242 1.00 97.44 414 ILE A N 1
ATOM 3158 C CA . ILE A 1 414 ? -24.689 9.298 -7.587 1.00 97.44 414 ILE A CA 1
ATOM 3159 C C . ILE A 1 414 ? -23.956 10.650 -7.640 1.00 97.44 414 ILE A C 1
ATOM 3161 O O . ILE A 1 414 ? -23.248 10.895 -8.611 1.00 97.44 414 ILE A O 1
ATOM 3165 N N . ASP A 1 415 ? -24.111 11.519 -6.633 1.00 95.94 415 ASP A N 1
ATOM 3166 C CA . ASP A 1 415 ? -23.649 12.923 -6.541 1.00 95.94 415 ASP A CA 1
ATOM 3167 C C . ASP A 1 415 ? -24.131 13.860 -7.672 1.00 95.94 415 ASP A C 1
ATOM 3169 O O . ASP A 1 415 ? -24.839 14.840 -7.430 1.00 95.94 415 ASP A O 1
ATOM 3173 N N . SER A 1 416 ? -23.772 13.552 -8.919 1.00 92.81 416 SER A N 1
ATOM 3174 C CA . SER A 1 416 ? -24.195 14.214 -10.155 1.00 92.81 416 SER A CA 1
ATOM 3175 C C . SER A 1 416 ? -24.885 13.208 -11.080 1.00 92.81 416 SER A C 1
ATOM 3177 O O . SER A 1 416 ? -24.287 12.222 -11.509 1.00 92.81 416 SER A O 1
ATOM 3179 N N . GLU A 1 417 ? -26.157 13.459 -11.400 1.00 96.38 417 GLU A N 1
ATOM 3180 C CA . GLU A 1 417 ? -26.969 12.568 -12.238 1.00 96.38 417 GLU A CA 1
ATOM 3181 C C . GLU A 1 417 ? -26.406 12.467 -13.665 1.00 96.38 417 GLU A C 1
ATOM 3183 O O . GLU A 1 417 ? -26.446 13.439 -14.422 1.00 96.38 417 GLU A O 1
ATOM 3188 N N . SER A 1 418 ? -25.941 11.278 -14.049 1.00 94.62 418 SER A N 1
ATOM 3189 C CA . SER A 1 418 ? -25.420 10.994 -15.389 1.00 94.62 418 SER A CA 1
ATOM 3190 C C . SER A 1 418 ? -25.601 9.508 -15.747 1.00 94.62 418 SER A C 1
ATOM 3192 O O . SER A 1 418 ? -25.716 8.676 -14.837 1.00 94.62 418 SER A O 1
ATOM 3194 N N . PRO A 1 419 ? -25.655 9.123 -17.040 1.00 96.62 419 PRO A N 1
ATOM 3195 C CA . PRO A 1 419 ? -25.558 7.724 -17.450 1.00 96.62 419 PRO A CA 1
ATOM 3196 C C . PRO A 1 419 ? -24.263 7.076 -16.942 1.00 96.62 419 PRO A C 1
ATOM 3198 O O . PRO A 1 419 ? -23.237 7.741 -16.814 1.00 96.62 419 PRO A O 1
ATOM 3201 N N . GLN A 1 420 ? -24.311 5.779 -16.640 1.00 96.56 420 GLN A N 1
ATOM 3202 C CA . GLN A 1 420 ? -23.213 5.044 -16.005 1.00 96.56 420 GLN A CA 1
ATOM 3203 C C . GLN A 1 420 ? -22.906 3.754 -16.764 1.00 96.56 420 GLN A C 1
ATOM 3205 O O . GLN A 1 420 ? -23.816 3.035 -17.190 1.00 96.56 420 GLN A O 1
ATOM 3210 N N . PHE A 1 421 ? -21.617 3.449 -16.886 1.00 92.00 421 PHE A N 1
ATOM 3211 C CA . PHE A 1 421 ? -21.086 2.256 -17.535 1.00 92.00 421 PHE A CA 1
ATOM 3212 C C . PHE A 1 421 ? -20.372 1.355 -16.518 1.00 92.00 421 PHE A C 1
ATOM 3214 O O . PHE A 1 421 ? -19.836 1.847 -15.527 1.00 92.00 421 PHE A O 1
ATOM 3221 N N . LEU A 1 422 ? -20.364 0.043 -16.772 1.00 94.25 422 LEU A N 1
ATOM 3222 C CA . LEU A 1 422 ? -19.657 -0.962 -15.978 1.00 94.25 422 LEU A CA 1
ATOM 3223 C C . LEU A 1 422 ? -18.748 -1.793 -16.887 1.00 94.25 422 LEU A C 1
ATOM 3225 O O . LEU A 1 422 ? -19.247 -2.439 -17.810 1.00 94.25 422 LEU A O 1
ATOM 3229 N N . ASP A 1 423 ? -17.464 -1.868 -16.545 1.00 89.81 423 ASP A N 1
ATOM 3230 C CA . ASP A 1 423 ? -16.588 -2.971 -16.949 1.00 89.81 423 ASP A CA 1
ATOM 3231 C C . ASP A 1 423 ? -16.420 -3.958 -15.778 1.00 89.81 423 ASP A C 1
ATOM 3233 O O . ASP A 1 423 ? -16.575 -3.588 -14.608 1.00 89.81 423 ASP A O 1
ATOM 3237 N N . TYR A 1 424 ? -16.145 -5.232 -16.058 1.00 92.12 424 TYR A N 1
ATOM 3238 C CA . TYR A 1 424 ? -16.071 -6.262 -15.021 1.00 92.12 424 TYR A CA 1
ATOM 3239 C C . TYR A 1 424 ? -15.174 -7.451 -15.372 1.00 92.12 424 TYR A C 1
ATOM 3241 O O . TYR A 1 424 ? -14.983 -7.826 -16.527 1.00 92.12 424 TYR A O 1
ATOM 3249 N N . TRP A 1 425 ? -14.699 -8.128 -14.327 1.00 87.12 425 TRP A N 1
ATOM 3250 C CA . TRP A 1 425 ? -14.042 -9.430 -14.416 1.00 87.12 425 TRP A CA 1
ATOM 3251 C C . TRP A 1 425 ? -14.679 -10.412 -13.429 1.00 87.12 425 TRP A C 1
ATOM 3253 O O . TRP A 1 425 ? -15.068 -10.032 -12.326 1.00 87.12 425 TRP A O 1
ATOM 3263 N N . ALA A 1 426 ? -14.778 -11.686 -13.809 1.00 87.50 426 ALA A N 1
ATOM 3264 C CA . ALA A 1 426 ? -15.297 -12.750 -12.955 1.00 87.50 426 ALA A CA 1
ATOM 3265 C C . ALA A 1 426 ? -14.419 -14.004 -13.058 1.00 87.50 426 ALA A C 1
ATOM 3267 O O . ALA A 1 426 ? -13.978 -14.376 -14.145 1.00 87.50 426 ALA A O 1
ATOM 3268 N N . GLN A 1 427 ? -14.190 -14.664 -11.922 1.00 79.50 427 GLN A N 1
ATOM 3269 C CA . GLN A 1 427 ? -13.304 -15.829 -11.826 1.00 79.50 427 GLN A CA 1
ATOM 3270 C C . GLN A 1 427 ? -13.877 -17.092 -12.499 1.00 79.50 427 GLN A C 1
ATOM 3272 O O . GLN A 1 427 ? -13.126 -17.906 -13.037 1.00 79.50 427 GLN A O 1
ATOM 3277 N N . GLU A 1 428 ? -15.201 -17.259 -12.485 1.00 65.69 428 GLU A N 1
ATOM 3278 C CA . GLU A 1 428 ? -15.909 -18.367 -13.138 1.00 65.69 428 GLU A CA 1
ATOM 3279 C C . GLU A 1 428 ? -16.011 -18.126 -14.655 1.00 65.69 428 GLU A C 1
ATOM 3281 O O . GLU A 1 428 ? -17.005 -17.595 -15.152 1.00 65.69 428 GLU A O 1
ATOM 3286 N N . GLY A 1 429 ? -14.970 -18.527 -15.393 1.00 50.00 429 GLY A N 1
ATOM 3287 C CA . GLY A 1 429 ? -14.718 -18.210 -16.812 1.00 50.00 429 GLY A CA 1
ATOM 3288 C C . GLY A 1 429 ? -15.731 -18.681 -17.874 1.00 50.00 429 GLY A C 1
ATOM 3289 O O . GLY A 1 429 ? -15.430 -18.591 -19.060 1.00 50.00 429 GLY A O 1
ATOM 3290 N N . GLU A 1 430 ? -16.918 -19.151 -17.484 1.00 48.09 430 GLU A N 1
ATOM 3291 C CA . GLU A 1 430 ? -18.069 -19.396 -18.377 1.00 48.09 430 GLU A CA 1
ATOM 3292 C C . GLU A 1 430 ? -19.320 -18.568 -17.993 1.00 48.09 430 GLU A C 1
ATOM 3294 O O . GLU A 1 430 ? -20.373 -18.690 -18.622 1.00 48.09 430 GLU A O 1
ATOM 3299 N N . SER A 1 431 ? -19.232 -17.711 -16.968 1.00 54.34 431 SER A N 1
ATOM 3300 C CA . SER A 1 431 ? -20.373 -16.997 -16.375 1.00 54.34 431 SER A CA 1
ATOM 3301 C C . SER A 1 431 ? -20.298 -15.486 -16.606 1.00 54.34 431 SER A C 1
ATOM 3303 O O . SER A 1 431 ? -19.943 -14.724 -15.708 1.00 54.34 431 SER A O 1
ATOM 3305 N N . SER A 1 432 ? -20.678 -15.032 -17.805 1.00 75.81 432 SER A N 1
ATOM 3306 C CA . SER A 1 432 ? -20.906 -13.602 -18.074 1.00 75.81 432 SER A CA 1
ATOM 3307 C C . SER A 1 432 ? -21.899 -13.001 -17.071 1.00 75.81 432 SER A C 1
ATOM 3309 O O . SER A 1 432 ? -22.886 -13.646 -16.704 1.00 75.81 432 SER A O 1
ATOM 3311 N N . LEU A 1 433 ? -21.664 -11.763 -16.637 1.00 90.75 433 LEU A N 1
ATOM 3312 C CA . LEU A 1 433 ? -22.508 -11.097 -15.648 1.00 90.75 433 LEU A CA 1
ATOM 3313 C C . LEU A 1 433 ? -23.667 -10.342 -16.309 1.00 90.75 433 LEU A C 1
ATOM 3315 O O . LEU A 1 433 ? -23.544 -9.800 -17.408 1.00 90.75 433 LEU A O 1
ATOM 3319 N N . THR A 1 434 ? -24.787 -10.261 -15.596 1.00 93.38 434 THR A N 1
ATOM 3320 C CA . THR A 1 434 ? -25.815 -9.235 -15.803 1.00 93.38 434 THR A CA 1
ATOM 3321 C C . THR A 1 434 ? -25.599 -8.114 -14.802 1.00 93.38 434 THR A C 1
ATOM 3323 O O . THR A 1 434 ? -25.360 -8.401 -13.629 1.00 93.38 434 THR A O 1
ATOM 3326 N N . TYR A 1 435 ? -25.781 -6.861 -15.207 1.00 96.69 435 TYR A N 1
ATOM 3327 C CA . TYR A 1 435 ? -25.760 -5.732 -14.281 1.00 96.69 435 TYR A CA 1
ATOM 3328 C C . TYR A 1 435 ? -26.854 -4.710 -14.593 1.00 96.69 435 TYR A C 1
ATOM 3330 O O . TYR A 1 435 ? -27.409 -4.689 -15.694 1.00 96.69 435 TYR A O 1
ATOM 3338 N N . ARG A 1 436 ? -27.157 -3.854 -13.614 1.00 97.75 436 ARG A N 1
ATOM 3339 C CA . ARG A 1 436 ? -27.927 -2.617 -13.799 1.00 97.75 436 ARG A CA 1
ATOM 3340 C C . ARG A 1 436 ? -27.662 -1.626 -12.673 1.00 97.75 436 ARG A C 1
ATOM 3342 O O . ARG A 1 436 ? -27.636 -2.005 -11.506 1.00 97.75 436 ARG A O 1
ATOM 3349 N N . PHE A 1 437 ? -27.569 -0.352 -13.034 1.00 98.56 437 PHE A N 1
ATOM 3350 C CA . PHE A 1 437 ? -27.678 0.758 -12.093 1.00 98.56 437 PHE A CA 1
ATOM 3351 C C . PHE A 1 437 ? -29.161 1.070 -11.877 1.00 98.56 437 PHE A C 1
ATOM 3353 O O . PHE A 1 437 ? -29.914 1.221 -12.843 1.00 98.56 437 PHE A O 1
ATOM 3360 N N . VAL A 1 438 ? -29.603 1.130 -10.623 1.00 98.44 438 VAL A N 1
ATOM 3361 C CA . VAL A 1 438 ? -31.012 1.313 -10.261 1.00 98.44 438 VAL A CA 1
ATOM 3362 C C . VAL A 1 438 ? -31.145 2.467 -9.280 1.00 98.44 438 VAL A C 1
ATOM 3364 O O . VAL A 1 438 ? -30.643 2.398 -8.160 1.00 98.44 438 VAL A O 1
ATOM 3367 N N . LYS A 1 439 ? -31.881 3.507 -9.683 1.00 98.31 439 LYS A N 1
ATOM 3368 C CA . LYS A 1 439 ? -32.228 4.612 -8.791 1.00 98.31 439 LYS A CA 1
ATOM 3369 C C . LYS A 1 439 ? -33.213 4.144 -7.723 1.00 98.31 439 LYS A C 1
ATOM 3371 O O . LYS A 1 439 ? -34.234 3.522 -8.030 1.00 98.31 439 LYS A O 1
ATOM 3376 N N . MET A 1 440 ? -32.923 4.441 -6.464 1.00 97.31 440 MET A N 1
ATOM 3377 C CA . MET A 1 440 ? -33.732 4.017 -5.328 1.00 97.31 440 MET A CA 1
ATOM 3378 C C . MET A 1 440 ? -35.039 4.812 -5.261 1.00 97.31 440 MET A C 1
ATOM 3380 O O . MET A 1 440 ? -35.050 6.038 -5.224 1.00 97.31 440 MET A O 1
ATOM 3384 N N . SER A 1 441 ? -36.170 4.106 -5.176 1.00 96.50 441 SER A N 1
ATOM 3385 C CA . SER A 1 441 ? -37.500 4.719 -4.993 1.00 96.50 441 SER A CA 1
ATOM 3386 C C . SER A 1 441 ? -37.709 5.333 -3.601 1.00 96.50 441 SER A C 1
ATOM 3388 O O . SER A 1 441 ? -38.670 6.071 -3.384 1.00 96.50 441 SER A O 1
ATOM 3390 N N . LYS A 1 442 ? -36.808 5.023 -2.664 1.00 95.44 442 LYS A N 1
ATOM 3391 C CA . LYS A 1 442 ? -36.680 5.606 -1.327 1.00 95.44 442 LYS A CA 1
ATOM 3392 C C . LYS A 1 442 ? -35.185 5.826 -1.052 1.00 95.44 442 LYS A C 1
ATOM 3394 O O . LYS A 1 442 ? -34.551 4.916 -0.519 1.00 95.44 442 LYS A O 1
ATOM 3399 N N . PRO A 1 443 ? -34.596 6.953 -1.477 1.00 96.75 443 PRO A N 1
ATOM 3400 C CA . PRO A 1 443 ? -33.198 7.240 -1.186 1.00 96.75 443 PRO A CA 1
ATOM 3401 C C . PRO A 1 443 ? -32.983 7.479 0.316 1.00 96.75 443 PRO A C 1
ATOM 3403 O O . PRO A 1 443 ? -33.906 7.832 1.054 1.00 96.75 443 PRO A O 1
ATOM 3406 N N . THR A 1 444 ? -31.742 7.301 0.747 1.00 97.00 444 THR A N 1
ATOM 3407 C CA . THR A 1 444 ? -31.228 7.584 2.091 1.00 97.00 444 THR A CA 1
ATOM 3408 C C . THR A 1 444 ? -30.047 8.550 1.984 1.00 97.00 444 THR A C 1
ATOM 3410 O O . THR A 1 444 ? -29.517 8.751 0.896 1.00 97.00 444 THR A O 1
ATOM 3413 N N . GLU A 1 445 ? -29.588 9.107 3.106 1.00 95.62 445 GLU A N 1
ATOM 3414 C CA . GLU A 1 445 ? -28.431 10.023 3.156 1.00 95.62 445 GLU A CA 1
ATOM 3415 C C . GLU A 1 445 ? -27.141 9.444 2.538 1.00 95.62 445 GLU A C 1
ATOM 3417 O O . GLU A 1 445 ? -26.306 10.205 2.063 1.00 95.62 445 GLU A O 1
ATOM 3422 N N . LYS A 1 446 ? -26.992 8.110 2.519 1.00 95.81 446 LYS A N 1
ATOM 3423 C CA . LYS A 1 446 ? -25.805 7.401 2.005 1.00 95.81 446 LYS A CA 1
ATOM 3424 C C . LYS A 1 446 ? -26.074 6.515 0.780 1.00 95.81 446 LYS A C 1
ATOM 3426 O O . LYS A 1 446 ? -25.199 5.764 0.362 1.00 95.81 446 LYS A O 1
ATOM 3431 N N . ALA A 1 447 ? -27.294 6.526 0.242 1.00 98.06 447 ALA A N 1
ATOM 3432 C CA . ALA A 1 447 ? -27.634 5.723 -0.931 1.00 98.06 447 ALA A CA 1
ATOM 3433 C C . ALA A 1 447 ? -28.864 6.272 -1.659 1.00 98.06 447 ALA A C 1
ATOM 3435 O O . ALA A 1 447 ? -29.970 6.222 -1.113 1.00 98.06 447 ALA A O 1
ATOM 3436 N N . ASP A 1 448 ? -28.690 6.730 -2.898 1.00 98.25 448 ASP A N 1
ATOM 3437 C CA . ASP A 1 448 ? -29.788 7.032 -3.825 1.00 98.25 448 ASP A CA 1
ATOM 3438 C C . ASP A 1 448 ? -29.770 6.158 -5.092 1.00 98.25 448 ASP A C 1
ATOM 3440 O O . ASP A 1 448 ? -30.768 6.104 -5.818 1.00 98.25 448 ASP A O 1
ATOM 3444 N N . TYR A 1 449 ? -28.703 5.381 -5.287 1.00 98.62 449 TYR A N 1
ATOM 3445 C CA . TYR A 1 449 ? -28.546 4.371 -6.324 1.00 98.62 449 TYR A CA 1
ATOM 3446 C C . TYR A 1 449 ? -28.031 3.042 -5.752 1.00 98.62 449 TYR A C 1
ATOM 3448 O O . TYR A 1 449 ? -27.448 2.970 -4.667 1.00 98.62 449 TYR A O 1
ATOM 3456 N N . TYR A 1 450 ? -28.222 1.966 -6.517 1.00 98.69 450 TYR A N 1
ATOM 3457 C CA . TYR A 1 450 ? -27.415 0.758 -6.375 1.00 98.69 450 TYR A CA 1
ATOM 3458 C C . TYR A 1 450 ? -27.018 0.146 -7.716 1.00 98.69 450 TYR A C 1
ATOM 3460 O O . TYR A 1 450 ? -27.781 0.165 -8.683 1.00 98.69 450 TYR A O 1
ATOM 3468 N N . LEU A 1 451 ? -25.827 -0.446 -7.739 1.00 98.75 451 LEU A N 1
ATOM 3469 C CA . LEU A 1 451 ? -25.371 -1.358 -8.776 1.00 98.75 451 LEU A CA 1
ATOM 3470 C C . LEU A 1 451 ? -25.818 -2.759 -8.358 1.00 98.75 451 LEU A C 1
ATOM 3472 O O . LEU A 1 451 ? -25.324 -3.295 -7.368 1.00 98.75 451 LEU A O 1
ATOM 3476 N N . GLU A 1 452 ? -26.766 -3.341 -9.089 1.00 98.56 452 GLU A N 1
ATOM 3477 C CA . GLU A 1 452 ? -27.131 -4.752 -8.953 1.00 98.56 452 GLU A CA 1
ATOM 3478 C C . GLU A 1 452 ? -26.356 -5.584 -9.972 1.00 98.56 452 GLU A C 1
ATOM 3480 O O . GLU A 1 452 ? -26.396 -5.290 -11.168 1.00 98.56 452 GLU A O 1
ATOM 3485 N N . VAL A 1 453 ? -25.698 -6.640 -9.497 1.00 97.25 453 VAL A N 1
ATOM 3486 C CA . VAL A 1 453 ? -24.941 -7.607 -10.300 1.00 97.25 453 VAL A CA 1
ATOM 3487 C C . VAL A 1 453 ? -25.542 -9.000 -10.109 1.00 97.25 453 VAL A C 1
ATOM 3489 O O . VAL A 1 453 ? -25.974 -9.349 -9.013 1.00 97.25 453 VAL A O 1
ATOM 3492 N N . GLY A 1 454 ? -25.564 -9.805 -11.168 1.00 95.50 454 GLY A N 1
ATOM 3493 C CA . GLY A 1 454 ? -25.988 -11.208 -11.182 1.00 95.50 454 GLY A CA 1
ATOM 3494 C C . GLY A 1 454 ? -25.286 -11.983 -12.300 1.00 95.50 454 GLY A C 1
ATOM 3495 O O . GLY A 1 454 ? -24.470 -11.414 -13.025 1.00 95.50 454 GLY A O 1
ATOM 3496 N N . PHE A 1 455 ? -25.591 -13.270 -12.465 1.00 93.44 455 PHE A N 1
ATOM 3497 C CA . PHE A 1 455 ? -24.834 -14.169 -13.348 1.00 93.44 455 PHE A CA 1
ATOM 3498 C C . PHE A 1 455 ? -25.719 -14.796 -14.441 1.00 93.44 455 PHE A C 1
ATOM 3500 O O . PHE A 1 455 ? -26.852 -15.197 -14.187 1.00 93.44 455 PHE A O 1
ATOM 3507 N N . LEU A 1 456 ? -25.197 -14.958 -15.662 1.00 90.50 456 LEU A N 1
ATOM 3508 C CA . LEU A 1 456 ? -25.881 -15.678 -16.754 1.00 90.50 456 LEU A CA 1
ATOM 3509 C C . LEU A 1 456 ? -25.671 -17.204 -16.714 1.00 90.50 456 LEU A C 1
ATOM 3511 O O . LEU A 1 456 ? -26.257 -17.930 -17.521 1.00 90.50 456 LEU A O 1
ATOM 3515 N N . GLY A 1 457 ? -24.862 -17.712 -15.782 1.00 88.69 457 GLY A N 1
ATOM 3516 C CA . GLY A 1 457 ? -24.460 -19.115 -15.674 1.00 88.69 457 GLY A CA 1
ATOM 3517 C C . GLY A 1 457 ? -23.740 -19.409 -14.358 1.00 88.69 457 GLY A C 1
ATOM 3518 O O . GLY A 1 457 ? -23.709 -18.553 -13.479 1.00 88.69 457 GLY A O 1
ATOM 3519 N N . GLY A 1 458 ? -23.178 -20.616 -14.243 1.00 88.81 458 GLY A N 1
ATOM 3520 C CA . GLY A 1 458 ? -22.329 -21.029 -13.119 1.00 88.81 458 GLY A CA 1
ATOM 3521 C C . GLY A 1 458 ? -23.047 -21.747 -11.966 1.00 88.81 458 GLY A C 1
ATOM 3522 O O . GLY A 1 458 ? -24.268 -21.680 -11.809 1.00 88.81 458 GLY A O 1
ATOM 3523 N N . GLN A 1 459 ? -22.268 -22.462 -11.150 1.00 90.81 459 GLN A N 1
ATOM 3524 C CA . GLN A 1 459 ? -22.725 -23.188 -9.959 1.00 90.81 459 GLN A CA 1
ATOM 3525 C C . GLN A 1 459 ? -21.714 -23.027 -8.821 1.00 90.81 459 GLN A C 1
ATOM 3527 O O . GLN A 1 459 ? -20.544 -23.363 -8.985 1.00 90.81 459 GLN A O 1
ATOM 3532 N N . LEU A 1 460 ? -22.173 -22.592 -7.648 1.00 91.50 460 LEU A N 1
ATOM 3533 C CA . LEU A 1 460 ? -21.336 -22.399 -6.467 1.00 91.50 460 LEU A CA 1
ATOM 3534 C C . LEU A 1 460 ? -21.596 -23.518 -5.449 1.00 91.50 460 LEU A C 1
ATOM 3536 O O . LEU A 1 460 ? -22.627 -23.547 -4.774 1.00 91.50 460 LEU A O 1
ATOM 3540 N N . ASN A 1 461 ? -20.672 -24.475 -5.363 1.00 94.06 461 ASN A N 1
ATOM 3541 C CA . ASN A 1 461 ? -20.775 -25.626 -4.456 1.00 94.06 461 ASN A CA 1
ATOM 3542 C C . ASN A 1 461 ? -20.616 -25.221 -2.971 1.00 94.06 461 ASN A C 1
ATOM 3544 O O . ASN A 1 461 ? -20.002 -24.191 -2.693 1.00 94.06 461 ASN A O 1
ATOM 3548 N N . PRO A 1 462 ? -21.121 -26.014 -2.004 1.00 96.25 462 PRO A N 1
ATOM 3549 C CA . PRO A 1 462 ? -20.974 -25.726 -0.574 1.00 96.25 462 PRO A CA 1
ATOM 3550 C C . PRO A 1 462 ? -19.517 -25.499 -0.160 1.00 96.25 462 PRO A C 1
ATOM 3552 O O . PRO A 1 462 ? -18.637 -26.291 -0.504 1.00 96.25 462 PRO A O 1
ATOM 3555 N N . GLY A 1 463 ? -19.259 -24.419 0.581 1.00 94.25 463 GLY A N 1
ATOM 3556 C CA . GLY A 1 463 ? -17.911 -24.049 1.015 1.00 94.25 463 GLY A CA 1
ATOM 3557 C C . GLY A 1 463 ? -16.979 -23.598 -0.116 1.00 94.25 463 GLY A C 1
ATOM 3558 O O . GLY A 1 463 ? -15.763 -23.658 0.065 1.00 94.25 463 GLY A O 1
ATOM 3559 N N . LYS A 1 464 ? -17.519 -23.188 -1.273 1.00 94.75 464 LYS A N 1
ATOM 3560 C CA . LYS A 1 464 ? -16.766 -22.577 -2.379 1.00 94.75 464 LYS A CA 1
ATOM 3561 C C . LYS A 1 464 ? -17.086 -21.107 -2.570 1.00 94.75 464 LYS A C 1
ATOM 3563 O O . LYS A 1 464 ? -18.178 -20.636 -2.248 1.00 94.75 464 LYS A O 1
ATOM 3568 N N . GLU A 1 465 ? -16.102 -20.415 -3.121 1.00 94.31 465 GLU A N 1
ATOM 3569 C CA . GLU A 1 465 ? -16.106 -19.002 -3.441 1.00 94.31 465 GLU A CA 1
ATOM 3570 C C . GLU A 1 465 ? -15.991 -18.725 -4.949 1.00 94.31 465 GLU A C 1
ATOM 3572 O O . GLU A 1 465 ? -15.426 -19.516 -5.699 1.00 94.31 465 GLU A O 1
ATOM 3577 N N . THR A 1 466 ? -16.491 -17.566 -5.375 1.00 93.06 466 THR A N 1
ATOM 3578 C CA . THR A 1 466 ? -16.182 -16.947 -6.671 1.00 93.06 466 THR A CA 1
ATOM 3579 C C . THR A 1 466 ? -15.900 -15.461 -6.466 1.00 93.06 466 THR A C 1
ATOM 3581 O O . THR A 1 466 ? -16.540 -1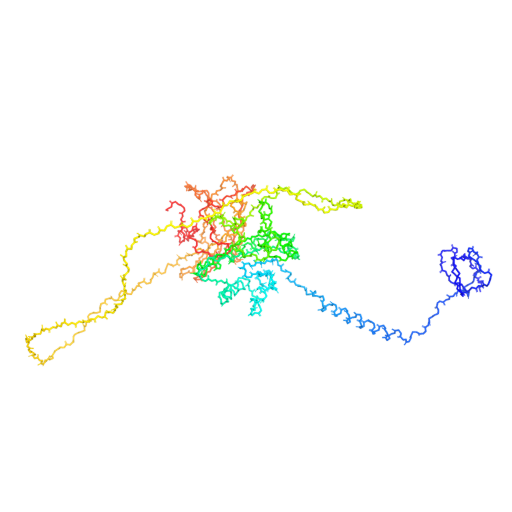4.814 -5.631 1.00 93.06 466 THR A O 1
ATOM 3584 N N . VAL A 1 467 ? -14.950 -14.913 -7.225 1.00 93.50 467 VAL A N 1
ATOM 3585 C CA . VAL A 1 467 ? -14.595 -13.487 -7.203 1.00 93.50 467 VAL A CA 1
ATOM 3586 C C . VAL A 1 467 ? -15.210 -12.764 -8.400 1.00 93.50 467 VAL A C 1
ATOM 3588 O O . VAL A 1 467 ? -15.206 -13.279 -9.520 1.00 93.50 467 VAL A O 1
ATOM 3591 N N . VAL A 1 468 ? -15.721 -11.560 -8.144 1.00 93.62 468 VAL A N 1
ATOM 3592 C CA . VAL A 1 468 ? -16.177 -10.583 -9.136 1.00 93.62 468 VAL A CA 1
ATOM 3593 C C . VAL A 1 468 ? -15.496 -9.247 -8.842 1.00 93.62 468 VAL A C 1
ATOM 3595 O O . VAL A 1 468 ? -15.502 -8.783 -7.704 1.00 93.62 468 VAL A O 1
ATOM 3598 N N . VAL A 1 469 ? -14.932 -8.626 -9.872 1.00 92.81 469 VAL A N 1
ATOM 3599 C CA . VAL A 1 469 ? -14.381 -7.266 -9.844 1.00 92.81 469 VAL A CA 1
ATOM 3600 C C . VAL A 1 469 ? -15.222 -6.396 -10.770 1.00 92.81 469 VAL A C 1
ATOM 3602 O O . VAL A 1 469 ? -15.582 -6.833 -11.863 1.00 92.81 469 VAL A O 1
ATOM 3605 N N . THR A 1 470 ? -15.530 -5.178 -10.341 1.00 94.19 470 THR A N 1
ATOM 3606 C CA . THR A 1 470 ? -16.323 -4.201 -11.096 1.00 94.19 470 THR A CA 1
ATOM 3607 C C . THR A 1 470 ? -15.640 -2.842 -11.099 1.00 94.19 470 THR A C 1
ATOM 3609 O O . THR A 1 470 ? -15.257 -2.360 -10.033 1.00 94.19 470 THR A O 1
ATOM 3612 N N . TRP A 1 471 ? -15.578 -2.210 -12.267 1.00 93.69 471 TRP A N 1
ATOM 3613 C CA . TRP A 1 471 ? -15.098 -0.844 -12.469 1.00 93.69 471 TRP A CA 1
ATOM 3614 C C . TRP A 1 471 ? -16.232 -0.033 -13.098 1.00 93.69 471 TRP A C 1
ATOM 3616 O O . TRP A 1 471 ? -16.622 -0.325 -14.231 1.00 93.69 471 TRP A O 1
ATOM 3626 N N . PHE A 1 472 ? -16.801 0.949 -12.391 1.00 96.12 472 PHE A N 1
ATOM 3627 C CA . PHE A 1 472 ? -17.902 1.753 -12.939 1.00 96.12 472 PHE A CA 1
ATOM 3628 C C . PHE A 1 472 ? -17.694 3.262 -12.846 1.00 96.12 472 PHE A C 1
ATOM 3630 O O . PHE A 1 472 ? -17.257 3.797 -11.832 1.00 96.12 472 PHE A O 1
ATOM 3637 N N . ASN A 1 473 ? -18.040 3.958 -13.928 1.00 95.38 473 ASN A N 1
ATOM 3638 C CA . ASN A 1 473 ? -17.901 5.404 -14.078 1.00 95.38 473 ASN A CA 1
ATOM 3639 C C . ASN A 1 473 ? -19.117 6.004 -14.792 1.00 95.38 473 ASN A C 1
ATOM 3641 O O . ASN A 1 473 ? -19.877 5.302 -15.465 1.00 95.38 473 ASN A O 1
ATOM 3645 N N . LYS A 1 474 ? -19.290 7.320 -14.656 1.00 92.94 474 LYS A N 1
ATOM 3646 C CA . LYS A 1 474 ? -20.258 8.089 -15.447 1.00 92.94 474 LYS A CA 1
ATOM 3647 C C . LYS A 1 474 ? -19.743 8.241 -16.879 1.00 92.94 474 LYS A C 1
ATOM 3649 O O . LYS A 1 474 ? -18.531 8.293 -17.093 1.00 92.94 474 LYS A O 1
ATOM 3654 N N . GLU A 1 475 ? -20.640 8.328 -17.860 1.00 90.62 475 GLU A N 1
ATOM 3655 C CA . GLU A 1 475 ? -20.267 8.534 -19.273 1.00 90.62 475 GLU A CA 1
ATOM 3656 C C . GLU A 1 475 ? -19.577 9.892 -19.507 1.00 90.62 475 GLU A C 1
ATOM 3658 O O . GLU A 1 475 ? -18.758 10.023 -20.416 1.00 90.62 475 GLU A O 1
ATOM 3663 N N . ASP A 1 476 ? -19.867 10.889 -18.664 1.00 84.56 476 ASP A N 1
ATOM 3664 C CA . ASP A 1 476 ? -19.235 12.215 -18.674 1.00 84.56 476 ASP A CA 1
ATOM 3665 C C . ASP A 1 476 ? -17.973 12.331 -17.797 1.00 84.56 476 ASP A C 1
ATOM 3667 O O . ASP A 1 476 ? -17.371 13.404 -17.745 1.00 84.56 476 ASP A O 1
ATOM 3671 N N . TRP A 1 477 ? -17.567 11.245 -17.126 1.00 80.81 477 TRP A N 1
ATOM 3672 C CA . TRP A 1 477 ? -16.452 11.196 -16.169 1.00 80.81 477 TRP A CA 1
ATOM 3673 C C . TRP A 1 477 ? -16.554 12.187 -14.995 1.00 80.81 477 TRP A C 1
ATOM 3675 O O . TRP A 1 477 ? -15.542 12.522 -14.377 1.00 80.81 477 TRP A O 1
ATOM 3685 N N . SER A 1 478 ? -17.760 12.652 -14.648 1.00 86.31 478 SER A N 1
ATOM 3686 C CA . SER A 1 478 ? -17.957 13.459 -13.443 1.00 86.31 478 SER A CA 1
ATOM 3687 C C . SER A 1 478 ? -17.746 12.642 -12.157 1.00 86.31 478 SER A C 1
ATOM 3689 O O . SER A 1 478 ? -17.954 11.431 -12.100 1.00 86.31 478 SER A O 1
ATOM 3691 N N . ILE A 1 479 ? -17.278 13.334 -11.120 1.00 87.31 479 ILE A N 1
ATOM 3692 C CA . ILE A 1 479 ? -16.790 12.769 -9.854 1.00 87.31 479 ILE A CA 1
ATOM 3693 C C . ILE A 1 479 ? -17.919 12.120 -9.032 1.00 87.31 479 ILE A C 1
ATOM 3695 O O . ILE A 1 479 ? -19.047 12.612 -9.041 1.00 87.31 479 ILE A O 1
ATOM 3699 N N . TYR A 1 480 ? -17.603 11.049 -8.300 1.00 91.75 480 TYR A N 1
ATOM 3700 C CA . TYR A 1 480 ? -18.348 10.549 -7.137 1.00 91.75 480 TYR A CA 1
ATOM 3701 C C . TYR A 1 480 ? -17.582 10.866 -5.844 1.00 91.75 480 TYR A C 1
ATOM 3703 O O . TYR A 1 480 ? -16.352 10.877 -5.857 1.00 91.75 480 TYR A O 1
ATOM 3711 N N . ASN A 1 481 ? -18.287 11.038 -4.727 1.00 92.69 481 ASN A N 1
ATOM 3712 C CA . ASN A 1 481 ? -17.725 11.201 -3.388 1.00 92.69 481 ASN A CA 1
ATOM 3713 C C . ASN A 1 481 ? -17.938 9.920 -2.569 1.00 92.69 481 ASN A C 1
ATOM 3715 O O . ASN A 1 481 ? -18.856 9.810 -1.754 1.00 92.69 481 ASN A O 1
ATOM 3719 N N . GLN A 1 482 ? -17.047 8.947 -2.758 1.00 89.12 482 GLN A N 1
ATOM 3720 C CA . GLN A 1 482 ? -17.203 7.580 -2.250 1.00 89.12 482 GLN A CA 1
ATOM 3721 C C . GLN A 1 482 ? -17.364 7.507 -0.715 1.00 89.12 482 GLN A C 1
ATOM 3723 O O . GLN A 1 482 ? -17.986 6.593 -0.179 1.00 89.12 482 GLN A O 1
ATOM 3728 N N . LYS A 1 483 ? -16.873 8.509 0.033 1.00 90.69 483 LYS A N 1
ATOM 3729 C CA . LYS A 1 483 ? -17.030 8.592 1.499 1.00 90.69 483 LYS A CA 1
ATOM 3730 C C . LYS A 1 483 ? -18.492 8.774 1.942 1.00 90.69 483 LYS A C 1
ATOM 3732 O O . LYS A 1 483 ? -18.839 8.431 3.084 1.00 90.69 483 LYS A O 1
ATOM 3737 N N . ASN A 1 484 ? -19.364 9.291 1.074 1.00 93.19 484 ASN A N 1
ATOM 3738 C CA . ASN A 1 484 ? -20.789 9.416 1.372 1.00 93.19 484 ASN A CA 1
ATOM 3739 C C . ASN A 1 484 ? -21.571 8.100 1.172 1.00 93.19 484 ASN A C 1
ATOM 3741 O O . ASN A 1 484 ? -22.589 7.930 1.842 1.00 93.19 484 ASN A O 1
ATOM 3745 N N . ASP A 1 485 ? -21.037 7.117 0.446 1.00 95.19 485 ASP A N 1
ATOM 3746 C CA . ASP A 1 485 ? -21.704 5.843 0.146 1.00 95.19 485 ASP A CA 1
ATOM 3747 C C . ASP A 1 485 ? -22.040 4.981 1.374 1.00 95.19 485 ASP A C 1
ATOM 3749 O O . ASP A 1 485 ? -21.443 5.075 2.455 1.00 95.19 485 ASP A O 1
ATOM 3753 N N . TYR A 1 486 ? -23.017 4.092 1.192 1.00 97.00 486 TYR A N 1
ATOM 3754 C CA . TYR A 1 486 ? -23.437 3.100 2.180 1.00 97.00 486 TYR A CA 1
ATOM 3755 C C . TYR A 1 486 ? -22.582 1.830 2.110 1.00 97.00 486 TYR A C 1
ATOM 3757 O O . TYR A 1 486 ? -22.238 1.266 3.147 1.00 97.00 486 TYR A O 1
ATOM 3765 N N . SER A 1 487 ? -22.235 1.373 0.902 1.00 95.94 487 SER A N 1
ATOM 3766 C CA . SER A 1 487 ? -21.462 0.143 0.694 1.00 95.94 487 SER A CA 1
ATOM 3767 C C . SER A 1 487 ? -19.944 0.338 0.657 1.00 95.94 487 SER A C 1
ATOM 3769 O O . SER A 1 487 ? -19.232 -0.663 0.742 1.00 95.94 487 SER A O 1
ATOM 3771 N N . TYR A 1 488 ? -19.434 1.570 0.560 1.00 91.81 488 TYR A N 1
ATOM 3772 C CA . TYR A 1 488 ? -17.994 1.849 0.573 1.00 91.81 488 TYR A CA 1
ATOM 3773 C C . TYR A 1 488 ? -17.328 1.412 1.885 1.00 91.81 488 TYR A C 1
ATOM 3775 O O . TYR A 1 488 ? -17.846 1.652 2.978 1.00 91.81 488 TYR A O 1
ATOM 3783 N N . ASN A 1 489 ? -16.164 0.768 1.775 1.00 80.75 489 ASN A N 1
ATOM 3784 C CA . ASN A 1 489 ? -15.408 0.250 2.909 1.00 80.75 489 ASN A CA 1
ATOM 3785 C C . ASN A 1 489 ? -14.108 1.038 3.102 1.00 80.75 489 ASN A C 1
ATOM 3787 O O . ASN A 1 489 ? -13.117 0.779 2.430 1.00 80.75 489 ASN A O 1
ATOM 3791 N N . LEU A 1 490 ? -14.106 1.933 4.091 1.00 65.69 490 LEU A N 1
ATOM 3792 C CA . LEU A 1 490 ? -12.919 2.669 4.546 1.00 65.69 490 LEU A CA 1
ATOM 3793 C C . LEU A 1 490 ? -11.868 1.780 5.247 1.00 65.69 490 LEU A C 1
ATOM 3795 O O . LEU A 1 490 ? -10.753 2.236 5.485 1.00 65.69 490 LEU A O 1
ATOM 3799 N N . SER A 1 491 ? -12.216 0.546 5.639 1.00 52.19 491 SER A N 1
ATOM 3800 C CA . SER A 1 491 ? -11.317 -0.357 6.368 1.00 52.19 491 SER A CA 1
ATOM 3801 C C . SER A 1 491 ? -10.602 -1.359 5.453 1.00 52.19 491 SER A C 1
ATOM 3803 O O . SER A 1 491 ? -11.192 -2.321 4.953 1.00 52.19 491 SER A O 1
ATOM 3805 N N . SER A 1 492 ? -9.290 -1.141 5.331 1.00 48.66 492 SER A N 1
ATOM 3806 C CA . SER A 1 492 ? -8.310 -1.853 4.501 1.00 48.66 492 SER A CA 1
ATOM 3807 C C . SER A 1 492 ? -8.438 -1.663 2.985 1.00 48.66 492 SER A C 1
ATOM 3809 O O . SER A 1 492 ? -9.500 -1.807 2.378 1.00 48.66 492 SER A O 1
ATOM 3811 N N . PHE A 1 493 ? -7.282 -1.449 2.368 1.00 55.34 493 PHE A N 1
ATOM 3812 C CA . PHE A 1 493 ? -7.085 -1.623 0.940 1.00 55.34 493 PHE A CA 1
ATOM 3813 C C . PHE A 1 493 ? -6.726 -3.097 0.666 1.00 55.34 493 PHE A C 1
ATOM 3815 O O . PHE A 1 493 ? -5.887 -3.679 1.354 1.00 55.34 493 PHE A O 1
ATOM 3822 N N . TYR A 1 494 ? -7.339 -3.709 -0.352 1.00 62.28 494 TYR A N 1
ATOM 3823 C CA . TYR A 1 494 ? -6.999 -5.047 -0.883 1.00 62.28 494 TYR A CA 1
ATOM 3824 C C . TYR A 1 494 ? -7.167 -6.266 0.054 1.00 62.28 494 TYR A C 1
ATOM 3826 O O . TYR A 1 494 ? -6.807 -7.379 -0.337 1.00 62.28 494 TYR A O 1
ATOM 3834 N N . THR A 1 495 ? -7.775 -6.119 1.239 1.00 76.19 495 THR A N 1
ATOM 3835 C CA . THR A 1 495 ? -8.067 -7.243 2.154 1.00 76.19 495 THR A CA 1
ATOM 3836 C C . THR A 1 495 ? -9.566 -7.534 2.247 1.00 76.19 495 THR A C 1
ATOM 3838 O O . THR A 1 495 ? -10.375 -6.667 2.543 1.00 76.19 495 THR A O 1
ATOM 3841 N N . TYR A 1 496 ? -9.962 -8.787 2.012 1.00 83.44 496 TYR A N 1
ATOM 3842 C CA . TYR A 1 496 ? -11.369 -9.206 2.028 1.00 83.44 496 TYR A CA 1
ATOM 3843 C C . TYR A 1 496 ? -11.990 -9.211 3.436 1.00 83.44 496 TYR A C 1
ATOM 3845 O O . TYR A 1 496 ? -11.717 -10.117 4.227 1.00 83.44 496 TYR A O 1
ATOM 3853 N N . HIS A 1 497 ? -12.927 -8.297 3.700 1.00 86.12 497 HIS A N 1
ATOM 3854 C CA . HIS A 1 497 ? -13.720 -8.272 4.936 1.00 86.12 497 HIS A CA 1
ATOM 3855 C C . HIS A 1 497 ? -15.134 -8.827 4.739 1.00 86.12 497 HIS A C 1
ATOM 3857 O O . HIS A 1 497 ? -15.749 -8.614 3.699 1.00 86.12 497 HIS A O 1
ATOM 3863 N N . ASP A 1 498 ? -15.680 -9.506 5.755 1.00 93.31 498 ASP A N 1
ATOM 3864 C CA . ASP A 1 498 ? -17.084 -9.945 5.807 1.00 93.31 498 ASP A CA 1
ATOM 3865 C C . ASP A 1 498 ? -18.017 -8.721 5.853 1.00 93.31 498 ASP A C 1
ATOM 3867 O O . ASP A 1 498 ? -18.297 -8.168 6.919 1.00 93.31 498 ASP A O 1
ATOM 3871 N N . TRP A 1 499 ? -18.488 -8.268 4.691 1.00 94.44 499 TRP A N 1
ATOM 3872 C CA . TRP A 1 499 ? -19.040 -6.923 4.552 1.00 94.44 499 TRP A CA 1
ATOM 3873 C C . TRP A 1 499 ? -20.559 -6.932 4.424 1.00 94.44 499 TRP A C 1
ATOM 3875 O O . TRP A 1 499 ? -21.131 -7.271 3.388 1.00 94.44 499 TRP A O 1
ATOM 3885 N N . LYS A 1 500 ? -21.228 -6.550 5.514 1.00 95.38 500 LYS A N 1
ATOM 3886 C CA . LYS A 1 500 ? -22.693 -6.566 5.627 1.00 95.38 500 LYS A CA 1
ATOM 3887 C C . LYS A 1 500 ? -23.402 -5.405 4.914 1.00 95.38 500 LYS A C 1
ATOM 3889 O O . LYS A 1 500 ? -24.622 -5.437 4.827 1.00 95.38 500 LYS A O 1
ATOM 3894 N N . TYR A 1 501 ? -22.681 -4.380 4.459 1.00 96.06 501 TYR A N 1
ATOM 3895 C CA . TYR A 1 501 ? -23.278 -3.226 3.771 1.00 96.06 501 TYR A CA 1
ATOM 3896 C C . TYR A 1 501 ? -23.338 -3.400 2.246 1.00 96.06 501 TYR A C 1
ATOM 3898 O O . TYR A 1 501 ? -23.885 -2.551 1.553 1.00 96.06 501 TYR A O 1
ATOM 3906 N N . VAL A 1 502 ? -22.828 -4.520 1.729 1.00 97.62 502 VAL A N 1
ATOM 3907 C CA . VAL A 1 502 ? -23.171 -5.067 0.410 1.00 97.62 502 VAL A CA 1
ATOM 3908 C C . VAL A 1 502 ? -24.161 -6.204 0.647 1.00 97.62 502 VAL A C 1
ATOM 3910 O O . VAL A 1 502 ? -23.914 -7.072 1.488 1.00 97.62 502 VAL A O 1
ATOM 3913 N N . THR A 1 503 ? -25.290 -6.205 -0.060 1.00 98.44 503 THR A N 1
ATOM 3914 C CA . THR A 1 503 ? -26.341 -7.219 0.128 1.00 98.44 503 THR A CA 1
ATOM 3915 C C . THR A 1 503 ? -26.271 -8.314 -0.924 1.00 98.44 503 THR A C 1
ATOM 3917 O O . THR A 1 503 ? -25.855 -8.077 -2.054 1.00 98.44 503 THR A O 1
ATOM 3920 N N . GLY A 1 504 ? -26.680 -9.526 -0.551 1.00 97.94 504 GLY A N 1
ATOM 3921 C CA . GLY A 1 504 ? -26.733 -10.698 -1.424 1.00 97.94 504 GLY A CA 1
ATOM 3922 C C . GLY A 1 504 ? -28.090 -11.388 -1.350 1.00 97.94 504 GLY A C 1
ATOM 3923 O O . GLY A 1 504 ? -28.638 -11.568 -0.260 1.00 97.94 504 GLY A O 1
ATOM 3924 N N . TYR A 1 505 ? -28.610 -11.799 -2.502 1.00 98.06 505 TYR A N 1
ATOM 3925 C CA . TYR A 1 505 ? -29.948 -12.359 -2.678 1.00 98.06 505 TYR A CA 1
ATOM 3926 C C . TYR A 1 505 ? -29.883 -13.713 -3.382 1.00 98.06 505 TYR A C 1
ATOM 3928 O O . TYR A 1 505 ? -29.003 -13.941 -4.209 1.00 98.06 505 TYR A O 1
ATOM 3936 N N . ILE A 1 506 ? -30.846 -14.590 -3.094 1.00 96.25 506 ILE A N 1
ATOM 3937 C CA . ILE A 1 506 ? -31.082 -15.833 -3.844 1.00 96.25 506 ILE A CA 1
ATOM 3938 C C . ILE A 1 506 ? -32.574 -15.903 -4.171 1.00 96.25 506 ILE A C 1
ATOM 3940 O O . ILE A 1 506 ? -33.405 -15.713 -3.284 1.00 96.25 506 ILE A O 1
ATOM 3944 N N . CYS A 1 507 ? -32.920 -16.109 -5.443 1.00 94.88 507 CYS A N 1
ATOM 3945 C CA . CYS A 1 507 ? -34.288 -16.008 -5.975 1.00 94.88 507 CYS A CA 1
ATOM 3946 C C . CYS A 1 507 ? -34.977 -14.656 -5.671 1.00 94.88 507 CYS A C 1
ATOM 3948 O O . CYS A 1 507 ? -36.203 -14.570 -5.627 1.00 94.88 507 CYS A O 1
ATOM 3950 N N . GLY A 1 508 ? -34.193 -13.595 -5.439 1.00 94.25 508 GLY A N 1
ATOM 3951 C CA . GLY A 1 508 ? -34.674 -12.278 -5.003 1.00 94.25 508 GLY A CA 1
ATOM 3952 C C . GLY A 1 508 ? -34.937 -12.136 -3.496 1.00 94.25 508 GLY A C 1
ATOM 3953 O O . GLY A 1 508 ? -35.209 -11.028 -3.040 1.00 94.25 508 GLY A O 1
ATOM 3954 N N . GLU A 1 509 ? -34.816 -13.203 -2.700 1.00 96.38 509 GLU A N 1
ATOM 3955 C CA . GLU A 1 509 ? -34.865 -13.122 -1.235 1.00 96.38 509 GLU A CA 1
ATOM 3956 C C . GLU A 1 509 ? -33.497 -12.723 -0.668 1.00 96.38 509 GLU A C 1
ATOM 3958 O O . GLU A 1 509 ? -32.484 -13.320 -1.031 1.00 96.38 509 GLU A O 1
ATOM 3963 N N . LEU A 1 510 ? -33.459 -11.764 0.262 1.00 96.81 510 LEU A N 1
ATOM 3964 C CA . LEU A 1 510 ? -32.235 -11.345 0.954 1.00 96.81 510 LEU A CA 1
ATOM 3965 C C . LEU A 1 510 ? -31.651 -12.505 1.787 1.00 96.81 510 LEU A C 1
ATOM 3967 O O . LEU A 1 510 ? -32.338 -13.066 2.643 1.00 96.81 510 LEU A O 1
ATOM 3971 N N . LYS A 1 511 ? -30.380 -12.856 1.548 1.00 97.50 511 LYS A N 1
ATOM 3972 C CA . LYS A 1 511 ? -29.630 -13.906 2.272 1.00 97.50 511 LYS A CA 1
ATOM 3973 C C . LYS A 1 511 ? -28.367 -13.389 2.968 1.00 97.50 511 LYS A C 1
ATOM 3975 O O . LYS A 1 511 ? -27.913 -14.023 3.916 1.00 97.50 511 LYS A O 1
ATOM 3980 N N . TRP A 1 512 ? -27.809 -12.262 2.524 1.00 97.81 512 TRP A N 1
ATOM 3981 C CA . TRP A 1 512 ? -26.639 -11.618 3.129 1.00 97.81 512 TRP A CA 1
ATOM 3982 C C . TRP A 1 512 ? -26.799 -10.096 3.190 1.00 97.81 512 TRP A C 1
ATOM 3984 O O . TRP A 1 512 ? -27.325 -9.495 2.257 1.00 97.81 512 TRP A O 1
ATOM 3994 N N . GLY A 1 513 ? -26.267 -9.483 4.248 1.00 97.31 513 GLY A N 1
ATOM 3995 C CA . GLY A 1 513 ? -26.160 -8.032 4.400 1.00 97.31 513 GLY A CA 1
ATOM 3996 C C . GLY A 1 513 ? -27.401 -7.331 4.966 1.00 97.31 513 GLY A C 1
ATOM 3997 O O . GLY A 1 513 ? -28.334 -7.965 5.457 1.00 97.31 513 GLY A O 1
ATOM 3998 N N . ILE A 1 514 ? -27.364 -6.000 4.930 1.00 97.06 514 ILE A N 1
ATOM 3999 C CA . ILE A 1 514 ? -28.389 -5.066 5.408 1.00 97.06 514 ILE A CA 1
ATOM 4000 C C . ILE A 1 514 ? -28.664 -4.066 4.276 1.00 97.06 514 ILE A C 1
ATOM 4002 O O . ILE A 1 514 ? -27.725 -3.507 3.715 1.00 97.06 514 ILE A O 1
ATOM 4006 N N . GLU A 1 515 ? -29.933 -3.852 3.923 1.00 97.06 515 GLU A N 1
ATOM 4007 C CA . GLU A 1 515 ? -30.321 -2.824 2.943 1.00 97.06 515 GLU A CA 1
ATOM 4008 C C . GLU A 1 515 ? -30.371 -1.428 3.605 1.00 97.06 515 GLU A C 1
ATOM 4010 O O . GLU A 1 515 ? -30.751 -1.332 4.778 1.00 97.06 515 GLU A O 1
ATOM 4015 N N . PRO A 1 516 ? -30.064 -0.329 2.886 1.00 95.69 516 PRO A N 1
ATOM 4016 C CA . PRO A 1 516 ? -30.190 1.020 3.434 1.00 95.69 516 PRO A CA 1
ATOM 4017 C C . PRO A 1 516 ? -31.635 1.351 3.839 1.00 95.69 516 PRO A C 1
ATOM 4019 O O . PRO A 1 516 ? -32.565 1.183 3.050 1.00 95.69 516 PRO A O 1
ATOM 4022 N N . GLY A 1 517 ? -31.817 1.889 5.048 1.00 85.12 517 GLY A N 1
ATOM 4023 C CA . GLY A 1 517 ? -33.109 2.404 5.527 1.00 85.12 517 GLY A CA 1
ATOM 4024 C C . GLY A 1 517 ? -34.050 1.387 6.191 1.00 85.12 517 GLY A C 1
ATOM 4025 O O . GLY A 1 517 ? -35.206 1.741 6.431 1.00 85.12 517 GLY A O 1
ATOM 4026 N N . ASN A 1 518 ? -33.571 0.173 6.493 1.00 60.75 518 ASN A N 1
ATOM 4027 C CA . ASN A 1 518 ? -34.230 -0.808 7.375 1.00 60.75 518 ASN A CA 1
ATOM 4028 C C . ASN A 1 518 ? -33.680 -0.754 8.814 1.00 60.75 518 ASN A C 1
ATOM 4030 O O . ASN A 1 518 ? -32.481 -0.427 8.971 1.00 60.75 518 ASN A O 1
#